Protein AF-0000000072236874 (afdb_homodimer)

Secondary structure (DSSP, 8-state):
-----------------------------S---GGGTTTTTTHHHHHHHHHHHHHHHHTT-SSHHHHHHHHHHHHHHHHHHHHHHHHHHTT--S---SHHHHHHHIIIIIHHHHHSS--SEEEEPTT-TTEEEEEESS-HHHHS----GGGTT--THHHHHHHHHHHHHHTT--EEEEEEEEEEEETTEEEEEEEEEEEEE-HHHHHHHHHHH-/-----------------------------S---GGGSSTTTTHHHHHHHHHHHHHHHHTT-SSHHHHHHHHHHHHHHHHHHHHHHHHHHTT--S---SHHHHHHHIIIIIHHHHHSS--SEEEEPTT-TTEEEEEESS-HHHHS----GGGTT--THHHHHHHHHHHHHHTT--EEEEEEEEEEEETTEEEEEEEEEEEEE-HHHHHHHHHHH-

Radius of gyration: 29.5 Å; Cα contacts (8 Å, |Δi|>4): 601; chains: 2; bounding box: 159×76×61 Å

InterPro domains:
  IPR007194 Transport protein particle (TRAPP) component [PF04051] (46-193)
  IPR016696 TRAPP I complex, subunit 5 [PIRSF017479] (12-213)
  IPR016696 TRAPP I complex, subunit 5 [PTHR20902] (12-213)
  IPR016696 TRAPP I complex, subunit 5 [cd14943] (43-202)
  IPR024096 NO signalling/Golgi transport ligand-binding domain superfamily [SSF111126] (39-211)

Solvent-accessible surface area (backbone atoms only — not comparable to full-atom values): 24025 Å² total; per-residue (Å²): 134,82,77,71,76,74,74,70,75,76,77,70,71,77,73,75,74,73,76,73,84,66,82,78,73,77,75,76,76,66,75,72,67,80,86,56,60,58,75,43,25,26,46,53,43,32,37,45,52,48,47,50,49,52,54,54,49,45,76,73,45,92,46,61,67,54,37,33,48,52,34,17,52,54,17,20,56,40,16,35,51,49,47,53,50,50,36,59,66,63,60,50,80,67,76,62,85,47,69,69,55,43,51,48,40,44,37,37,57,52,29,28,58,40,68,69,42,58,53,73,44,77,46,71,44,85,96,34,93,51,31,34,34,40,31,30,64,69,49,64,59,63,67,70,33,80,68,66,74,90,50,71,86,61,55,59,47,16,23,58,18,10,20,52,31,17,30,30,41,70,62,67,41,48,46,50,47,43,52,43,82,42,83,41,76,44,97,90,40,74,69,43,61,30,37,36,33,40,33,39,46,36,66,70,43,52,53,50,50,54,58,71,74,102,135,84,80,74,81,79,77,68,78,74,78,75,73,83,72,74,74,71,77,75,81,64,84,72,73,77,76,74,74,65,79,69,65,77,82,59,60,56,72,44,25,24,46,53,42,31,36,45,51,49,47,50,49,52,55,56,49,47,75,74,46,92,44,64,69,55,37,34,49,51,34,16,52,53,16,20,56,40,14,34,51,50,47,52,50,50,36,59,65,62,61,49,81,68,76,60,83,48,69,69,54,42,51,50,40,44,38,39,56,52,29,29,58,40,68,68,42,56,54,72,45,78,46,71,44,87,97,34,93,52,32,35,33,40,33,31,64,71,51,64,58,64,68,70,35,80,67,68,74,89,51,72,86,64,55,59,47,17,24,57,18,10,21,53,29,17,30,32,42,69,64,67,42,49,47,50,45,43,53,43,82,43,82,41,76,44,98,91,40,75,70,43,62,29,36,34,32,42,33,42,47,38,67,70,43,52,53,50,50,53,58,71,75,104

Structure (mmCIF, N/CA/C/O backbone):
data_AF-0000000072236874-model_v1
#
loop_
_entity.id
_entity.type
_entity.pdbx_description
1 polymer 'Trafficking protein particle complex subunit'
#
loop_
_atom_site.group_PDB
_atom_site.id
_atom_site.type_symbol
_atom_site.label_atom_id
_atom_site.label_alt_id
_atom_site.label_comp_id
_atom_site.label_asym_id
_atom_site.label_entity_id
_atom_site.label_seq_id
_atom_site.pdbx_PDB_ins_code
_atom_site.Cartn_x
_atom_site.Cartn_y
_atom_site.Cartn_z
_atom_site.occupancy
_atom_site.B_iso_or_equiv
_atom_site.auth_seq_id
_atom_site.auth_comp_id
_atom_site.auth_asym_id
_atom_site.auth_atom_id
_atom_site.pdbx_PDB_model_num
ATOM 1 N N . MET A 1 1 ? 79.5 -23.641 16.969 1 24.3 1 MET A N 1
ATOM 2 C CA . MET A 1 1 ? 78.188 -23.422 17.516 1 24.3 1 MET A CA 1
ATOM 3 C C . MET A 1 1 ? 77.562 -22.141 16.953 1 24.3 1 MET A C 1
ATOM 5 O O . MET A 1 1 ? 77.812 -21.047 17.453 1 24.3 1 MET A O 1
ATOM 9 N N . GLU A 1 2 ? 77.562 -21.953 15.617 1 26.39 2 GLU A N 1
ATOM 10 C CA . GLU A 1 2 ? 77.5 -20.719 14.844 1 26.39 2 GLU A CA 1
ATOM 11 C C . GLU A 1 2 ? 76.062 -20.125 14.938 1 26.39 2 GLU A C 1
ATOM 13 O O . GLU A 1 2 ? 75.062 -20.844 14.766 1 26.39 2 GLU A O 1
ATOM 18 N N . LEU A 1 3 ? 75.938 -19.156 15.844 1 23.89 3 LEU A N 1
ATOM 19 C CA . LEU A 1 3 ? 74.75 -18.422 16.312 1 23.89 3 LEU A CA 1
ATOM 20 C C . LEU A 1 3 ? 74.062 -17.719 15.156 1 23.89 3 LEU A C 1
ATOM 22 O O . LEU A 1 3 ? 74.625 -16.844 14.516 1 23.89 3 LEU A O 1
ATOM 26 N N . ARG A 1 4 ? 73.562 -18.469 14.172 1 23.72 4 ARG A N 1
ATOM 27 C CA . ARG A 1 4 ? 73.062 -17.906 12.93 1 23.72 4 ARG A CA 1
ATOM 28 C C . ARG A 1 4 ? 71.938 -16.875 13.211 1 23.72 4 ARG A C 1
ATOM 30 O O . ARG A 1 4 ? 71 -17.156 13.945 1 23.72 4 ARG A O 1
ATOM 37 N N . ARG A 1 5 ? 72.375 -15.602 13.242 1 25.36 5 ARG A N 1
ATOM 38 C CA . ARG A 1 5 ? 71.625 -14.406 13.547 1 25.36 5 ARG A CA 1
ATOM 39 C C . ARG A 1 5 ? 70.312 -14.359 12.727 1 25.36 5 ARG A C 1
ATOM 41 O O . ARG A 1 5 ? 70.375 -14.453 11.5 1 25.36 5 ARG A O 1
ATOM 48 N N . PHE A 1 6 ? 69.25 -15.047 13.117 1 25.78 6 PHE A N 1
ATOM 49 C CA . PHE A 1 6 ? 68 -15.203 12.391 1 25.78 6 PHE A CA 1
ATOM 50 C C . PHE A 1 6 ? 67.375 -13.852 12.039 1 25.78 6 PHE A C 1
ATOM 52 O O . PHE A 1 6 ? 67.125 -13.039 12.922 1 25.78 6 PHE A O 1
ATOM 59 N N . THR A 1 7 ? 68.062 -13.195 10.992 1 26.88 7 THR A N 1
ATOM 60 C CA . THR A 1 7 ? 67.688 -11.875 10.516 1 26.88 7 THR A CA 1
ATOM 61 C C . THR A 1 7 ? 66.188 -11.812 10.305 1 26.88 7 THR A C 1
ATOM 63 O O . THR A 1 7 ? 65.562 -12.688 9.672 1 26.88 7 THR A O 1
ATOM 66 N N . GLN A 1 8 ? 65.5 -11.367 11.352 1 28.08 8 GLN A N 1
ATOM 67 C CA . GLN A 1 8 ? 64.062 -11.258 11.445 1 28.08 8 GLN A CA 1
ATOM 68 C C . GLN A 1 8 ? 63.5 -10.539 10.227 1 28.08 8 GLN A C 1
ATOM 70 O O . GLN A 1 8 ? 63.969 -9.477 9.836 1 28.08 8 GLN A O 1
ATOM 75 N N . PRO A 1 9 ? 63.062 -11.297 9.234 1 29.31 9 PRO A N 1
ATOM 76 C CA . PRO A 1 9 ? 62.594 -10.68 7.992 1 29.31 9 PRO A CA 1
ATOM 77 C C . PRO A 1 9 ? 61.656 -9.492 8.242 1 29.31 9 PRO A C 1
ATOM 79 O O . PRO A 1 9 ? 61 -9.422 9.281 1 29.31 9 PRO A O 1
ATOM 82 N N . SER A 1 10 ? 62.094 -8.336 7.734 1 27.72 10 SER A N 1
ATOM 83 C CA . SER A 1 10 ? 61.5 -7.004 7.801 1 27.72 10 SER A CA 1
ATOM 84 C C . SER A 1 10 ? 60 -7.039 7.488 1 27.72 10 SER A C 1
ATOM 86 O O . SER A 1 10 ? 59.594 -7.633 6.492 1 27.72 10 SER A O 1
ATOM 88 N N . ALA A 1 11 ? 59.219 -6.957 8.523 1 27.38 11 ALA A N 1
ATOM 89 C CA . ALA A 1 11 ? 57.781 -6.957 8.578 1 27.38 11 ALA A CA 1
ATOM 90 C C . ALA A 1 11 ? 57.188 -5.992 7.547 1 27.38 11 ALA A C 1
ATOM 92 O O . ALA A 1 11 ? 57.438 -4.789 7.598 1 27.38 11 ALA A O 1
ATOM 93 N N . THR A 1 12 ? 57.344 -6.348 6.293 1 25.12 12 THR A N 1
ATOM 94 C CA . THR A 1 12 ? 56.812 -5.496 5.234 1 25.12 12 THR A CA 1
ATOM 95 C C . THR A 1 12 ? 55.406 -4.992 5.609 1 25.12 12 THR A C 1
ATOM 97 O O . THR A 1 12 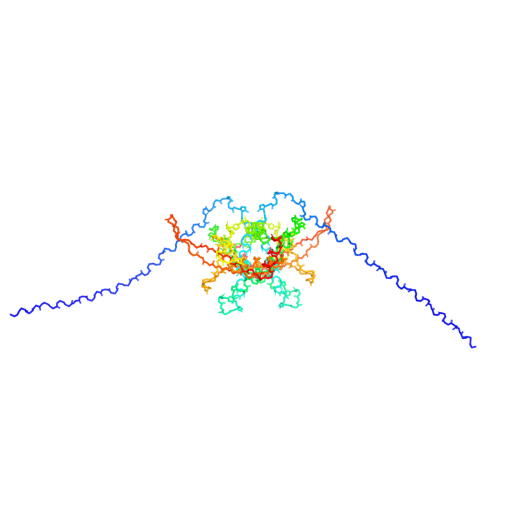? 54.562 -5.77 6.043 1 25.12 12 THR A O 1
ATOM 100 N N . LYS A 1 13 ? 55.406 -3.715 5.93 1 27.45 13 LYS A N 1
ATOM 101 C CA . LYS A 1 13 ? 54.25 -2.947 6.352 1 27.45 13 LYS A CA 1
ATOM 102 C C . LYS A 1 13 ? 53.031 -3.217 5.441 1 27.45 13 LYS A C 1
ATOM 104 O O . LYS A 1 13 ? 53.156 -3.139 4.219 1 27.45 13 LYS A O 1
ATOM 109 N N . PRO A 1 14 ? 52.125 -4.113 5.895 1 26.66 14 PRO A N 1
ATOM 110 C CA . PRO A 1 14 ? 51 -4.418 5.012 1 26.66 14 PRO A CA 1
ATOM 111 C C . PRO A 1 14 ? 50.375 -3.166 4.402 1 26.66 14 PRO A C 1
ATOM 113 O O . PRO A 1 14 ? 50.219 -2.145 5.082 1 26.66 14 PRO A O 1
ATOM 116 N N . THR A 1 15 ? 50.75 -2.816 3.145 1 26.78 15 THR A N 1
ATOM 117 C CA . THR A 1 15 ? 50.156 -1.715 2.381 1 26.78 15 THR A CA 1
ATOM 118 C C . THR A 1 15 ? 48.656 -1.707 2.508 1 26.78 15 THR A C 1
ATOM 120 O O . THR A 1 15 ? 48 -2.699 2.189 1 26.78 15 THR A O 1
ATOM 123 N N . HIS A 1 16 ? 48.156 -1.084 3.533 1 26.42 16 HIS A N 1
ATOM 124 C CA . HIS A 1 16 ? 46.75 -0.855 3.713 1 26.42 16 HIS A CA 1
ATOM 125 C C . HIS A 1 16 ? 46.094 -0.36 2.424 1 26.42 16 HIS A C 1
ATOM 127 O O . HIS A 1 16 ? 46.5 0.659 1.867 1 26.42 16 HIS A O 1
ATOM 133 N N . THR A 1 17 ? 45.875 -1.314 1.474 1 25.09 17 THR A N 1
ATOM 134 C CA . THR A 1 17 ? 45.094 -0.975 0.289 1 25.09 17 THR A CA 1
ATOM 135 C C . THR A 1 17 ? 43.875 -0.131 0.665 1 25.09 17 THR A C 1
ATOM 137 O O . THR A 1 17 ? 43.031 -0.572 1.438 1 25.09 17 THR A O 1
ATOM 140 N N . THR A 1 18 ? 44.094 1.19 0.667 1 25.75 18 THR A N 1
ATOM 141 C CA . THR A 1 18 ? 43.062 2.207 0.78 1 25.75 18 THR A CA 1
ATOM 142 C C . THR A 1 18 ? 41.875 1.878 -0.13 1 25.75 18 THR A C 1
ATOM 144 O O . THR A 1 18 ? 42.031 1.75 -1.345 1 25.75 18 THR A O 1
ATOM 147 N N . VAL A 1 19 ? 40.938 1.042 0.391 1 24.58 19 VAL A N 1
ATOM 148 C CA . VAL A 1 19 ? 39.625 0.829 -0.258 1 24.58 19 VAL A CA 1
ATOM 149 C C . VAL A 1 19 ? 39.062 2.162 -0.743 1 24.58 19 VAL A C 1
ATOM 151 O O . VAL A 1 19 ? 38.812 3.064 0.059 1 24.58 19 VAL A O 1
ATOM 154 N N . SER A 1 20 ? 39.625 2.617 -1.894 1 24.88 20 SER A N 1
ATOM 155 C CA . SER A 1 20 ? 39.062 3.791 -2.553 1 24.88 20 SER A CA 1
ATOM 156 C C . SER A 1 20 ? 37.531 3.721 -2.602 1 24.88 20 SER A C 1
ATOM 158 O O . SER A 1 20 ? 36.969 2.695 -2.982 1 24.88 20 SER A O 1
ATOM 160 N N . ASN A 1 21 ? 36.906 4.422 -1.679 1 24.38 21 ASN A N 1
ATOM 161 C CA . ASN A 1 21 ? 35.531 4.816 -1.458 1 24.38 21 ASN A CA 1
ATOM 162 C C . ASN A 1 21 ? 34.844 5.25 -2.756 1 24.38 21 ASN A C 1
ATOM 164 O O . ASN A 1 21 ? 34.688 6.445 -3.004 1 24.38 21 ASN A O 1
ATOM 168 N N . SER A 1 22 ? 35.375 4.812 -3.945 1 24.77 22 SER A N 1
ATOM 169 C CA . SER A 1 22 ? 35 5.465 -5.191 1 24.77 22 SER A CA 1
ATOM 170 C C . SER A 1 22 ? 33.469 5.566 -5.305 1 24.77 22 SER A C 1
ATOM 172 O O . SER A 1 22 ? 32.938 6.66 -5.5 1 24.77 22 SER A O 1
ATOM 174 N N . GLU A 1 23 ? 32.875 4.879 -6.449 1 25.84 23 GLU A N 1
ATOM 175 C CA . GLU A 1 23 ? 31.891 5.25 -7.445 1 25.84 23 GLU A CA 1
ATOM 176 C C . GLU A 1 23 ? 30.469 5.078 -6.898 1 25.84 23 GLU A C 1
ATOM 178 O O . GLU A 1 23 ? 29.969 3.955 -6.793 1 25.84 23 GLU A O 1
ATOM 183 N N . ILE A 1 24 ? 30.141 5.668 -5.809 1 27.59 24 ILE A N 1
ATOM 184 C CA . ILE A 1 24 ? 28.719 5.828 -5.535 1 27.59 24 ILE A CA 1
ATOM 185 C C . ILE A 1 24 ? 28 6.234 -6.816 1 27.59 24 ILE A C 1
ATOM 187 O O . ILE A 1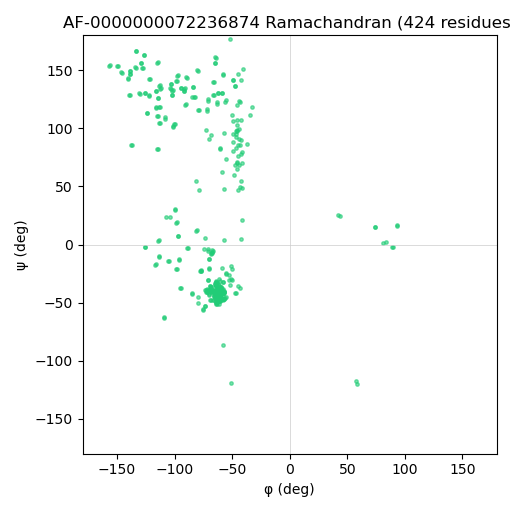 24 ? 28.219 7.324 -7.344 1 27.59 24 ILE A O 1
ATOM 191 N N . ALA A 1 25 ? 27.828 5.43 -7.848 1 27.64 25 ALA A N 1
ATOM 192 C CA . ALA A 1 25 ? 27.078 5.656 -9.078 1 27.64 25 ALA A CA 1
ATOM 193 C C . ALA A 1 25 ? 25.844 6.5 -8.82 1 27.64 25 ALA A C 1
ATOM 195 O O . ALA A 1 25 ? 25.078 6.227 -7.883 1 27.64 25 ALA A O 1
ATOM 196 N N . LYS A 1 26 ? 25.797 7.758 -9.312 1 29.33 26 LYS A N 1
ATOM 197 C CA . LYS A 1 26 ? 24.812 8.805 -9.578 1 29.33 26 LYS A CA 1
ATOM 198 C C . LYS A 1 26 ? 23.531 8.211 -10.172 1 29.33 26 LYS A C 1
ATOM 200 O O . LYS A 1 26 ? 23.484 7.871 -11.352 1 29.33 26 LYS A O 1
ATOM 205 N N . TRP A 1 27 ? 22.969 7.242 -9.68 1 29.14 27 TRP A N 1
ATOM 206 C CA . TRP A 1 27 ? 21.688 6.754 -10.18 1 29.14 27 TRP A CA 1
ATOM 207 C C . TRP A 1 27 ? 20.781 7.91 -10.594 1 29.14 27 TRP A C 1
ATOM 209 O O . TRP A 1 27 ? 20.469 8.789 -9.781 1 29.14 27 TRP A O 1
ATOM 219 N N . ASN A 1 28 ? 20.953 8.367 -11.922 1 29.38 28 ASN A N 1
ATOM 220 C CA . ASN A 1 28 ? 20.234 9.359 -12.719 1 29.38 28 ASN A CA 1
ATOM 221 C C . ASN A 1 28 ? 18.734 9.234 -12.547 1 29.38 28 ASN A C 1
ATOM 223 O O . ASN A 1 28 ? 18.078 8.438 -13.227 1 29.38 28 ASN A O 1
ATOM 227 N N . ILE A 1 29 ? 18.266 9.18 -11.484 1 31.78 29 ILE A N 1
ATOM 228 C CA . ILE A 1 29 ? 16.828 9.141 -11.203 1 31.78 29 ILE A CA 1
ATOM 229 C C . ILE A 1 29 ? 16.125 10.281 -11.945 1 31.78 29 ILE A C 1
ATOM 231 O O . ILE A 1 29 ? 14.898 10.32 -12.008 1 31.78 29 ILE A O 1
ATOM 235 N N . LEU A 1 30 ? 16.875 11.344 -12.398 1 29.45 30 LEU A N 1
ATOM 236 C CA . LEU A 1 30 ? 16.281 12.609 -12.797 1 29.45 30 LEU A CA 1
ATOM 237 C C . LEU A 1 30 ? 15.703 12.523 -14.211 1 29.45 30 LEU A C 1
ATOM 239 O O . LEU A 1 30 ? 14.898 13.367 -14.609 1 29.45 30 LEU A O 1
ATOM 243 N N . ASP A 1 31 ? 16.344 11.969 -15.234 1 32.03 31 ASP A N 1
ATOM 244 C CA . ASP A 1 31 ? 15.977 12.297 -16.609 1 32.03 31 ASP A CA 1
ATOM 245 C C . ASP A 1 31 ? 14.664 11.625 -17 1 32.03 31 ASP A C 1
ATOM 247 O O . ASP A 1 31 ? 14.445 11.305 -18.172 1 32.03 31 ASP A O 1
ATOM 251 N N . ARG A 1 32 ? 13.984 10.812 -16.266 1 35.91 32 ARG A N 1
ATOM 252 C CA . ARG A 1 32 ? 12.891 10.109 -16.938 1 35.91 32 ARG A CA 1
ATOM 253 C C . ARG A 1 32 ? 11.828 11.094 -17.422 1 35.91 32 ARG A C 1
ATOM 255 O O . ARG A 1 32 ? 11.406 11.984 -16.688 1 35.91 32 ARG A O 1
ATOM 262 N N . PRO A 1 33 ? 11.477 11.148 -18.812 1 33.91 33 PRO A N 1
ATOM 263 C CA . PRO A 1 33 ? 10.477 11.984 -19.484 1 33.91 33 PRO A CA 1
ATOM 264 C C . PRO A 1 33 ? 9.18 12.109 -18.688 1 33.91 33 PRO A C 1
ATOM 266 O O . PRO A 1 33 ? 8.859 11.234 -17.875 1 33.91 33 PRO A O 1
ATOM 269 N N . LEU A 1 34 ? 8.398 13.242 -18.812 1 36.16 34 LEU A N 1
ATOM 270 C CA . LEU A 1 34 ? 7.09 13.742 -18.406 1 36.16 34 LEU A CA 1
ATOM 271 C C . LEU A 1 34 ? 6.016 12.68 -18.641 1 36.16 34 LEU A C 1
ATOM 273 O O . LEU A 1 34 ? 4.895 12.805 -18.141 1 36.16 34 LEU A O 1
ATOM 277 N N . THR A 1 35 ? 5.992 11.82 -19.656 1 37.94 35 THR A N 1
ATOM 278 C CA . THR A 1 35 ? 5.07 10.734 -19.984 1 37.94 35 THR A CA 1
ATOM 279 C C . THR A 1 35 ? 4.91 9.797 -18.781 1 37.94 35 THR A C 1
ATOM 281 O O . THR A 1 35 ? 4.156 8.82 -18.844 1 37.94 35 THR A O 1
ATOM 284 N N . ARG A 1 36 ? 5.758 9.641 -17.906 1 43.16 36 ARG A N 1
ATOM 285 C CA . ARG A 1 36 ? 5.875 8.906 -16.641 1 43.16 36 ARG A CA 1
ATOM 286 C C . ARG A 1 36 ? 4.703 9.219 -15.719 1 43.16 36 ARG A C 1
ATOM 288 O O . ARG A 1 36 ? 4.555 8.594 -14.672 1 43.16 36 ARG A O 1
ATOM 295 N N . SER A 1 37 ? 4.125 10.359 -15.758 1 45.5 37 SER A N 1
ATOM 296 C CA . SER A 1 37 ? 3.271 11 -14.758 1 45.5 37 SER A CA 1
ATOM 297 C C . SER A 1 37 ? 2.045 10.141 -14.453 1 45.5 37 SER A C 1
ATOM 299 O O . SER A 1 37 ? 1.658 10 -13.289 1 45.5 37 SER A O 1
ATOM 301 N N . ARG A 1 38 ? 1.438 9.688 -15.523 1 49.81 38 ARG A N 1
ATOM 302 C CA . ARG A 1 38 ? 0.121 9.109 -15.266 1 49.81 38 ARG A CA 1
ATOM 303 C C . ARG A 1 38 ? 0.241 7.758 -14.57 1 49.81 38 ARG A C 1
ATOM 305 O O . ARG A 1 38 ? -0.604 7.402 -13.75 1 49.81 38 ARG A O 1
ATOM 312 N N . GLU A 1 39 ? 1.289 6.973 -15.047 1 49.69 39 GLU A N 1
ATOM 313 C CA . GLU A 1 39 ? 1.452 5.582 -14.633 1 49.69 39 GLU A CA 1
ATOM 314 C C . GLU A 1 39 ? 1.84 5.488 -13.164 1 49.69 39 GLU A C 1
ATOM 316 O O . GLU A 1 39 ? 1.732 4.422 -12.555 1 49.69 39 GLU A O 1
ATOM 321 N N . GLU A 1 40 ? 2.119 6.547 -12.562 1 59.09 40 GLU A N 1
ATOM 322 C CA . GLU A 1 40 ? 2.752 6.477 -11.25 1 59.09 40 GLU A CA 1
ATOM 323 C C . GLU A 1 40 ? 1.754 6.789 -10.141 1 59.09 40 GLU A C 1
ATOM 325 O O . GLU A 1 40 ? 2.139 6.949 -8.984 1 59.09 40 GLU A O 1
ATOM 330 N N . LEU A 1 41 ? 0.458 6.52 -10.641 1 68.56 41 LEU A N 1
ATOM 331 C CA . LEU A 1 41 ? -0.487 6.934 -9.609 1 68.56 41 LEU A CA 1
ATOM 332 C C . LEU A 1 41 ? -0.46 5.973 -8.43 1 68.56 41 LEU A C 1
ATOM 334 O O . LEU A 1 41 ? -0.564 4.758 -8.609 1 68.56 41 LEU A O 1
ATOM 338 N N . TYR A 1 42 ? -0.103 6.242 -7.332 1 80.88 42 TYR A N 1
ATOM 339 C CA . TYR A 1 42 ? -0.127 5.609 -6.016 1 80.88 42 TYR A CA 1
ATOM 340 C C . TYR A 1 42 ? 1.044 4.648 -5.852 1 80.88 42 TYR A C 1
ATOM 342 O O . TYR A 1 42 ? 1.111 3.904 -4.871 1 80.88 42 TYR A O 1
ATOM 350 N N . LEU A 1 43 ? 1.905 4.602 -6.934 1 85.19 43 LEU A N 1
ATOM 351 C CA . LEU A 1 43 ? 3.066 3.725 -6.828 1 85.19 43 LEU A CA 1
ATOM 352 C C . LEU A 1 43 ? 3.912 4.082 -5.613 1 85.19 43 LEU A C 1
ATOM 354 O O . LEU A 1 43 ? 4.391 3.197 -4.898 1 85.19 43 LEU A O 1
ATOM 358 N N . SER A 1 44 ? 4.082 5.301 -5.383 1 86.88 44 SER A N 1
ATOM 359 C CA . SER A 1 44 ? 4.902 5.754 -4.266 1 86.88 44 SER A CA 1
ATOM 360 C C . SER A 1 44 ? 4.301 5.328 -2.93 1 86.88 44 SER A C 1
ATOM 362 O O . SER A 1 44 ? 4.984 4.734 -2.096 1 86.88 44 SER A O 1
ATOM 364 N N . THR A 1 45 ? 3.01 5.641 -2.793 1 88.25 45 THR A N 1
ATOM 365 C CA . THR A 1 45 ? 2.346 5.312 -1.536 1 88.25 45 THR A CA 1
ATOM 366 C C . THR A 1 45 ? 2.365 3.809 -1.289 1 88.25 45 THR A C 1
ATOM 368 O O . THR A 1 45 ? 2.609 3.361 -0.166 1 88.25 45 THR A O 1
ATOM 371 N N . PHE A 1 46 ? 2.145 3.057 -2.301 1 90.19 46 PHE A N 1
ATOM 372 C CA . PHE A 1 46 ? 2.232 1.607 -2.172 1 90.19 46 PHE A CA 1
ATOM 373 C C . PHE A 1 46 ? 3.637 1.184 -1.764 1 90.19 46 PHE A C 1
ATOM 375 O O . PHE A 1 46 ? 3.807 0.385 -0.839 1 90.19 46 PHE A O 1
ATOM 382 N N . SER A 1 47 ? 4.574 1.712 -2.459 1 91 47 SER A N 1
ATOM 383 C CA . SER A 1 47 ? 5.961 1.348 -2.201 1 91 47 SER A CA 1
ATOM 384 C C . SER A 1 47 ? 6.352 1.638 -0.756 1 91 47 SER A C 1
ATOM 386 O O . SER A 1 47 ? 6.996 0.814 -0.105 1 91 47 SER A O 1
ATOM 388 N N . PHE A 1 48 ? 5.945 2.732 -0.22 1 90.88 48 PHE A N 1
ATOM 389 C CA . PHE A 1 48 ? 6.293 3.102 1.147 1 90.88 48 PHE A CA 1
ATOM 390 C C . PHE A 1 48 ? 5.582 2.199 2.148 1 90.88 48 PHE A C 1
ATOM 392 O O . PHE A 1 48 ? 6.176 1.776 3.143 1 90.88 48 PHE A O 1
ATOM 399 N N . LEU A 1 49 ? 4.328 1.959 1.86 1 91.38 49 LEU A N 1
ATOM 400 C CA . LEU A 1 49 ? 3.58 1.089 2.764 1 91.38 49 LEU A CA 1
ATOM 401 C C . LEU A 1 49 ? 4.152 -0.324 2.754 1 91.38 49 LEU A C 1
ATOM 403 O O . LEU A 1 49 ? 4.266 -0.96 3.805 1 91.38 49 LEU A O 1
ATOM 407 N N . PHE A 1 50 ? 4.473 -0.809 1.624 1 93.19 50 PHE A N 1
ATOM 408 C CA . PHE A 1 50 ? 5.059 -2.139 1.503 1 93.19 50 PHE A CA 1
ATOM 409 C C . PHE A 1 50 ? 6.398 -2.209 2.227 1 93.19 50 PHE A C 1
ATOM 411 O O . PHE A 1 50 ? 6.68 -3.184 2.926 1 93.19 50 PHE A O 1
ATOM 418 N N . ALA A 1 51 ? 7.172 -1.201 2.02 1 90.81 51 ALA A N 1
ATOM 419 C CA . ALA A 1 51 ? 8.445 -1.139 2.727 1 90.81 51 ALA A CA 1
ATOM 420 C C . ALA A 1 51 ? 8.242 -1.207 4.238 1 90.81 51 ALA A C 1
ATOM 422 O O . ALA A 1 51 ? 9 -1.873 4.945 1 90.81 51 ALA A O 1
ATOM 423 N N . GLU A 1 52 ? 7.223 -0.512 4.723 1 91.19 52 GLU A N 1
ATOM 424 C CA . GLU A 1 52 ? 6.906 -0.553 6.148 1 91.19 52 GLU A CA 1
ATOM 425 C C . GLU A 1 52 ? 6.469 -1.951 6.574 1 91.19 52 GLU A C 1
ATOM 427 O O . GLU A 1 52 ? 6.828 -2.414 7.66 1 91.19 52 GLU A O 1
ATOM 432 N N . ALA A 1 53 ? 5.715 -2.594 5.727 1 92.12 53 ALA A N 1
ATOM 433 C CA . ALA A 1 53 ? 5.289 -3.959 6.02 1 92.12 53 ALA A CA 1
ATOM 434 C C . ALA A 1 53 ? 6.488 -4.898 6.109 1 92.12 53 ALA A C 1
ATOM 436 O O . ALA A 1 53 ? 6.586 -5.707 7.035 1 92.12 53 ALA A O 1
ATOM 437 N N . VAL A 1 54 ? 7.375 -4.777 5.184 1 91.56 54 VAL A N 1
ATOM 438 C CA . VAL A 1 54 ? 8.578 -5.609 5.168 1 91.56 54 VAL A CA 1
ATOM 439 C C . VAL A 1 54 ? 9.391 -5.371 6.441 1 91.56 54 VAL A C 1
ATOM 441 O O . VAL A 1 54 ? 9.836 -6.32 7.082 1 91.56 54 VAL A O 1
ATOM 444 N N . GLN A 1 55 ? 9.562 -4.117 6.766 1 88 55 GLN A N 1
ATOM 445 C CA . GLN A 1 55 ? 10.328 -3.77 7.957 1 88 55 GLN A CA 1
ATOM 446 C C . GLN A 1 55 ? 9.68 -4.352 9.211 1 88 55 GLN A C 1
ATOM 448 O O . GLN A 1 55 ? 10.375 -4.902 10.07 1 88 55 GLN A O 1
ATOM 453 N N . TYR A 1 56 ? 8.453 -4.215 9.242 1 87.31 56 TYR A N 1
ATOM 454 C CA . TYR A 1 56 ? 7.719 -4.727 10.398 1 87.31 56 TYR A CA 1
ATOM 455 C C . TYR A 1 56 ? 7.848 -6.246 10.492 1 87.31 56 TYR A C 1
ATOM 457 O O . TYR A 1 56 ? 8.125 -6.785 11.562 1 87.31 56 TYR A O 1
ATOM 465 N N . LEU A 1 57 ? 7.613 -6.922 9.422 1 90.94 57 LEU A N 1
ATOM 466 C CA . LEU A 1 57 ? 7.664 -8.383 9.398 1 90.94 57 LEU A CA 1
ATOM 467 C C . LEU A 1 57 ? 9.078 -8.883 9.695 1 90.94 57 LEU A C 1
ATOM 469 O O . LEU A 1 57 ? 9.25 -9.945 10.289 1 90.94 57 LEU A O 1
ATOM 473 N N . GLN A 1 58 ? 9.961 -8.109 9.273 1 88.88 58 GLN A N 1
ATOM 474 C CA . GLN A 1 58 ? 11.359 -8.469 9.484 1 88.88 58 GLN A CA 1
ATOM 475 C C . GLN A 1 58 ? 11.695 -8.531 10.977 1 88.88 58 GLN A C 1
ATOM 477 O O . GLN A 1 58 ? 12.484 -9.367 11.406 1 88.88 58 GLN A O 1
ATOM 482 N N . THR A 1 59 ? 11.109 -7.641 11.734 1 88.44 59 THR A N 1
ATOM 483 C CA . THR A 1 59 ? 11.406 -7.586 13.164 1 88.44 59 THR A CA 1
ATOM 484 C C . THR A 1 59 ? 10.812 -8.789 13.883 1 88.44 59 THR A C 1
ATOM 486 O O . THR A 1 59 ? 11.125 -9.047 15.047 1 88.44 59 THR A O 1
ATOM 489 N N . ARG A 1 60 ? 10.117 -9.586 13.227 1 89.38 60 ARG A N 1
ATOM 490 C CA . ARG A 1 60 ? 9.383 -10.672 13.859 1 89.38 60 ARG A CA 1
ATOM 491 C C . ARG A 1 60 ? 9.93 -12.031 13.422 1 89.38 60 ARG A C 1
ATOM 493 O O . ARG A 1 60 ? 9.367 -13.07 13.758 1 89.38 60 ARG A O 1
ATOM 500 N N . VAL A 1 61 ? 10.93 -11.93 12.672 1 92.06 61 VAL A N 1
ATOM 501 C CA . VAL A 1 61 ? 11.484 -13.18 12.164 1 92.06 61 VAL A CA 1
ATOM 502 C C . VAL A 1 61 ? 13 -13.172 12.32 1 92.06 61 VAL A C 1
ATOM 504 O O . VAL A 1 61 ? 13.602 -12.125 12.57 1 92.06 61 VAL A O 1
ATOM 507 N N . GLN A 1 62 ? 13.609 -14.383 12.156 1 90.19 62 GLN A N 1
ATOM 508 C CA . GLN A 1 62 ? 15.047 -14.508 12.352 1 90.19 62 GLN A CA 1
ATOM 509 C C . GLN A 1 62 ? 15.75 -14.914 11.055 1 90.19 62 GLN A C 1
ATOM 511 O O . GLN A 1 62 ? 16.969 -14.766 10.93 1 90.19 62 GLN A O 1
ATOM 516 N N . GLN A 1 63 ? 14.945 -15.414 10.117 1 90.44 63 GLN A N 1
ATOM 517 C CA . GLN A 1 63 ? 15.523 -15.891 8.867 1 90.44 63 GLN A CA 1
ATOM 518 C C . GLN A 1 63 ? 14.805 -15.273 7.668 1 90.44 63 GLN A C 1
ATOM 520 O O . GLN A 1 63 ? 13.617 -14.945 7.746 1 90.44 63 GLN A O 1
ATOM 525 N N . VAL A 1 64 ? 15.555 -15.164 6.645 1 90.19 64 VAL A N 1
ATOM 526 C CA . VAL A 1 64 ? 15.031 -14.578 5.414 1 90.19 64 VAL A CA 1
ATOM 527 C C . VAL A 1 64 ? 13.875 -15.43 4.895 1 90.19 64 VAL A C 1
ATOM 529 O O . VAL A 1 64 ? 12.867 -14.891 4.414 1 90.19 64 VAL A O 1
ATOM 532 N N . SER A 1 65 ? 14.016 -16.734 4.977 1 92.56 65 SER A N 1
ATOM 533 C CA . SER A 1 65 ? 12.984 -17.641 4.488 1 92.56 65 SER A CA 1
ATOM 534 C C . SER A 1 65 ? 11.664 -17.422 5.23 1 92.56 65 SER A C 1
ATOM 536 O O . SER A 1 65 ? 10.594 -17.516 4.633 1 92.56 65 SER A O 1
ATOM 538 N N . GLU A 1 66 ? 11.758 -17.141 6.465 1 94.94 66 GLU A N 1
ATOM 539 C CA . GLU A 1 66 ? 10.555 -16.875 7.258 1 94.94 66 GLU A CA 1
ATOM 540 C C . GLU A 1 66 ? 9.914 -15.547 6.844 1 94.94 66 GLU A C 1
ATOM 542 O O . GLU A 1 66 ? 8.688 -15.43 6.836 1 94.94 66 GLU A O 1
ATOM 547 N N . LEU A 1 67 ? 10.75 -14.602 6.516 1 93.44 67 LEU A N 1
ATOM 548 C CA . LEU A 1 67 ? 10.234 -13.32 6.039 1 93.44 67 LEU A CA 1
ATOM 549 C C . LEU A 1 67 ? 9.477 -13.5 4.73 1 93.44 67 LEU A C 1
ATOM 551 O O . LEU A 1 67 ? 8.383 -12.953 4.562 1 93.44 67 LEU A O 1
ATOM 555 N N . GLU A 1 68 ? 10.07 -14.266 3.891 1 94.94 68 GLU A N 1
ATOM 556 C CA . GLU A 1 68 ? 9.414 -14.539 2.615 1 94.94 68 GLU A CA 1
ATOM 557 C C . GLU A 1 68 ? 8.078 -15.25 2.824 1 94.94 68 GLU A C 1
ATOM 559 O O . GLU A 1 68 ? 7.105 -14.969 2.119 1 94.94 68 GLU A O 1
ATOM 564 N N . GLU A 1 69 ? 8.055 -16.094 3.752 1 96.94 69 GLU A N 1
ATOM 565 C CA . GLU A 1 69 ? 6.809 -16.781 4.062 1 96.94 69 GLU A CA 1
ATOM 566 C C . GLU A 1 69 ? 5.754 -15.82 4.598 1 96.94 69 GLU A C 1
ATOM 568 O O . GLU A 1 69 ? 4.578 -15.922 4.238 1 96.94 69 GLU A O 1
ATOM 573 N N . LYS A 1 70 ? 6.168 -14.945 5.438 1 96.31 70 LYS A N 1
ATOM 574 C CA . LYS A 1 70 ? 5.238 -13.961 5.969 1 96.31 70 LYS A CA 1
ATOM 575 C C . LYS A 1 70 ? 4.727 -13.031 4.867 1 96.31 70 LYS A C 1
ATOM 577 O O . LYS A 1 70 ? 3.555 -12.656 4.863 1 96.31 70 LYS A O 1
ATOM 582 N N . LEU A 1 71 ? 5.59 -12.664 4.023 1 95.62 71 LEU A N 1
ATOM 583 C CA . LEU A 1 71 ? 5.18 -11.852 2.881 1 95.62 71 LEU A CA 1
ATOM 584 C C . LEU A 1 71 ? 4.191 -12.609 2.002 1 95.62 71 LEU A C 1
ATOM 586 O O . LEU A 1 71 ? 3.217 -12.031 1.517 1 95.62 71 LEU A O 1
ATOM 590 N N . ASN A 1 72 ? 4.484 -13.883 1.828 1 98.06 72 ASN A N 1
ATOM 591 C CA . ASN A 1 72 ? 3.568 -14.734 1.074 1 98.06 72 ASN A CA 1
ATOM 592 C C . ASN A 1 72 ? 2.188 -14.781 1.722 1 98.06 72 ASN A C 1
ATOM 594 O O . ASN A 1 72 ? 1.171 -14.672 1.035 1 98.06 72 ASN A O 1
ATOM 598 N N . GLN A 1 73 ? 2.191 -14.875 2.982 1 97.62 73 GLN A N 1
ATOM 599 C CA . GLN A 1 73 ? 0.932 -14.906 3.719 1 97.62 73 GLN A CA 1
ATOM 600 C C . GLN A 1 73 ? 0.181 -13.586 3.582 1 97.62 73 GLN A C 1
ATOM 602 O O . GLN A 1 73 ? -1.045 -13.57 3.449 1 97.62 73 GLN A O 1
ATOM 607 N N . LEU A 1 74 ? 0.921 -12.562 3.689 1 96.44 74 LEU A N 1
ATOM 608 C CA . LEU A 1 74 ? 0.322 -11.25 3.469 1 96.44 74 LEU A CA 1
ATOM 609 C C . LEU A 1 74 ? -0.291 -11.164 2.074 1 96.44 74 LEU A C 1
ATOM 611 O O . LEU A 1 74 ? -1.435 -10.727 1.921 1 96.44 74 LEU A O 1
ATOM 615 N N . GLY A 1 75 ? 0.458 -11.586 1.1 1 97.69 75 GLY A N 1
ATOM 616 C CA . GLY A 1 75 ? -0.039 -11.617 -0.267 1 97.69 75 GLY A CA 1
ATOM 617 C C . GLY A 1 75 ? -1.263 -12.5 -0.435 1 97.69 75 GLY A C 1
ATOM 618 O O . GLY A 1 75 ? -2.172 -12.172 -1.199 1 97.69 75 GLY A O 1
ATOM 619 N N . TYR A 1 76 ? -1.257 -13.562 0.286 1 98.25 76 TYR A N 1
ATOM 620 C CA . TYR A 1 76 ? -2.371 -14.5 0.238 1 98.25 76 TYR A CA 1
ATOM 621 C C . TYR A 1 76 ? -3.688 -13.805 0.557 1 98.25 76 TYR A C 1
ATOM 623 O O . TYR A 1 76 ? -4.668 -13.953 -0.176 1 98.25 76 TYR A O 1
ATOM 631 N N . ARG A 1 77 ? -3.695 -13.016 1.569 1 95.56 77 ARG A N 1
ATOM 632 C CA . ARG A 1 77 ? -4.898 -12.305 1.982 1 95.56 77 ARG A CA 1
ATOM 633 C C . ARG A 1 77 ? -5.293 -11.25 0.95 1 95.56 77 ARG A C 1
ATOM 635 O O . ARG A 1 77 ? -6.477 -11.07 0.665 1 95.56 77 ARG A O 1
ATOM 642 N N . VAL A 1 78 ? -4.348 -10.625 0.454 1 95.44 78 VAL A N 1
ATOM 643 C CA . VAL A 1 78 ? -4.594 -9.633 -0.585 1 95.44 78 VAL A CA 1
ATOM 644 C C . VAL A 1 78 ? -5.195 -10.312 -1.815 1 95.44 78 VAL A C 1
ATOM 646 O O . VAL A 1 78 ? -6.184 -9.828 -2.377 1 95.44 78 VAL A O 1
ATOM 649 N N . GLY A 1 79 ? -4.586 -11.43 -2.207 1 97.31 79 GLY A N 1
ATOM 650 C CA . GLY A 1 79 ? -5.051 -12.156 -3.381 1 97.31 79 GLY A CA 1
ATOM 651 C C . GLY A 1 79 ? -6.488 -12.617 -3.27 1 97.31 79 GLY A C 1
ATOM 652 O O . GLY A 1 79 ? -7.25 -12.539 -4.238 1 97.31 79 GLY A O 1
ATOM 653 N N . GLN A 1 80 ? -6.871 -13.055 -2.102 1 96.25 80 GLN A N 1
ATOM 654 C CA . GLN A 1 80 ? -8.242 -13.484 -1.868 1 96.25 80 GLN A CA 1
ATOM 655 C C . GLN A 1 80 ? -9.227 -12.336 -2.082 1 96.25 80 GLN A C 1
ATOM 657 O O . GLN A 1 80 ? -10.211 -12.484 -2.814 1 96.25 80 GLN A O 1
ATOM 662 N N . ARG A 1 81 ? -8.891 -11.25 -1.529 1 92.88 81 ARG A N 1
ATOM 663 C CA . ARG A 1 81 ? -9.773 -10.094 -1.579 1 92.88 81 ARG A CA 1
ATOM 664 C C . ARG A 1 81 ? -9.805 -9.477 -2.977 1 92.88 81 ARG A C 1
ATOM 666 O O . ARG A 1 81 ? -10.859 -9.07 -3.461 1 92.88 81 ARG A O 1
ATOM 673 N N . ALA A 1 82 ? -8.695 -9.422 -3.529 1 93.81 82 ALA A N 1
ATOM 674 C CA . ALA A 1 82 ? -8.586 -8.828 -4.855 1 93.81 82 ALA A CA 1
ATOM 675 C C . ALA A 1 82 ? -9.398 -9.609 -5.879 1 93.81 82 ALA A C 1
ATOM 677 O O . ALA A 1 82 ? -10.102 -9.023 -6.707 1 93.81 82 ALA A O 1
ATOM 678 N N . LEU A 1 83 ? -9.258 -10.93 -5.809 1 94.69 83 LEU A N 1
ATOM 679 C CA . LEU A 1 83 ? -10 -11.758 -6.754 1 94.69 83 LEU A CA 1
ATOM 680 C C . LEU A 1 83 ? -11.508 -11.578 -6.566 1 94.69 83 LEU A C 1
ATOM 682 O O . LEU A 1 83 ? -12.242 -11.438 -7.543 1 94.69 83 LEU A O 1
ATOM 686 N N . GLU A 1 84 ? -11.922 -11.562 -5.406 1 91.5 84 GLU A N 1
ATOM 687 C CA . GLU A 1 84 ? -13.344 -11.391 -5.098 1 91.5 84 GLU A CA 1
ATOM 688 C C . GLU A 1 84 ? -13.859 -10.055 -5.629 1 91.5 84 GLU A C 1
ATOM 690 O O . GLU A 1 84 ? -14.922 -9.992 -6.246 1 91.5 84 GLU A O 1
ATOM 695 N N . LEU A 1 85 ? -13.133 -9.047 -5.363 1 87.94 85 LEU A N 1
ATOM 696 C CA . LEU A 1 85 ? 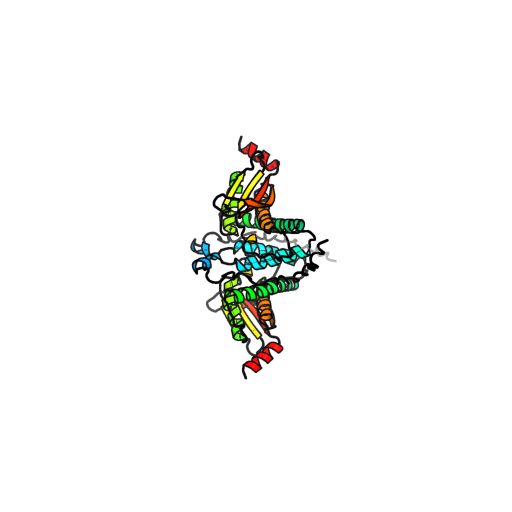-13.539 -7.719 -5.812 1 87.94 85 LEU A CA 1
ATOM 697 C C . LEU A 1 85 ? -13.586 -7.652 -7.332 1 87.94 85 LEU A C 1
ATOM 699 O O . LEU A 1 85 ? -14.539 -7.113 -7.902 1 87.94 85 LEU A O 1
ATOM 703 N N . LEU A 1 86 ? -12.578 -8.148 -7.895 1 89.19 86 LEU A N 1
ATOM 704 C CA . LEU A 1 86 ? -12.508 -8.117 -9.352 1 89.19 86 LEU A CA 1
ATOM 705 C C . LEU A 1 86 ? -13.664 -8.891 -9.969 1 89.19 86 LEU A C 1
ATOM 707 O O . LEU A 1 86 ? -14.25 -8.445 -10.961 1 89.19 86 LEU A O 1
ATOM 711 N N . CYS A 1 87 ? -13.945 -10.047 -9.453 1 88.06 87 CYS A N 1
ATOM 712 C CA . CYS A 1 87 ? -15.055 -10.844 -9.953 1 88.06 87 CYS A CA 1
ATOM 713 C C . CYS A 1 87 ? -16.391 -10.125 -9.758 1 88.06 87 CYS A C 1
ATOM 715 O O . CYS A 1 87 ? -17.266 -10.203 -10.609 1 88.06 87 CYS A O 1
ATOM 717 N N . PHE A 1 88 ? -16.484 -9.5 -8.688 1 83.75 88 PHE A N 1
ATOM 718 C CA . PHE A 1 88 ? -17.703 -8.742 -8.391 1 83.75 88 PHE A CA 1
ATOM 719 C C . PHE A 1 88 ? -17.875 -7.59 -9.367 1 83.75 88 PHE A C 1
ATOM 721 O O . PHE A 1 88 ? -18.969 -7.363 -9.883 1 83.75 88 PHE A O 1
ATOM 728 N N . ARG A 1 89 ? -16.859 -6.832 -9.57 1 82 89 ARG A N 1
ATOM 729 C CA . ARG A 1 89 ? -16.891 -5.652 -10.43 1 82 89 ARG A CA 1
ATOM 730 C C . ARG A 1 89 ? -17.172 -6.039 -11.883 1 82 89 ARG A C 1
ATOM 732 O O . ARG A 1 89 ? -17.875 -5.328 -12.594 1 82 89 ARG A O 1
ATOM 739 N N . GLU A 1 90 ? -16.5 -7.027 -12.273 1 79.19 90 GLU A N 1
ATOM 740 C CA . GLU A 1 90 ? -16.609 -7.434 -13.672 1 79.19 90 GLU A CA 1
ATOM 741 C C . GLU A 1 90 ? -17.859 -8.273 -13.906 1 79.19 90 GLU A C 1
ATOM 743 O O . GLU A 1 90 ? -18.125 -8.688 -15.039 1 79.19 90 GLU A O 1
ATOM 748 N N . LYS A 1 91 ? -18.75 -8.297 -12.953 1 70.81 91 LYS A N 1
ATOM 749 C CA . LYS A 1 91 ? -19.953 -9.117 -13.062 1 70.81 91 LYS A CA 1
ATOM 750 C C . LYS A 1 91 ? -19.641 -10.492 -13.648 1 70.81 91 LYS A C 1
ATOM 752 O O . LYS A 1 91 ? -20.344 -10.969 -14.531 1 70.81 91 LYS A O 1
ATOM 757 N N . LEU A 1 92 ? -18.422 -10.742 -13.391 1 61.25 92 LEU A N 1
ATOM 758 C CA . LEU A 1 92 ? -18.062 -12.062 -13.883 1 61.25 92 LEU A CA 1
ATOM 759 C C . LEU A 1 92 ? -18.922 -13.141 -13.219 1 61.25 92 LEU A C 1
ATOM 761 O O . LEU A 1 92 ? -18.875 -13.297 -11.992 1 61.25 92 LEU A O 1
ATOM 765 N N . ASN A 1 93 ? -20.078 -13.305 -13.766 1 58.19 93 ASN A N 1
ATOM 766 C CA . ASN A 1 93 ? -21.031 -14.289 -13.273 1 58.19 93 ASN A CA 1
ATOM 767 C C . ASN A 1 93 ? -20.422 -15.688 -13.234 1 58.19 93 ASN A C 1
ATOM 769 O O . ASN A 1 93 ? -20.891 -16.547 -12.484 1 58.19 93 ASN A O 1
ATOM 773 N N . ARG A 1 94 ? -19.406 -15.922 -14.078 1 64.25 94 ARG A N 1
ATOM 774 C CA . ARG A 1 94 ? -18.969 -17.312 -14.109 1 64.25 94 ARG A CA 1
ATOM 775 C C . ARG A 1 94 ? -17.531 -17.453 -13.594 1 64.25 94 ARG A C 1
ATOM 777 O O . ARG A 1 94 ? -16.625 -16.75 -14.055 1 64.25 94 ARG A O 1
ATOM 784 N N . ARG A 1 95 ? -17.469 -18.094 -12.391 1 73.94 95 ARG A N 1
ATOM 785 C CA . ARG A 1 95 ? -16.172 -18.469 -11.844 1 73.94 95 ARG A CA 1
ATOM 786 C C . ARG A 1 95 ? -15.43 -19.391 -12.797 1 73.94 95 ARG A C 1
ATOM 788 O O . ARG A 1 95 ? -16.047 -20.219 -13.477 1 73.94 95 ARG A O 1
ATOM 795 N N . GLU A 1 96 ? -14.148 -19.047 -13.07 1 81.69 96 GLU A N 1
ATOM 796 C CA . GLU A 1 96 ? -13.328 -19.938 -13.875 1 81.69 96 GLU A CA 1
ATOM 797 C C . GLU A 1 96 ? -13.273 -21.344 -13.266 1 81.69 96 GLU A C 1
ATOM 799 O O . GLU A 1 96 ? -12.922 -21.5 -12.094 1 81.69 96 GLU A O 1
ATOM 804 N N . ILE A 1 97 ? -13.672 -22.297 -14.055 1 87.06 97 ILE A N 1
ATOM 805 C CA . ILE A 1 97 ? -13.68 -23.656 -13.492 1 87.06 97 ILE A CA 1
ATOM 806 C C . ILE A 1 97 ? -12.5 -24.453 -14.047 1 87.06 97 ILE A C 1
ATOM 808 O O . ILE A 1 97 ? -12.172 -25.516 -13.531 1 87.06 97 ILE A O 1
ATOM 812 N N . ARG A 1 98 ? -11.914 -23.875 -15.125 1 93.56 98 ARG A N 1
ATOM 813 C CA . ARG A 1 98 ? -10.766 -24.562 -15.703 1 93.56 98 ARG A CA 1
ATOM 814 C C . ARG A 1 98 ? -9.461 -23.969 -15.188 1 93.56 98 ARG A C 1
ATOM 816 O O . ARG A 1 98 ? -9.344 -22.75 -15.023 1 93.56 98 ARG A O 1
ATOM 823 N N . LEU A 1 99 ? -8.453 -24.844 -15.039 1 94.5 99 LEU A N 1
ATOM 824 C CA . LEU A 1 99 ? -7.172 -24.469 -14.453 1 94.5 99 LEU A CA 1
ATOM 825 C C . LEU A 1 99 ? -6.477 -23.422 -15.312 1 94.5 99 LEU A C 1
ATOM 827 O O . LEU A 1 99 ? -6.07 -22.359 -14.805 1 94.5 99 LEU A O 1
ATOM 831 N N . VAL A 1 100 ? -6.355 -23.688 -16.594 1 93.88 100 VAL A N 1
ATOM 832 C CA . VAL A 1 100 ? -5.629 -22.781 -17.484 1 93.88 100 VAL A CA 1
ATOM 833 C C . VAL A 1 100 ? -6.352 -21.438 -17.547 1 93.88 100 VAL A C 1
ATOM 835 O O . VAL A 1 100 ? -5.707 -20.375 -17.609 1 93.88 100 VAL A O 1
ATOM 838 N N . SER A 1 101 ? -7.625 -21.469 -17.484 1 94.25 101 SER A N 1
ATOM 839 C CA . SER A 1 101 ? -8.422 -20.25 -17.547 1 94.25 101 SER A CA 1
ATOM 840 C C . SER A 1 101 ? -8.172 -19.359 -16.344 1 94.25 101 SER A C 1
ATOM 842 O O . SER A 1 101 ? -7.973 -18.156 -16.484 1 94.25 101 SER A O 1
ATOM 844 N N . ILE A 1 102 ? -8.172 -20 -15.148 1 96.19 102 ILE A N 1
ATOM 845 C CA . ILE A 1 102 ? -7.977 -19.203 -13.945 1 96.19 102 ILE A CA 1
ATOM 846 C C . ILE A 1 102 ? -6.543 -18.672 -13.898 1 96.19 102 ILE A C 1
ATOM 848 O O . ILE A 1 102 ? -6.305 -17.547 -13.461 1 96.19 102 ILE A O 1
ATOM 852 N N . LEU A 1 103 ? -5.602 -19.469 -14.367 1 97.19 103 LEU A N 1
ATOM 853 C CA . LEU A 1 103 ? -4.219 -19 -14.422 1 97.19 103 LEU A CA 1
ATOM 854 C C . LEU A 1 103 ? -4.07 -17.844 -15.398 1 97.19 103 LEU A C 1
ATOM 856 O O . LEU A 1 103 ? -3.373 -16.875 -15.109 1 97.19 103 LEU A O 1
ATOM 860 N N . GLY A 1 104 ? -4.711 -17.969 -16.469 1 96.19 104 GLY A N 1
ATOM 861 C CA . GLY A 1 104 ? -4.734 -16.875 -17.422 1 96.19 104 GLY A CA 1
ATOM 862 C C . GLY A 1 104 ? -5.367 -15.609 -16.875 1 96.19 104 GLY A C 1
ATOM 863 O O . GLY A 1 104 ? -4.852 -14.508 -17.094 1 96.19 104 GLY A O 1
ATOM 864 N N . PHE A 1 105 ? -6.41 -15.875 -16.234 1 95.31 105 PHE A N 1
ATOM 865 C CA . PHE A 1 105 ? -7.125 -14.758 -15.625 1 95.31 105 PHE A CA 1
ATOM 866 C C . PHE A 1 105 ? -6.242 -14.031 -14.617 1 95.31 105 PHE A C 1
ATOM 868 O O . PHE A 1 105 ? -6.219 -12.805 -14.57 1 95.31 105 PHE A O 1
ATOM 875 N N . ILE A 1 106 ? -5.535 -14.758 -13.82 1 96.81 106 ILE A N 1
ATOM 876 C CA . ILE A 1 106 ? -4.641 -14.195 -12.812 1 96.81 106 ILE A CA 1
ATOM 877 C C . ILE A 1 106 ? -3.492 -13.461 -13.5 1 96.81 106 ILE A C 1
ATOM 879 O O . ILE A 1 106 ? -3.176 -12.32 -13.148 1 96.81 106 ILE A O 1
ATOM 883 N N . ARG A 1 107 ? -2.936 -14.016 -14.469 1 96.75 107 ARG A N 1
ATOM 884 C CA . ARG A 1 107 ? -1.774 -13.477 -15.172 1 96.75 107 ARG A CA 1
ATOM 885 C C . ARG A 1 107 ? -2.111 -12.164 -15.859 1 96.75 107 ARG A C 1
ATOM 887 O O . ARG A 1 107 ? -1.269 -11.266 -15.945 1 96.75 107 ARG A O 1
ATOM 894 N N . VAL A 1 108 ? -3.344 -12.055 -16.297 1 95.5 108 VAL A N 1
ATOM 895 C CA . VAL A 1 108 ? -3.686 -10.906 -17.125 1 95.5 108 VAL A CA 1
ATOM 896 C C . VAL A 1 108 ? -4.586 -9.945 -16.359 1 95.5 108 VAL A C 1
ATOM 898 O O . VAL A 1 108 ? -4.148 -8.867 -15.945 1 95.5 108 VAL A O 1
ATOM 901 N N . GLN A 1 109 ? -5.77 -10.414 -15.977 1 93.5 109 GLN A N 1
ATOM 902 C CA . GLN A 1 109 ? -6.777 -9.516 -15.414 1 93.5 109 GLN A CA 1
ATOM 903 C C . GLN A 1 109 ? -6.414 -9.094 -13.992 1 93.5 109 GLN A C 1
ATOM 905 O O . GLN A 1 109 ? -6.402 -7.902 -13.68 1 93.5 109 GLN A O 1
ATOM 910 N N . LEU A 1 110 ? -6.168 -10.062 -13.172 1 95 110 LEU A N 1
ATOM 911 C CA . LEU A 1 110 ? -5.852 -9.75 -11.781 1 95 110 LEU A CA 1
ATOM 912 C C . LEU A 1 110 ? -4.555 -8.945 -11.688 1 95 110 LEU A C 1
ATOM 914 O O . LEU A 1 110 ? -4.461 -8 -10.906 1 95 110 LEU A O 1
ATOM 918 N N . TRP A 1 111 ? -3.578 -9.414 -12.484 1 95.12 111 TRP A N 1
ATOM 919 C CA . TRP A 1 111 ? -2.275 -8.75 -12.477 1 95.12 111 TRP A CA 1
ATOM 920 C C . TRP A 1 111 ? -2.396 -7.301 -12.922 1 95.12 111 TRP A C 1
ATOM 922 O O . TRP A 1 111 ? -1.81 -6.406 -12.305 1 95.12 111 TRP A O 1
ATOM 932 N N . LYS A 1 112 ? -3.184 -6.996 -13.891 1 92.12 112 LYS A N 1
ATOM 933 C CA . LYS A 1 112 ? -3.42 -5.637 -14.367 1 92.12 112 LYS A CA 1
ATOM 934 C C . LYS A 1 112 ? -4.172 -4.812 -13.328 1 92.12 112 LYS A C 1
ATOM 936 O O . LYS A 1 112 ? -3.891 -3.623 -13.148 1 92.12 112 LYS A O 1
ATOM 941 N N . PHE A 1 113 ? -5.066 -5.504 -12.805 1 90.94 113 PHE A N 1
ATOM 942 C CA . PHE A 1 113 ? -5.863 -4.852 -11.773 1 90.94 113 PHE A CA 1
ATOM 943 C C . PHE A 1 113 ? -4.98 -4.359 -10.633 1 90.94 113 PHE A C 1
ATOM 945 O O . PHE A 1 113 ? -5.188 -3.266 -10.109 1 90.94 113 PHE A O 1
ATOM 952 N N . LEU A 1 114 ? -3.992 -5.09 -10.266 1 92.56 114 LEU A N 1
ATOM 953 C CA . LEU A 1 114 ? -3.162 -4.793 -9.102 1 92.56 114 LEU A CA 1
ATOM 954 C C . LEU A 1 114 ? -1.914 -4.02 -9.508 1 92.56 114 LEU A C 1
ATOM 956 O O . LEU A 1 114 ? -1.451 -3.145 -8.773 1 92.56 114 LEU A O 1
ATOM 960 N N . PHE A 1 115 ? -1.341 -4.344 -10.656 1 89.62 115 PHE A N 1
ATOM 961 C CA . PHE A 1 115 ? -0.002 -3.852 -10.961 1 89.62 115 PHE A CA 1
ATOM 962 C C . PHE A 1 115 ? 0.021 -3.131 -12.297 1 89.62 115 PHE A C 1
ATOM 964 O O . PHE A 1 115 ? 1.072 -2.664 -12.742 1 89.62 115 PHE A O 1
ATOM 971 N N . LYS A 1 116 ? -0.985 -3.062 -12.977 1 86.06 116 LYS A N 1
ATOM 972 C CA . LYS A 1 116 ? -1.229 -2.271 -14.18 1 86.06 116 LYS A CA 1
ATOM 973 C C . LYS A 1 116 ? -0.501 -2.863 -15.383 1 86.06 116 LYS A C 1
ATOM 975 O O . LYS A 1 116 ? -0.298 -2.182 -16.391 1 86.06 116 LYS A O 1
ATOM 980 N N . LYS A 1 117 ? -0.063 -4.051 -15.258 1 88.94 117 LYS A N 1
ATOM 981 C CA . LYS A 1 117 ? 0.527 -4.805 -16.359 1 88.94 117 LYS A CA 1
ATOM 982 C C . LYS A 1 117 ? 0.28 -6.301 -16.203 1 88.94 117 LYS A C 1
ATOM 984 O O . LYS A 1 117 ? 0.066 -6.785 -15.086 1 88.94 117 LYS A O 1
ATOM 989 N N . SER A 1 118 ? 0.284 -6.949 -17.391 1 93.44 118 SER A N 1
ATOM 990 C CA . SER A 1 118 ? 0.206 -8.406 -17.344 1 93.44 118 SER A CA 1
ATOM 991 C C . SER A 1 118 ? 1.568 -9.023 -17.031 1 93.44 118 SER A C 1
ATOM 993 O O . SER A 1 118 ? 2.605 -8.422 -17.328 1 93.44 118 SER A O 1
ATOM 995 N N . ALA A 1 119 ? 1.503 -10.164 -16.359 1 93.88 119 ALA A N 1
ATOM 996 C CA . ALA A 1 119 ? 2.744 -10.93 -16.281 1 93.88 119 ALA A CA 1
ATOM 997 C C . ALA A 1 119 ? 3.191 -11.406 -17.656 1 93.88 119 ALA A C 1
ATOM 999 O O . ALA A 1 119 ? 2.387 -11.477 -18.594 1 93.88 119 ALA A O 1
ATOM 1000 N N . ASP A 1 120 ? 4.434 -11.742 -17.781 1 92.56 120 ASP A N 1
ATOM 1001 C CA . ASP A 1 120 ? 5.035 -11.945 -19.109 1 92.56 120 ASP A CA 1
ATOM 1002 C C . ASP A 1 120 ? 4.582 -13.266 -19.719 1 92.56 120 ASP A C 1
ATOM 1004 O O . ASP A 1 120 ? 4.105 -13.297 -20.859 1 92.56 120 ASP A O 1
ATOM 1008 N N . TYR A 1 121 ? 4.789 -14.375 -19 1 93.12 121 TYR A N 1
ATOM 1009 C CA . TYR A 1 121 ? 4.48 -15.68 -19.562 1 93.12 121 TYR A CA 1
ATOM 1010 C C . TYR A 1 121 ? 3.824 -16.578 -18.531 1 93.12 121 TYR A C 1
ATOM 1012 O O . TYR A 1 121 ? 4.035 -16.422 -17.328 1 93.12 121 TYR A O 1
ATOM 1020 N N . LEU A 1 122 ? 2.982 -17.375 -19.031 1 95.69 122 LEU A N 1
ATOM 1021 C CA . LEU A 1 122 ? 2.461 -18.531 -18.312 1 95.69 122 LEU A CA 1
ATOM 1022 C C . LEU A 1 122 ? 2.902 -19.828 -18.969 1 95.69 122 LEU A C 1
ATOM 1024 O O . LEU A 1 122 ? 2.709 -20.016 -20.172 1 95.69 122 LEU A O 1
ATOM 1028 N N . LYS A 1 123 ? 3.533 -20.734 -18.172 1 95.5 123 LYS A N 1
ATOM 1029 C CA . LYS A 1 123 ? 4.043 -21.969 -18.766 1 95.5 123 LYS A CA 1
ATOM 1030 C C . LYS A 1 123 ? 3.768 -23.172 -17.859 1 95.5 123 LYS A C 1
ATOM 1032 O O . LYS A 1 123 ? 3.68 -23.016 -16.641 1 95.5 123 LYS A O 1
ATOM 1037 N N . LYS A 1 124 ? 3.602 -24.234 -18.516 1 95.19 124 LYS A N 1
ATOM 1038 C CA . LYS A 1 124 ? 3.539 -25.516 -17.797 1 95.19 124 LYS A CA 1
ATOM 1039 C C . LYS A 1 124 ? 4.922 -26.156 -17.688 1 95.19 124 LYS A C 1
ATOM 1041 O O . LYS A 1 124 ? 5.695 -26.125 -18.656 1 95.19 124 LYS A O 1
ATOM 1046 N N . VAL A 1 125 ? 5.227 -26.625 -16.453 1 93.25 125 VAL A N 1
ATOM 1047 C CA . VAL A 1 125 ? 6.508 -27.312 -16.297 1 93.25 125 VAL A CA 1
ATOM 1048 C C . VAL A 1 125 ? 6.508 -28.609 -17.094 1 93.25 125 VAL A C 1
ATOM 1050 O O . VAL A 1 125 ? 5.543 -29.375 -17.047 1 93.25 125 VAL A O 1
ATOM 1053 N N . THR A 1 126 ? 7.719 -28.766 -17.672 1 89.88 126 THR A N 1
ATOM 1054 C CA . THR A 1 126 ? 7.844 -29.969 -18.484 1 89.88 126 THR A CA 1
ATOM 1055 C C . THR A 1 126 ? 7.879 -31.219 -17.594 1 89.88 126 THR A C 1
ATOM 1057 O O . THR A 1 126 ? 8.562 -31.234 -16.578 1 89.88 126 THR A O 1
ATOM 1060 N N . ASP A 1 127 ? 7.074 -32.219 -17.719 1 91.12 127 ASP A N 1
ATOM 1061 C CA . ASP A 1 127 ? 7.105 -33.531 -17.109 1 91.12 127 ASP A CA 1
ATOM 1062 C C . ASP A 1 127 ? 6.367 -33.531 -15.773 1 91.12 127 ASP A C 1
ATOM 1064 O O . ASP A 1 127 ? 6.445 -34.5 -15.023 1 91.12 127 ASP A O 1
ATOM 1068 N N . ARG A 1 128 ? 5.922 -32.406 -15.43 1 92.44 128 ARG A N 1
ATOM 1069 C CA . ARG A 1 128 ? 5.102 -32.344 -14.227 1 92.44 128 ARG A CA 1
ATOM 1070 C C . ARG A 1 128 ? 3.738 -31.719 -14.523 1 92.44 128 ARG A C 1
ATOM 1072 O O . ARG A 1 128 ? 3.625 -30.5 -14.711 1 92.44 128 ARG A O 1
ATOM 1079 N N . GLU A 1 129 ? 2.691 -32.469 -14.422 1 91.94 129 GLU A N 1
ATOM 1080 C CA . GLU A 1 129 ? 1.371 -32.031 -14.867 1 91.94 129 GLU A CA 1
ATOM 1081 C C . GLU A 1 129 ? 0.743 -31.078 -13.867 1 91.94 129 GLU A C 1
ATOM 1083 O O . GLU A 1 129 ? -0.144 -30.297 -14.219 1 91.94 129 GLU A O 1
ATOM 1088 N N . ASP A 1 130 ? 1.258 -31.172 -12.602 1 96.19 130 ASP A N 1
ATOM 1089 C CA . ASP A 1 130 ? 0.63 -30.375 -11.547 1 96.19 130 ASP A CA 1
ATOM 1090 C C . ASP A 1 130 ? 1.398 -29.078 -11.312 1 96.19 130 ASP A C 1
ATOM 1092 O O . ASP A 1 130 ? 1.124 -28.359 -10.352 1 96.19 130 ASP A O 1
ATOM 1096 N N . GLU A 1 131 ? 2.414 -28.75 -12.164 1 97.5 131 GLU A N 1
ATOM 1097 C CA . GLU A 1 131 ? 3.248 -27.578 -11.914 1 97.5 131 GLU A CA 1
ATOM 1098 C C . GLU A 1 131 ? 3.193 -26.609 -13.094 1 97.5 131 GLU A C 1
ATOM 1100 O O . GLU A 1 131 ? 3.322 -27.016 -14.25 1 97.5 131 GLU A O 1
ATOM 1105 N N . TYR A 1 132 ? 2.922 -25.438 -12.781 1 97.75 132 TYR A N 1
ATOM 1106 C CA . TYR A 1 132 ? 2.928 -24.297 -13.695 1 97.75 132 TYR A CA 1
ATOM 1107 C C . TYR A 1 132 ? 3.791 -23.172 -13.156 1 97.75 132 TYR A C 1
ATOM 1109 O O . TYR A 1 132 ? 4.156 -23.156 -11.977 1 97.75 132 TYR A O 1
ATOM 1117 N N . TYR A 1 133 ? 4.172 -22.219 -13.992 1 97.06 133 TYR A N 1
ATOM 1118 C CA . TYR A 1 133 ? 4.816 -21.031 -13.445 1 97.06 133 TYR A CA 1
ATOM 1119 C C . TYR A 1 133 ? 4.457 -19.797 -14.266 1 97.06 133 TYR A C 1
ATOM 1121 O O . TYR A 1 133 ? 4.152 -19.891 -15.453 1 97.06 133 TYR A O 1
ATOM 1129 N N . ILE A 1 134 ? 4.395 -18.703 -13.633 1 97.56 134 ILE A N 1
ATOM 1130 C CA . ILE A 1 134 ? 4.273 -17.375 -14.234 1 97.56 134 ILE A CA 1
ATOM 1131 C C . ILE A 1 134 ? 5.621 -16.672 -14.172 1 97.56 134 ILE A C 1
ATOM 1133 O O . ILE A 1 134 ? 6.312 -16.703 -13.156 1 97.56 134 ILE A O 1
ATOM 1137 N N . GLU A 1 135 ? 5.977 -16.078 -15.273 1 96.12 135 GLU A N 1
ATOM 1138 C CA . GLU A 1 135 ? 7.27 -15.406 -15.359 1 96.12 135 GLU A CA 1
ATOM 1139 C C . GLU A 1 135 ? 7.094 -13.898 -15.5 1 96.12 135 GLU A C 1
ATOM 1141 O O . GLU A 1 135 ? 6.211 -13.43 -16.219 1 96.12 135 GLU A O 1
ATOM 1146 N N . GLU A 1 136 ? 7.895 -13.266 -14.758 1 93.19 136 GLU A N 1
ATOM 1147 C CA . GLU A 1 136 ? 7.953 -11.805 -14.836 1 93.19 136 GLU A CA 1
ATOM 1148 C C . GLU A 1 136 ? 9.398 -11.312 -14.781 1 93.19 136 GLU A C 1
ATOM 1150 O O . GLU A 1 136 ? 10.156 -11.688 -13.891 1 93.19 136 GLU A O 1
ATOM 1155 N N . GLU A 1 137 ? 9.758 -10.5 -15.703 1 88.69 137 GLU A N 1
ATOM 1156 C CA . GLU A 1 137 ? 11.133 -10.023 -15.766 1 88.69 137 GLU A CA 1
ATOM 1157 C C . GLU A 1 137 ? 11.445 -9.094 -14.594 1 88.69 137 GLU A C 1
ATOM 1159 O O . GLU A 1 137 ? 12.477 -9.258 -13.93 1 88.69 137 GLU A O 1
ATOM 1164 N N . GLU A 1 138 ? 10.57 -8.141 -14.336 1 86.81 138 GLU A N 1
ATOM 1165 C CA . GLU A 1 138 ? 10.836 -7.191 -13.266 1 86.81 138 GLU A CA 1
ATOM 1166 C C . GLU A 1 138 ? 9.586 -6.926 -12.438 1 86.81 138 GLU A C 1
ATOM 1168 O O . GLU A 1 138 ? 8.867 -5.953 -12.68 1 86.81 138 GLU A O 1
ATOM 1173 N N . PRO A 1 139 ? 9.43 -7.859 -11.43 1 89.62 139 PRO A N 1
ATOM 1174 C CA . PRO A 1 139 ? 8.273 -7.598 -10.578 1 89.62 139 PRO A CA 1
ATOM 1175 C C . PRO A 1 139 ? 8.32 -6.219 -9.922 1 89.62 139 PRO A C 1
ATOM 1177 O O . PRO A 1 139 ? 9.398 -5.754 -9.539 1 89.62 139 PRO A O 1
ATOM 1180 N N . LEU A 1 140 ? 7.18 -5.617 -9.734 1 83.75 140 LEU A N 1
ATOM 1181 C CA . LEU A 1 140 ? 7.039 -4.262 -9.211 1 83.75 140 LEU A CA 1
ATOM 1182 C C . LEU A 1 140 ? 7.695 -4.137 -7.84 1 83.75 140 LEU A C 1
ATOM 1184 O O . LEU A 1 140 ? 8.391 -3.154 -7.566 1 83.75 140 LEU A O 1
ATOM 1188 N N . VAL A 1 141 ? 7.496 -5.125 -6.996 1 86.62 141 VAL A N 1
ATOM 1189 C CA . VAL A 1 141 ? 7.957 -5.074 -5.609 1 86.62 141 VAL A CA 1
ATOM 1190 C C . VAL A 1 141 ? 9.477 -5.156 -5.57 1 86.62 141 VAL A C 1
ATOM 1192 O O . VAL A 1 141 ? 10.102 -4.77 -4.578 1 86.62 141 VAL A O 1
ATOM 1195 N N . ASN A 1 142 ? 10.047 -5.652 -6.621 1 80.75 142 ASN A N 1
ATOM 1196 C CA . ASN A 1 142 ? 11.5 -5.766 -6.668 1 80.75 142 ASN A CA 1
ATOM 1197 C C . ASN A 1 142 ? 12.125 -4.609 -7.438 1 80.75 142 ASN A C 1
ATOM 1199 O O . ASN A 1 142 ? 13.312 -4.305 -7.254 1 80.75 142 ASN A O 1
ATOM 1203 N N . ARG A 1 143 ? 11.344 -4.02 -8.219 1 74.75 143 ARG A N 1
ATOM 1204 C CA . ARG A 1 143 ? 11.852 -2.953 -9.078 1 74.75 143 ARG A CA 1
ATOM 1205 C C . ARG A 1 143 ? 11.867 -1.618 -8.344 1 74.75 143 ARG A C 1
ATOM 1207 O O . ARG A 1 143 ? 12.836 -0.859 -8.445 1 74.75 143 ARG A O 1
ATOM 1214 N N . TYR A 1 144 ? 10.812 -1.402 -7.609 1 68.88 144 TYR A N 1
ATOM 1215 C CA . TYR A 1 144 ? 10.602 -0.046 -7.113 1 68.88 144 TYR A CA 1
ATOM 1216 C C . TYR A 1 144 ? 10.742 0.006 -5.598 1 68.88 144 TYR A C 1
ATOM 1218 O O . TYR A 1 144 ? 10.727 1.087 -5.004 1 68.88 144 TYR A O 1
ATOM 1226 N N . ILE A 1 145 ? 10.789 -1.127 -5.055 1 71.38 145 ILE A N 1
ATOM 1227 C CA . ILE A 1 145 ? 10.812 -1.146 -3.596 1 71.38 145 ILE A CA 1
ATOM 1228 C C . ILE A 1 145 ? 12.203 -1.562 -3.107 1 71.38 145 ILE A C 1
ATOM 1230 O O . ILE A 1 145 ? 12.68 -2.648 -3.439 1 71.38 145 ILE A O 1
ATOM 1234 N N . SER A 1 146 ? 12.906 -0.608 -2.578 1 62.75 146 SER A N 1
ATOM 1235 C CA . SER A 1 146 ? 14.242 -0.887 -2.064 1 62.75 146 SER A CA 1
ATOM 1236 C C . SER A 1 146 ? 14.18 -1.545 -0.69 1 62.75 146 SER A C 1
ATOM 1238 O O . SER A 1 146 ? 13.461 -1.081 0.194 1 62.75 146 SER A O 1
ATOM 1240 N N . VAL A 1 147 ? 14.648 -2.734 -0.671 1 64.81 147 VAL A N 1
ATOM 1241 C CA . VAL A 1 147 ? 14.758 -3.414 0.615 1 64.81 147 VAL A CA 1
ATOM 1242 C C . VAL A 1 147 ? 16.141 -3.172 1.208 1 64.81 147 VAL A C 1
ATOM 1244 O O . VAL A 1 147 ? 17.141 -3.16 0.484 1 64.81 147 VAL A O 1
ATOM 1247 N N . PRO A 1 148 ? 16.078 -2.779 2.533 1 61.09 148 PRO A N 1
ATOM 1248 C CA . PRO A 1 148 ? 17.391 -2.559 3.164 1 61.09 148 PRO A CA 1
ATOM 1249 C C . PRO A 1 148 ? 18.359 -3.697 2.9 1 61.09 148 PRO A C 1
ATOM 1251 O O . PRO A 1 148 ? 17.969 -4.863 2.844 1 61.09 148 PRO A O 1
ATOM 1254 N N . LYS A 1 149 ? 19.578 -3.273 2.594 1 60 149 LYS A N 1
ATOM 1255 C CA . LYS A 1 149 ? 20.688 -4.156 2.232 1 60 149 LYS A CA 1
ATOM 1256 C C . LYS A 1 149 ? 20.844 -5.273 3.258 1 60 149 LYS A C 1
ATOM 1258 O O . LYS A 1 149 ? 21.266 -6.383 2.912 1 60 149 LYS A O 1
ATOM 1263 N N . ASP A 1 150 ? 20.5 -4.941 4.426 1 63.69 150 ASP A N 1
ATOM 1264 C CA . ASP A 1 150 ? 20.75 -5.898 5.5 1 63.69 150 ASP A CA 1
ATOM 1265 C C . ASP A 1 150 ? 19.859 -7.133 5.344 1 63.69 150 ASP A C 1
ATOM 1267 O O . ASP A 1 150 ? 20.016 -8.109 6.082 1 63.69 150 ASP A O 1
ATOM 1271 N N . PHE A 1 151 ? 19.047 -6.926 4.32 1 65.88 151 PHE A N 1
ATOM 1272 C CA . PHE A 1 151 ? 18.125 -8.055 4.254 1 65.88 151 PHE A CA 1
ATOM 1273 C C . PHE A 1 151 ? 18.578 -9.07 3.219 1 65.88 151 PHE A C 1
ATOM 1275 O O . PHE A 1 151 ? 17.859 -10.031 2.922 1 65.88 151 PHE A O 1
ATOM 1282 N N . GLY A 1 152 ? 19.812 -8.961 2.885 1 63.44 152 GLY A N 1
ATOM 1283 C CA . GLY A 1 152 ? 20.484 -10.008 2.135 1 63.44 152 GLY A CA 1
ATOM 1284 C C . GLY A 1 152 ? 19.812 -10.305 0.802 1 63.44 152 GLY A C 1
ATOM 1285 O O . GLY A 1 152 ? 19.641 -9.398 -0.021 1 63.44 152 GLY A O 1
ATOM 1286 N N . GLN A 1 153 ? 19.391 -11.57 0.708 1 79.88 153 GLN A N 1
ATOM 1287 C CA . GLN A 1 153 ? 18.844 -12.242 -0.47 1 79.88 153 GLN A CA 1
ATOM 1288 C C . GLN A 1 153 ? 17.328 -12.289 -0.426 1 79.88 153 GLN A C 1
ATOM 1290 O O . GLN A 1 153 ? 16.719 -13.25 -0.889 1 79.88 153 GLN A O 1
ATOM 1295 N N . LEU A 1 154 ? 16.719 -11.297 0.192 1 87.19 154 LEU A N 1
ATOM 1296 C CA . LEU A 1 154 ? 15.258 -11.312 0.301 1 87.19 154 LEU A CA 1
ATOM 1297 C C . LEU A 1 154 ? 14.609 -11.156 -1.07 1 87.19 154 LEU A C 1
ATOM 1299 O O . LEU A 1 154 ? 15.023 -10.312 -1.867 1 87.19 154 LEU A O 1
ATOM 1303 N N . ASN A 1 155 ? 13.727 -12.023 -1.38 1 91.5 155 ASN A N 1
ATOM 1304 C CA . ASN A 1 155 ? 12.891 -11.891 -2.568 1 91.5 155 ASN A CA 1
ATOM 1305 C C . ASN A 1 155 ? 11.492 -11.383 -2.215 1 91.5 155 ASN A C 1
ATOM 1307 O O . ASN A 1 155 ? 10.617 -12.172 -1.861 1 91.5 155 ASN A O 1
ATOM 1311 N N . CYS A 1 156 ? 11.258 -10.156 -2.426 1 93.12 156 CYS A N 1
ATOM 1312 C CA . CYS A 1 156 ? 9.984 -9.547 -2.055 1 93.12 156 CYS A CA 1
ATOM 1313 C C . CYS A 1 156 ? 8.859 -10.047 -2.945 1 93.12 156 CYS A C 1
ATOM 1315 O O . CYS A 1 156 ? 7.68 -9.891 -2.609 1 93.12 156 CYS A O 1
ATOM 1317 N N . ALA A 1 157 ? 9.281 -10.711 -4.008 1 95.69 157 ALA A N 1
ATOM 1318 C CA . ALA A 1 157 ? 8.266 -11.258 -4.906 1 95.69 157 ALA A CA 1
ATOM 1319 C C . ALA A 1 157 ? 7.492 -12.383 -4.23 1 95.69 157 ALA A C 1
ATOM 1321 O O . ALA A 1 157 ? 6.453 -12.82 -4.734 1 95.69 157 ALA A O 1
ATOM 1322 N N . ALA A 1 158 ? 7.93 -12.781 -3.072 1 96.81 158 ALA A N 1
ATOM 1323 C CA . ALA A 1 158 ? 7.164 -13.727 -2.266 1 96.81 158 ALA A CA 1
ATOM 1324 C C . ALA A 1 158 ? 5.773 -13.188 -1.956 1 96.81 158 ALA A C 1
ATOM 1326 O O . ALA A 1 158 ? 4.809 -13.953 -1.865 1 96.81 158 ALA A O 1
ATOM 1327 N N . PHE A 1 159 ? 5.66 -11.906 -1.824 1 97.19 159 PHE A N 1
ATOM 1328 C CA . PHE A 1 159 ? 4.375 -11.234 -1.638 1 97.19 159 PHE A CA 1
ATOM 1329 C C . PHE A 1 159 ? 3.459 -11.484 -2.828 1 97.19 159 PHE A C 1
ATOM 1331 O O . PHE A 1 159 ? 2.285 -11.82 -2.654 1 97.19 159 PHE A O 1
ATOM 1338 N N . MET A 1 160 ? 3.955 -11.336 -3.967 1 97.56 160 MET A N 1
ATOM 1339 C CA . MET A 1 160 ? 3.189 -11.531 -5.191 1 97.56 160 MET A CA 1
ATOM 1340 C C . MET A 1 160 ? 2.828 -13.008 -5.383 1 97.56 160 MET A C 1
ATOM 1342 O O . MET A 1 160 ? 1.751 -13.328 -5.887 1 97.56 160 MET A O 1
ATOM 1346 N N . ALA A 1 161 ? 3.797 -13.859 -5.023 1 98.56 161 ALA A N 1
ATOM 1347 C CA . ALA A 1 161 ? 3.48 -15.289 -5.023 1 98.56 161 ALA A CA 1
ATOM 1348 C C . ALA A 1 161 ? 2.289 -15.586 -4.121 1 98.56 161 ALA A C 1
ATOM 1350 O O . ALA A 1 161 ? 1.424 -16.391 -4.469 1 98.56 161 ALA A O 1
ATOM 1351 N N . GLY A 1 162 ? 2.281 -14.945 -3.035 1 98.69 162 GLY A N 1
ATOM 1352 C CA . GLY A 1 162 ? 1.149 -15.078 -2.133 1 98.69 162 GLY A CA 1
ATOM 1353 C C . GLY A 1 162 ? -0.164 -14.633 -2.75 1 98.69 162 GLY A C 1
ATOM 1354 O O . GLY A 1 162 ? -1.205 -15.258 -2.52 1 98.69 162 GLY A O 1
ATOM 1355 N N . ILE A 1 163 ? -0.112 -13.594 -3.443 1 98.25 163 ILE A N 1
ATOM 1356 C CA . ILE A 1 163 ? -1.301 -13.094 -4.129 1 98.25 163 ILE A CA 1
ATOM 1357 C C . ILE A 1 163 ? -1.856 -14.172 -5.051 1 98.25 163 ILE A C 1
ATOM 1359 O O . ILE A 1 163 ? -3.059 -14.453 -5.039 1 98.25 163 ILE A O 1
ATOM 1363 N N . ILE A 1 164 ? -1.006 -14.789 -5.805 1 98.56 164 ILE A N 1
ATOM 1364 C CA . ILE A 1 164 ? -1.409 -15.859 -6.711 1 98.56 164 ILE A CA 1
ATOM 1365 C C . ILE A 1 164 ? -2.033 -17 -5.914 1 98.56 164 ILE A C 1
ATOM 1367 O O . ILE A 1 164 ? -3.109 -17.5 -6.262 1 98.56 164 ILE A O 1
ATOM 1371 N N . ARG A 1 165 ? -1.383 -17.391 -4.902 1 98.75 165 ARG A N 1
ATOM 1372 C CA . ARG A 1 165 ? -1.851 -18.484 -4.059 1 98.75 165 ARG A CA 1
ATOM 1373 C C . ARG A 1 165 ? -3.234 -18.172 -3.49 1 98.75 165 ARG A C 1
ATOM 1375 O O . ARG A 1 165 ? -4.129 -19.031 -3.541 1 98.75 165 ARG A O 1
ATOM 1382 N N . GLY A 1 166 ? -3.373 -16.984 -2.977 1 98.56 166 GLY A N 1
ATOM 1383 C CA . GLY A 1 166 ? -4.652 -16.578 -2.412 1 98.56 166 GLY A CA 1
ATOM 1384 C C . GLY A 1 166 ? -5.77 -16.531 -3.438 1 98.56 166 GLY A C 1
ATOM 1385 O O . GLY A 1 166 ? -6.891 -16.969 -3.162 1 98.56 166 GLY A O 1
ATOM 1386 N N . ALA A 1 167 ? -5.465 -15.984 -4.535 1 97.81 167 ALA A N 1
ATOM 1387 C CA . ALA A 1 167 ? -6.449 -15.93 -5.613 1 97.81 167 ALA A CA 1
ATOM 1388 C C . ALA A 1 167 ? -6.879 -17.328 -6.039 1 97.81 167 ALA A C 1
ATOM 1390 O O . ALA A 1 167 ? -8.07 -17.609 -6.191 1 97.81 167 ALA A O 1
ATOM 1391 N N . LEU A 1 168 ? -5.941 -18.234 -6.211 1 98.12 168 LEU A N 1
ATOM 1392 C CA . LEU A 1 168 ? -6.23 -19.609 -6.609 1 98.12 168 LEU A CA 1
ATOM 1393 C C . LEU A 1 168 ? -7.094 -20.297 -5.562 1 98.12 168 LEU A C 1
ATOM 1395 O O . LEU A 1 168 ? -8.078 -20.969 -5.91 1 98.12 168 LEU A O 1
ATOM 1399 N N . ASP A 1 169 ? -6.707 -20.125 -4.402 1 97.81 169 ASP A N 1
ATOM 1400 C CA . ASP A 1 169 ? -7.461 -20.75 -3.326 1 97.81 169 ASP A CA 1
ATOM 1401 C C . ASP A 1 169 ? -8.906 -20.25 -3.297 1 97.81 169 ASP A C 1
ATOM 1403 O O . ASP A 1 169 ? -9.836 -21.047 -3.131 1 97.81 169 ASP A O 1
ATOM 1407 N N . SER A 1 170 ? -9.062 -19 -3.436 1 95.81 170 SER A N 1
ATOM 1408 C CA . SER A 1 170 ? -10.398 -18.391 -3.447 1 95.81 170 SER A CA 1
ATOM 1409 C C . SER A 1 170 ? -11.234 -18.938 -4.602 1 95.81 170 SER A C 1
ATOM 1411 O O . SER A 1 170 ? -12.461 -19.016 -4.504 1 95.81 170 SER A O 1
ATOM 1413 N N . ALA A 1 171 ? -10.625 -19.266 -5.625 1 95.31 171 ALA A N 1
ATOM 1414 C CA . ALA A 1 171 ? -11.305 -19.781 -6.809 1 95.31 171 ALA A CA 1
ATOM 1415 C C . ALA A 1 171 ? -11.461 -21.297 -6.73 1 95.31 171 ALA A C 1
ATOM 1417 O O . ALA A 1 171 ? -12 -21.922 -7.648 1 95.31 171 ALA A O 1
ATOM 1418 N N . GLY A 1 172 ? -10.953 -21.906 -5.715 1 96 172 GLY A N 1
ATOM 1419 C CA . GLY A 1 172 ? -11.109 -23.328 -5.52 1 96 172 GLY A CA 1
ATOM 1420 C C . GLY A 1 172 ? -9.961 -24.141 -6.094 1 96 172 GLY A C 1
ATOM 1421 O O . GLY A 1 172 ? -10.102 -25.344 -6.332 1 96 172 GLY A O 1
ATOM 1422 N N . PHE A 1 173 ? -8.844 -23.531 -6.375 1 97.88 173 PHE A N 1
ATOM 1423 C CA . PHE A 1 173 ? -7.672 -24.219 -6.918 1 97.88 173 PHE A CA 1
ATOM 1424 C C . PHE A 1 173 ? -6.512 -24.172 -5.926 1 97.88 173 PHE A C 1
ATOM 1426 O O . PHE A 1 173 ? -5.547 -23.438 -6.121 1 97.88 173 PHE A O 1
ATOM 1433 N N . THR A 1 174 ? -6.559 -25.078 -4.988 1 98.12 174 THR A N 1
ATOM 1434 C CA . THR A 1 174 ? -5.539 -25.109 -3.943 1 98.12 174 THR A CA 1
ATOM 1435 C C . THR A 1 174 ? -4.164 -25.375 -4.543 1 98.12 174 THR A C 1
ATOM 1437 O O . THR A 1 174 ? -3.998 -26.297 -5.344 1 98.12 174 THR A O 1
ATOM 1440 N N . ALA A 1 175 ? -3.209 -24.547 -4.156 1 98.69 175 ALA A N 1
ATOM 1441 C CA . ALA A 1 175 ? -1.862 -24.656 -4.707 1 98.69 175 ALA A CA 1
ATOM 1442 C C . ALA A 1 175 ? -0.827 -24.047 -3.768 1 98.69 175 ALA A C 1
ATOM 1444 O O . ALA A 1 175 ? -1.161 -23.234 -2.914 1 98.69 175 ALA A O 1
ATOM 1445 N N . SER A 1 176 ? 0.362 -24.516 -3.85 1 98.44 176 SER A N 1
ATOM 1446 C CA . SER A 1 176 ? 1.517 -23.812 -3.291 1 98.44 176 SER A CA 1
ATOM 1447 C C . SER A 1 176 ? 2.197 -22.953 -4.344 1 98.44 176 SER A C 1
ATOM 1449 O O . SER A 1 176 ? 2.344 -23.359 -5.496 1 98.44 176 SER A O 1
ATOM 1451 N N . VAL A 1 177 ? 2.492 -21.766 -3.945 1 98.69 177 VAL A N 1
ATOM 1452 C CA . VAL A 1 177 ? 3.125 -20.844 -4.887 1 98.69 177 VAL A CA 1
ATOM 1453 C C . VAL A 1 177 ? 4.359 -20.219 -4.246 1 98.69 177 VAL A C 1
ATOM 1455 O O . VAL A 1 177 ? 4.301 -19.734 -3.111 1 98.69 177 VAL A O 1
ATOM 1458 N N . SER A 1 178 ? 5.5 -20.234 -4.91 1 97.94 178 SER A N 1
ATOM 1459 C CA . SER A 1 178 ? 6.75 -19.656 -4.422 1 97.94 178 SER A CA 1
ATOM 1460 C C . SER A 1 178 ? 7.434 -18.812 -5.5 1 97.94 178 SER A C 1
ATOM 1462 O O . SER A 1 178 ? 7.242 -19.062 -6.691 1 97.94 178 SER A O 1
ATOM 1464 N N . ALA A 1 179 ? 8.172 -17.859 -5.039 1 97.25 179 ALA A N 1
ATOM 1465 C CA . ALA A 1 179 ? 8.906 -16.984 -5.957 1 97.25 179 ALA A CA 1
ATOM 1466 C C . ALA A 1 179 ? 10.383 -17.359 -6 1 97.25 179 ALA A C 1
ATOM 1468 O O . ALA A 1 179 ? 10.992 -17.641 -4.965 1 97.25 179 ALA A O 1
ATOM 1469 N N . HIS A 1 180 ? 10.938 -17.344 -7.254 1 94.81 180 HIS A N 1
ATOM 1470 C CA . HIS A 1 180 ? 12.344 -17.672 -7.438 1 94.81 180 HIS A CA 1
ATOM 1471 C C . HIS A 1 180 ? 12.992 -16.781 -8.484 1 94.81 180 HIS A C 1
ATOM 1473 O O . HIS A 1 180 ? 12.344 -16.375 -9.453 1 94.81 180 HIS A O 1
ATOM 1479 N N . TYR A 1 181 ? 14.258 -16.453 -8.18 1 91.62 181 TYR A N 1
ATOM 1480 C CA . TYR A 1 181 ? 15.07 -15.781 -9.195 1 91.62 181 TYR A CA 1
ATOM 1481 C C . TYR A 1 181 ? 15.695 -16.797 -10.148 1 91.62 181 TYR A C 1
ATOM 1483 O O . TYR A 1 181 ? 16.188 -17.844 -9.711 1 91.62 181 TYR A O 1
ATOM 1491 N N . ILE A 1 182 ? 15.625 -16.469 -11.43 1 90.94 182 ILE A N 1
ATOM 1492 C CA . ILE A 1 182 ? 16.312 -17.281 -12.422 1 90.94 182 ILE A CA 1
ATOM 1493 C C . ILE A 1 182 ? 17.234 -16.391 -13.266 1 90.94 182 ILE A C 1
ATOM 1495 O O . ILE A 1 182 ? 16.812 -15.32 -13.727 1 90.94 182 ILE A O 1
ATOM 1499 N N . HIS A 1 183 ? 18.438 -16.844 -13.383 1 89.31 183 HIS A N 1
ATOM 1500 C CA . HIS A 1 183 ? 19.391 -16.125 -14.211 1 89.31 183 HIS A CA 1
ATOM 1501 C C . HIS A 1 183 ? 19.375 -16.625 -15.648 1 89.31 183 HIS A C 1
ATOM 1503 O O . HIS A 1 183 ? 19.422 -17.844 -15.891 1 89.31 183 HIS A O 1
ATOM 1509 N N . ARG A 1 184 ? 19.062 -15.641 -16.469 1 84.25 184 ARG A N 1
ATOM 1510 C CA . ARG A 1 184 ? 19.062 -15.977 -17.891 1 84.25 184 ARG A CA 1
ATOM 1511 C C . ARG A 1 184 ? 20.188 -15.266 -18.625 1 84.25 184 ARG A C 1
ATOM 1513 O O . ARG A 1 184 ? 20.531 -14.133 -18.297 1 84.25 184 ARG A O 1
ATOM 1520 N N . GLU A 1 185 ? 20.906 -16.016 -19.484 1 81.25 185 GLU A N 1
ATOM 1521 C CA . GLU A 1 185 ? 21.938 -15.477 -20.359 1 81.25 185 GLU A CA 1
ATOM 1522 C C . GLU A 1 185 ? 21.531 -15.594 -21.812 1 81.25 185 GLU A C 1
ATOM 1524 O O . GLU A 1 185 ? 21.078 -16.641 -22.266 1 81.25 185 GLU A O 1
ATOM 1529 N N . GLU A 1 186 ? 21.141 -14.422 -22.344 1 71.62 186 GLU A N 1
ATOM 1530 C CA . GLU A 1 186 ? 20.844 -14.445 -23.766 1 71.62 186 GLU A CA 1
ATOM 1531 C C . GLU A 1 186 ? 22.031 -13.938 -24.594 1 71.62 186 GLU A C 1
ATOM 1533 O O . GLU A 1 186 ? 22.797 -13.094 -24.125 1 71.62 186 GLU A O 1
ATOM 1538 N N . LYS A 1 187 ? 22.219 -14.672 -25.781 1 66.94 187 LYS A N 1
ATOM 1539 C CA . LYS A 1 187 ? 23.344 -14.359 -26.656 1 66.94 187 LYS A CA 1
ATOM 1540 C C . LYS A 1 187 ? 23.453 -12.859 -26.906 1 66.94 187 LYS A C 1
ATOM 1542 O O . LYS A 1 187 ? 24.547 -12.312 -26.984 1 66.94 187 LYS A O 1
ATOM 1547 N N . SER A 1 188 ? 22.453 -12.18 -27.109 1 66.62 188 SER A N 1
ATOM 1548 C CA . SER A 1 188 ? 22.469 -10.789 -27.531 1 66.62 188 SER A CA 1
ATOM 1549 C C . SER A 1 188 ? 22.328 -9.844 -26.344 1 66.62 188 SER A C 1
ATOM 1551 O O . SER A 1 188 ? 22.438 -8.625 -26.484 1 66.62 188 SER A O 1
ATOM 1553 N N . ARG A 1 189 ? 21.922 -10.562 -25.234 1 63.62 189 ARG A N 1
ATOM 1554 C CA . ARG A 1 189 ? 21.703 -9.656 -24.109 1 63.62 189 ARG A CA 1
ATOM 1555 C C . ARG A 1 189 ? 22.594 -10.031 -22.922 1 63.62 189 ARG A C 1
ATOM 1557 O O . ARG A 1 189 ? 22.953 -11.195 -22.766 1 63.62 189 ARG A O 1
ATOM 1564 N N . LEU A 1 190 ? 23.047 -9.102 -22.297 1 69.38 190 LEU A N 1
ATOM 1565 C CA . LEU A 1 190 ? 23.719 -9.273 -21.016 1 69.38 190 LEU A CA 1
ATOM 1566 C C . LEU A 1 190 ? 22.875 -10.141 -20.078 1 69.38 190 LEU A C 1
ATOM 1568 O O . LEU A 1 190 ? 21.641 -10.141 -20.172 1 69.38 190 LEU A O 1
ATOM 1572 N N . ALA A 1 191 ? 23.438 -10.938 -19.359 1 78.06 191 ALA A N 1
ATOM 1573 C CA . ALA A 1 191 ? 22.781 -11.75 -18.344 1 78.06 191 ALA A CA 1
ATOM 1574 C C . ALA A 1 191 ? 21.781 -10.93 -17.531 1 78.06 191 ALA A C 1
ATOM 1576 O O . ALA A 1 191 ? 22.047 -9.781 -17.188 1 78.06 191 ALA A O 1
ATOM 1577 N N . PHE A 1 192 ? 20.484 -11.547 -17.625 1 83.56 192 PHE A N 1
ATOM 1578 C CA . PHE A 1 192 ? 19.5 -10.836 -16.812 1 83.56 192 PHE A CA 1
ATOM 1579 C C . PHE A 1 192 ? 18.75 -11.805 -15.898 1 83.56 192 PHE A C 1
ATOM 1581 O O . PHE A 1 192 ? 18.812 -13.023 -16.094 1 83.56 192 PHE A O 1
ATOM 1588 N N . THR A 1 193 ? 18.25 -11.297 -14.867 1 87.5 193 THR A N 1
ATOM 1589 C CA . THR A 1 193 ? 17.531 -12.078 -13.875 1 87.5 193 THR A CA 1
ATOM 1590 C C . THR A 1 193 ? 16.016 -11.891 -14.031 1 87.5 193 THR A C 1
ATOM 1592 O O . THR A 1 193 ? 15.555 -10.781 -14.281 1 87.5 193 THR A O 1
ATOM 1595 N N . VAL A 1 194 ? 15.367 -13.031 -14.094 1 91.75 194 VAL A N 1
ATOM 1596 C CA . VAL A 1 194 ? 13.906 -12.984 -14.141 1 91.75 194 VAL A CA 1
ATOM 1597 C C . VAL A 1 194 ? 13.336 -13.625 -12.875 1 91.75 194 VAL A C 1
ATOM 1599 O O . VAL A 1 194 ? 14.023 -14.383 -12.188 1 91.75 194 VAL A O 1
ATOM 1602 N N . THR A 1 195 ? 12.125 -13.25 -12.539 1 94.75 195 THR A N 1
ATOM 1603 C CA . THR A 1 195 ? 11.406 -13.859 -11.422 1 94.75 195 THR A CA 1
ATOM 1604 C C . THR A 1 195 ? 10.375 -14.867 -11.922 1 94.75 195 THR A C 1
ATOM 1606 O O . THR A 1 195 ? 9.641 -14.586 -12.867 1 94.75 195 THR A O 1
ATOM 1609 N N . ILE A 1 196 ? 10.414 -16.031 -11.273 1 96.69 196 ILE A N 1
ATOM 1610 C CA . ILE A 1 196 ? 9.445 -17.078 -11.602 1 96.69 196 ILE A CA 1
ATOM 1611 C C . ILE A 1 196 ? 8.555 -17.344 -10.391 1 96.69 196 ILE A C 1
ATOM 1613 O O . ILE A 1 196 ? 9.055 -17.484 -9.266 1 96.69 196 ILE A O 1
ATOM 1617 N N . PHE A 1 197 ? 7.27 -17.391 -10.633 1 98.31 197 PHE A N 1
ATOM 1618 C CA . PHE A 1 197 ? 6.316 -17.844 -9.625 1 98.31 197 PHE A CA 1
ATOM 1619 C C . PHE A 1 197 ? 5.906 -19.297 -9.883 1 98.31 197 PHE A C 1
ATOM 1621 O O . PHE A 1 197 ? 5.07 -19.562 -10.75 1 98.31 197 PHE A O 1
ATOM 1628 N N . MET A 1 198 ? 6.457 -20.156 -9.086 1 98.31 198 MET A N 1
ATOM 1629 C CA . MET A 1 198 ? 6.199 -21.594 -9.25 1 98.31 198 MET A CA 1
ATOM 1630 C C . MET A 1 198 ? 4.891 -21.984 -8.57 1 98.31 198 MET A C 1
ATOM 1632 O O . MET A 1 198 ? 4.688 -21.688 -7.391 1 98.31 198 MET A O 1
ATOM 1636 N N . ILE A 1 199 ? 4.055 -22.625 -9.32 1 98.69 199 ILE A N 1
ATOM 1637 C CA . ILE A 1 199 ? 2.736 -23.047 -8.844 1 98.69 199 ILE A CA 1
ATOM 1638 C C . ILE A 1 199 ? 2.646 -24.562 -8.836 1 98.69 199 ILE A C 1
ATOM 1640 O O . ILE A 1 199 ? 2.781 -25.219 -9.883 1 98.69 199 ILE A O 1
ATOM 1644 N N . ARG A 1 200 ? 2.467 -25.109 -7.715 1 98.56 200 ARG A N 1
ATOM 1645 C CA . ARG A 1 200 ? 2.24 -26.547 -7.574 1 98.56 200 ARG A CA 1
ATOM 1646 C C . ARG A 1 200 ? 0.825 -26.828 -7.086 1 98.56 200 ARG A C 1
ATOM 1648 O O . ARG A 1 200 ? 0.472 -26.484 -5.953 1 98.56 200 ARG A O 1
ATOM 1655 N N . LEU A 1 201 ? 0.045 -27.547 -7.902 1 98.31 201 LEU A N 1
ATOM 1656 C CA . LEU A 1 201 ? -1.372 -27.75 -7.625 1 98.31 201 LEU A CA 1
ATOM 1657 C C . LEU A 1 201 ? -1.582 -29 -6.777 1 98.31 201 LEU A C 1
ATOM 1659 O O . LEU A 1 201 ? -0.882 -30 -6.957 1 98.31 201 LEU A O 1
ATOM 1663 N N . ASP A 1 202 ? -2.508 -28.812 -5.98 1 97.88 202 ASP A N 1
ATOM 1664 C CA . ASP A 1 202 ? -2.91 -29.969 -5.172 1 97.88 202 ASP A CA 1
ATOM 1665 C C . ASP A 1 202 ? -3.492 -31.078 -6.047 1 97.88 202 ASP A C 1
ATOM 1667 O O . ASP A 1 202 ? -4.102 -30.797 -7.082 1 97.88 202 ASP A O 1
ATOM 1671 N N . GLU A 1 203 ? -3.424 -32.25 -5.547 1 96.75 203 GLU A N 1
ATOM 1672 C CA . GLU A 1 203 ? -3.912 -33.406 -6.289 1 96.75 203 GLU A CA 1
ATOM 1673 C C . GLU A 1 203 ? -5.418 -33.344 -6.512 1 96.75 203 GLU A C 1
ATOM 1675 O O . GLU A 1 203 ? -5.926 -33.781 -7.543 1 96.75 203 GLU A O 1
ATOM 1680 N N . SER A 1 204 ? -6.074 -32.812 -5.582 1 96.44 204 SER A N 1
ATOM 1681 C CA . SER A 1 204 ? -7.523 -32.688 -5.699 1 96.44 204 SER A CA 1
ATOM 1682 C C . SER A 1 204 ? -7.91 -31.812 -6.891 1 96.44 204 SER A C 1
ATOM 1684 O O . SER A 1 204 ? -8.906 -32.094 -7.566 1 96.44 204 SER A O 1
ATOM 1686 N N . VAL A 1 205 ? -7.113 -30.844 -7.121 1 96.44 205 VAL A N 1
ATOM 1687 C CA . VAL A 1 205 ? -7.367 -29.953 -8.234 1 96.44 205 VAL A CA 1
ATOM 1688 C C . VAL A 1 205 ? -7.109 -30.672 -9.555 1 96.44 205 VAL A C 1
ATOM 1690 O O . VAL A 1 205 ? -7.902 -30.562 -10.5 1 96.44 205 VAL A O 1
ATOM 1693 N N . MET A 1 206 ? -6.066 -31.469 -9.562 1 95.81 206 MET A N 1
ATOM 1694 C CA . MET A 1 206 ? -5.707 -32.188 -10.781 1 95.81 206 MET A CA 1
ATOM 1695 C C . MET A 1 206 ? -6.758 -33.25 -11.109 1 95.81 206 MET A C 1
ATOM 1697 O O . MET A 1 206 ? -7.098 -33.438 -12.281 1 95.81 206 MET A O 1
ATOM 1701 N N . ASN A 1 207 ? -7.254 -33.875 -10.109 1 95.38 207 ASN A N 1
ATOM 1702 C CA . ASN A 1 207 ? -8.297 -34.875 -10.297 1 95.38 207 ASN A CA 1
ATOM 1703 C C . ASN A 1 207 ? -9.562 -34.281 -10.891 1 95.38 207 ASN A C 1
ATOM 1705 O O . ASN A 1 207 ? -10.172 -34.844 -11.797 1 95.38 207 ASN A O 1
ATOM 1709 N N . ARG A 1 208 ? -9.883 -33.156 -10.336 1 94.12 208 ARG A N 1
ATOM 1710 C CA . ARG A 1 208 ? -11.055 -32.438 -10.852 1 94.12 208 ARG A CA 1
ATOM 1711 C C . ARG A 1 208 ? -10.852 -32.031 -12.312 1 94.12 208 ARG A C 1
ATOM 1713 O O . ARG A 1 208 ? -11.758 -32.188 -13.133 1 94.12 208 ARG A O 1
ATOM 1720 N N . GLU A 1 209 ? -9.742 -31.578 -12.562 1 93.06 209 GLU A N 1
ATOM 1721 C CA . GLU A 1 209 ? -9.422 -31.141 -13.922 1 93.06 209 GLU A CA 1
ATOM 1722 C C . GLU A 1 209 ? -9.508 -32.312 -14.906 1 93.06 209 GLU A C 1
ATOM 1724 O O . GLU A 1 209 ? -10.008 -32.125 -16.031 1 93.06 209 GLU A O 1
ATOM 1729 N N . ARG A 1 210 ? -9.016 -33.469 -14.508 1 92.62 210 ARG A N 1
ATOM 1730 C CA . ARG A 1 210 ? -9.062 -34.656 -15.352 1 92.62 210 ARG A CA 1
ATOM 1731 C C . ARG A 1 210 ? -10.5 -35.094 -15.625 1 92.62 210 ARG A C 1
ATOM 1733 O O . ARG A 1 210 ? -10.828 -35.5 -16.734 1 92.62 210 ARG A O 1
ATOM 1740 N N . LYS A 1 211 ? -11.305 -34.875 -14.625 1 92.5 211 LYS A N 1
ATOM 1741 C CA . LYS A 1 211 ? -12.711 -35.25 -14.766 1 92.5 211 LYS A CA 1
ATOM 1742 C C . LYS A 1 211 ? -13.438 -34.312 -15.719 1 92.5 211 LYS A C 1
ATOM 1744 O O . LYS A 1 211 ? -14.312 -34.719 -16.484 1 92.5 211 LYS A O 1
ATOM 1749 N N . LEU A 1 212 ? -13.086 -33.125 -15.617 1 89.75 212 LEU A N 1
ATOM 1750 C CA . LEU A 1 212 ? -13.711 -32.125 -16.484 1 89.75 212 LEU A CA 1
ATOM 1751 C C . LEU A 1 212 ? -13.25 -32.281 -17.922 1 89.75 212 LEU A C 1
ATOM 1753 O O . LEU A 1 212 ? -14 -31.984 -18.859 1 89.75 212 LEU A O 1
ATOM 1757 N N . ALA A 1 213 ? -12.023 -32.75 -18.125 1 84.25 213 ALA A N 1
ATOM 1758 C CA . ALA A 1 213 ? -11.469 -32.906 -19.453 1 84.25 213 ALA A CA 1
ATOM 1759 C C . ALA A 1 213 ? -12.039 -34.188 -20.125 1 84.25 213 ALA A C 1
ATOM 1761 O O . ALA A 1 213 ? -12.039 -34.281 -21.359 1 84.25 213 ALA A O 1
ATOM 1762 N N . GLY A 1 214 ? -12.508 -35.156 -19.375 1 74.31 214 GLY A N 1
ATOM 1763 C CA . GLY A 1 214 ? -13.109 -36.375 -19.906 1 74.31 214 GLY A CA 1
ATOM 1764 C C . GLY A 1 214 ? -14.617 -36.281 -20.031 1 74.31 214 GLY A C 1
ATOM 1765 O O . GLY A 1 214 ? -15.18 -36.688 -21.062 1 74.31 214 GLY A O 1
ATOM 1766 N N . MET B 1 1 ? -82.375 3.299 32.719 1 25.27 1 MET B N 1
ATOM 1767 C CA . MET B 1 1 ? -81 3.023 33.156 1 25.27 1 MET B CA 1
ATOM 1768 C C . MET B 1 1 ? -80.312 2.178 32.094 1 25.27 1 MET B C 1
ATOM 1770 O O . MET B 1 1 ? -80.688 1.047 31.828 1 25.27 1 MET B O 1
ATOM 1774 N N . GLU B 1 2 ? -79.75 2.891 31 1 23.61 2 GLU B N 1
ATOM 1775 C CA . GLU B 1 2 ? -79.312 2.449 29.672 1 23.61 2 GLU B CA 1
ATOM 1776 C C . GLU B 1 2 ? -78.062 1.618 29.75 1 23.61 2 GLU B C 1
ATOM 1778 O O . GLU B 1 2 ? -77 2.055 30.312 1 23.61 2 GLU B O 1
ATOM 1783 N N . LEU B 1 3 ? -78.125 0.354 29.875 1 23.58 3 LEU B N 1
ATOM 1784 C CA . LEU B 1 3 ? -77.125 -0.683 30.031 1 23.58 3 LEU B CA 1
ATOM 1785 C C . LEU B 1 3 ? -76.125 -0.672 28.875 1 23.58 3 LEU B C 1
ATOM 1787 O O . LEU B 1 3 ? -76.5 -1.055 27.766 1 23.58 3 LEU B O 1
ATOM 1791 N N . ARG B 1 4 ? -75.625 0.537 28.578 1 22.2 4 ARG B N 1
ATOM 1792 C CA . ARG B 1 4 ? -74.938 0.51 27.281 1 22.2 4 ARG B CA 1
ATOM 1793 C C . ARG B 1 4 ? -73.938 -0.603 27.219 1 22.2 4 ARG B C 1
ATOM 1795 O O . ARG B 1 4 ? -73.5 -1.089 28.25 1 22.2 4 ARG B O 1
ATOM 1802 N N . ARG B 1 5 ? -73.312 -0.731 26.031 1 21.91 5 ARG B N 1
ATOM 1803 C CA . ARG B 1 5 ? -72.812 -1.638 25.016 1 21.91 5 ARG B CA 1
ATOM 1804 C C . ARG B 1 5 ? -71.375 -2.125 25.406 1 21.91 5 ARG B C 1
ATOM 1806 O O . ARG B 1 5 ? -70.625 -1.37 25.984 1 21.91 5 ARG B O 1
ATOM 1813 N N . PHE B 1 6 ? -71.125 -3.359 25.453 1 26.8 6 PHE B N 1
ATOM 1814 C CA . PHE B 1 6 ? -70.125 -4.352 25.797 1 26.8 6 PHE B CA 1
ATOM 1815 C C . PHE B 1 6 ? -68.812 -4.117 25.016 1 26.8 6 PHE B C 1
ATOM 1817 O O . PHE B 1 6 ? -67.812 -4.809 25.219 1 26.8 6 PHE B O 1
ATOM 1824 N N . THR B 1 7 ? -68.688 -3.002 24.188 1 25.22 7 THR B N 1
ATOM 1825 C CA . THR B 1 7 ? -67.875 -3.367 23.016 1 25.22 7 THR B CA 1
ATOM 1826 C C . THR B 1 7 ? -66.438 -3.627 23.391 1 25.22 7 THR B C 1
ATOM 1828 O O . THR B 1 7 ? -65.812 -2.816 24.078 1 25.22 7 THR B O 1
ATOM 1831 N N . GLN B 1 8 ? -66.188 -4.859 23.609 1 28.38 8 GLN B N 1
ATOM 1832 C CA . GLN B 1 8 ? -64.875 -5.422 23.938 1 28.38 8 GLN B CA 1
ATOM 1833 C C . GLN B 1 8 ? -63.781 -4.875 23 1 28.38 8 GLN B C 1
ATOM 1835 O O . GLN B 1 8 ? -63.969 -4.859 21.781 1 28.38 8 GLN B O 1
ATOM 1840 N N . PRO B 1 9 ? -63.094 -3.846 23.406 1 28.19 9 PRO B N 1
ATOM 1841 C CA . PRO B 1 9 ? -62.125 -3.223 22.484 1 28.19 9 PRO B CA 1
ATOM 1842 C C . PRO B 1 9 ? -61.188 -4.234 21.828 1 28.19 9 PRO B C 1
ATOM 1844 O O . PRO B 1 9 ? -60.781 -5.211 22.469 1 28.19 9 PRO B O 1
ATOM 1847 N N . SER B 1 10 ? -61.406 -4.508 20.562 1 25.92 10 SER B N 1
ATOM 1848 C CA . SER B 1 10 ? -60.75 -5.434 19.641 1 25.92 10 SER B CA 1
ATOM 1849 C C . SER B 1 10 ? -59.25 -5.348 19.719 1 25.92 10 SER B C 1
ATOM 1851 O O . SER B 1 10 ? -58.688 -4.254 19.781 1 25.92 10 SER B O 1
ATOM 1853 N N . ALA B 1 11 ? -58.719 -6.32 20.281 1 27.2 11 ALA B N 1
ATOM 1854 C CA . ALA B 1 11 ? -57.312 -6.641 20.469 1 27.2 11 ALA B CA 1
ATOM 1855 C C . ALA B 1 11 ? -56.5 -6.441 19.188 1 27.2 11 ALA B C 1
ATOM 1857 O O . ALA B 1 11 ? -56.719 -7.168 18.203 1 27.2 11 ALA B O 1
ATOM 1858 N N . THR B 1 12 ? -56.406 -5.246 18.734 1 24.8 12 THR B N 1
ATOM 1859 C CA . THR B 1 12 ? -55.75 -5.059 17.438 1 24.8 12 THR B CA 1
ATOM 1860 C C . THR B 1 12 ? -54.5 -5.926 17.328 1 24.8 12 THR B C 1
ATOM 1862 O O . THR B 1 12 ? -53.875 -6.234 18.344 1 24.8 12 THR B O 1
ATOM 1865 N N . LYS B 1 13 ? -54.344 -6.453 16.094 1 25.72 13 LYS B N 1
ATOM 1866 C CA . LYS B 1 13 ? -53.531 -7.371 15.297 1 25.72 13 LYS B CA 1
ATOM 1867 C C . LYS B 1 13 ? -52.031 -7.082 15.461 1 25.72 13 LYS B C 1
ATOM 1869 O O . LYS B 1 13 ? -51.625 -5.926 15.391 1 25.72 13 LYS B O 1
ATOM 1874 N N . PRO B 1 14 ? -51.281 -8 16.109 1 28.39 14 PRO B N 1
ATOM 1875 C CA . PRO B 1 14 ? -49.844 -7.902 16.297 1 28.39 14 PRO B CA 1
ATOM 1876 C C . PRO B 1 14 ? -49.094 -7.566 14.992 1 28.39 14 PRO B C 1
ATOM 1878 O O . PRO B 1 14 ? -49.156 -8.328 14.031 1 28.39 14 PRO B O 1
ATOM 1881 N N . THR B 1 15 ? -49.375 -6.438 14.359 1 26.14 15 THR B N 1
ATOM 1882 C CA . THR B 1 15 ? -48.812 -6.262 13.023 1 26.14 15 THR B CA 1
ATOM 1883 C C . THR B 1 15 ? -47.312 -6.562 13.016 1 26.14 15 THR B C 1
ATOM 1885 O O . THR B 1 15 ? -46.531 -5.949 13.766 1 26.14 15 THR B O 1
ATOM 1888 N N . HIS B 1 16 ? -47 -7.785 12.805 1 25.56 16 HIS B N 1
ATOM 1889 C CA . HIS B 1 16 ? -45.625 -8.258 12.508 1 25.56 16 HIS B CA 1
ATOM 1890 C C . HIS B 1 16 ? -44.969 -7.371 11.469 1 25.56 16 HIS B C 1
ATOM 1892 O O . HIS B 1 16 ? -45.438 -7.238 10.344 1 25.56 16 HIS B O 1
ATOM 1898 N N . THR B 1 17 ? -44.656 -6.148 11.883 1 25.73 17 THR B N 1
ATOM 1899 C CA . THR B 1 17 ? -43.938 -5.293 10.945 1 25.73 17 THR B CA 1
ATOM 1900 C C . THR B 1 17 ? -42.781 -6.055 10.305 1 25.73 17 THR B C 1
ATOM 1902 O O . THR B 1 17 ? -41.844 -6.496 11 1 25.73 17 THR B O 1
ATOM 1905 N N . THR B 1 18 ? -43.125 -6.82 9.266 1 25.91 18 THR B N 1
ATOM 1906 C CA . THR B 1 18 ? -42.188 -7.453 8.336 1 25.91 18 THR B CA 1
ATOM 1907 C C . THR B 1 18 ? -41.094 -6.48 7.934 1 25.91 18 THR B C 1
ATOM 1909 O O . THR B 1 18 ? -41.375 -5.395 7.422 1 25.91 18 THR B O 1
ATOM 1912 N N . VAL B 1 19 ? -39.969 -6.496 8.711 1 24.55 19 VAL B N 1
ATOM 1913 C CA . VAL B 1 19 ? -38.75 -5.812 8.375 1 24.55 19 VAL B CA 1
ATOM 1914 C C . VAL B 1 19 ? -38.375 -6.043 6.91 1 24.55 19 VAL B C 1
ATOM 1916 O O . VAL B 1 19 ? -38.125 -7.18 6.496 1 24.55 19 VAL B O 1
ATOM 1919 N N . SER B 1 20 ? -39.188 -5.406 6.016 1 25.03 20 SER B N 1
ATOM 1920 C CA . SER B 1 20 ? -38.844 -5.512 4.598 1 25.03 20 SER B CA 1
ATOM 1921 C C . SER B 1 20 ? -37.375 -5.25 4.359 1 25.03 20 SER B C 1
ATOM 1923 O O . SER B 1 20 ? -36.812 -4.246 4.828 1 25.03 20 SER B O 1
ATOM 1925 N N . ASN B 1 21 ? -36.594 -6.332 4.254 1 24.41 21 ASN B N 1
ATOM 1926 C CA . ASN B 1 21 ? -35.25 -6.621 3.84 1 24.41 21 ASN B CA 1
ATOM 1927 C C . ASN B 1 21 ? -34.844 -5.852 2.574 1 24.41 21 ASN B C 1
ATOM 1929 O O . ASN B 1 21 ? -33.906 -6.223 1.879 1 24.41 21 ASN B O 1
ATOM 1933 N N . SER B 1 22 ? -35.719 -4.965 2.084 1 25.05 22 SER B N 1
ATOM 1934 C CA . SER B 1 22 ? -35.625 -4.605 0.674 1 25.05 22 SER B CA 1
ATOM 1935 C C . SER B 1 22 ? -34.25 -4.035 0.357 1 25.05 22 SER B C 1
ATOM 1937 O O . SER B 1 22 ? -33.594 -4.438 -0.619 1 25.05 22 SER B O 1
ATOM 1939 N N . GLU B 1 23 ? -34.031 -2.707 0.549 1 26.17 23 GLU B N 1
ATOM 1940 C CA . GLU B 1 23 ? -33.375 -1.855 -0.42 1 26.17 23 GLU B CA 1
ATOM 1941 C C . GLU B 1 23 ? -31.844 -2.049 -0.357 1 26.17 23 GLU B C 1
ATOM 1943 O O . GLU B 1 23 ? -31.172 -1.478 0.505 1 26.17 23 GLU B O 1
ATOM 1948 N N . ILE B 1 24 ? -31.375 -3.256 -0.331 1 28.09 24 ILE B N 1
ATOM 1949 C CA . ILE B 1 24 ? -29.969 -3.441 -0.653 1 28.09 24 ILE B CA 1
ATOM 1950 C C . ILE B 1 24 ? -29.594 -2.598 -1.873 1 28.09 24 ILE B C 1
ATOM 1952 O O . ILE B 1 24 ? -30.094 -2.848 -2.977 1 28.09 24 ILE B O 1
ATOM 1956 N N . ALA B 1 25 ? -29.562 -1.267 -1.853 1 28.02 25 ALA B N 1
ATOM 1957 C CA . ALA B 1 25 ? -29.172 -0.318 -2.895 1 28.02 25 ALA B CA 1
ATOM 1958 C C . ALA B 1 25 ? -28.078 -0.892 -3.779 1 28.02 25 ALA B C 1
ATOM 1960 O O . ALA B 1 25 ? -27.125 -1.496 -3.281 1 28.02 25 ALA B O 1
ATOM 1961 N N . LYS B 1 26 ? -28.344 -1.06 -5.086 1 28.94 26 LYS B N 1
ATOM 1962 C CA . LYS B 1 26 ? -27.641 -1.348 -6.34 1 28.94 26 LYS B CA 1
ATOM 1963 C C . LYS B 1 26 ? -26.375 -0.512 -6.473 1 28.94 26 LYS B C 1
ATOM 1965 O O . LYS B 1 26 ? -26.438 0.67 -6.82 1 28.94 26 LYS B O 1
ATOM 1970 N N . TRP B 1 27 ? -25.547 -0.384 -5.57 1 29.7 27 TRP B N 1
ATOM 1971 C CA . TRP B 1 27 ? -24.297 0.349 -5.797 1 29.7 27 TRP B CA 1
ATOM 1972 C C . TRP B 1 27 ? -23.703 0.007 -7.16 1 29.7 27 TRP B C 1
ATOM 1974 O O . TRP B 1 27 ? -23.391 -1.152 -7.43 1 29.7 27 TRP B O 1
ATOM 1984 N N . ASN B 1 28 ? -24.312 0.692 -8.242 1 29.64 28 ASN B N 1
ATOM 1985 C CA . ASN B 1 28 ? -23.938 0.701 -9.656 1 29.64 28 ASN B CA 1
ATOM 1986 C C . ASN B 1 28 ? -22.422 0.811 -9.82 1 29.64 28 ASN B C 1
ATOM 1988 O O . ASN B 1 28 ? -21.859 1.909 -9.758 1 29.64 28 ASN B O 1
ATOM 1992 N N . ILE B 1 29 ? -21.719 0.065 -9.305 1 31.78 29 ILE B N 1
ATOM 1993 C CA . ILE B 1 29 ? -20.266 0.009 -9.445 1 31.78 29 ILE B CA 1
ATOM 1994 C C . ILE B 1 29 ? -19.891 0.018 -10.922 1 31.78 29 ILE B C 1
ATOM 1996 O O . ILE B 1 29 ? -18.719 0.196 -11.273 1 31.78 29 ILE B O 1
ATOM 2000 N N . LEU B 1 30 ? -20.812 -0.36 -11.828 1 30.2 30 LEU B N 1
ATOM 2001 C CA . LEU B 1 30 ? -20.484 -0.75 -13.188 1 30.2 30 LEU B CA 1
ATOM 2002 C C . LEU B 1 30 ? -20.25 0.477 -14.062 1 30.2 30 LEU B C 1
ATOM 2004 O O . LEU B 1 30 ? -19.562 0.394 -15.086 1 30.2 30 LEU B O 1
ATOM 2008 N N . ASP B 1 31 ? -21.094 1.484 -14.125 1 32.12 31 ASP B N 1
ATOM 2009 C CA . ASP B 1 31 ? -21.062 2.402 -15.258 1 32.12 31 ASP B CA 1
ATOM 2010 C C . ASP B 1 31 ? -19.844 3.326 -15.18 1 32.12 31 ASP B C 1
ATOM 2012 O O . ASP B 1 31 ? -19.969 4.539 -15.359 1 32.12 31 ASP B O 1
ATOM 2016 N N . ARG B 1 32 ? -18.906 3.23 -14.297 1 37.16 32 ARG B N 1
ATOM 2017 C CA . ARG B 1 32 ? -17.938 4.328 -14.25 1 37.16 32 ARG B CA 1
ATOM 2018 C C . ARG B 1 32 ? -17.156 4.418 -15.547 1 37.16 32 ARG B C 1
ATOM 2020 O O . ARG B 1 32 ? -16.609 3.42 -16.016 1 37.16 32 ARG B O 1
ATOM 2027 N N . PRO B 1 33 ? -17.141 5.59 -16.375 1 33.78 33 PRO B N 1
ATOM 2028 C CA . PRO B 1 33 ? -16.453 5.852 -17.641 1 33.78 33 PRO B CA 1
ATOM 2029 C C . PRO B 1 33 ? -15 5.383 -17.641 1 33.78 33 PRO B C 1
ATOM 2031 O O . PRO B 1 33 ? -14.383 5.312 -16.578 1 33.78 33 PRO B O 1
ATOM 2034 N N . LEU B 1 34 ? -14.438 4.91 -18.812 1 36.88 34 LEU B N 1
ATOM 2035 C CA . LEU B 1 34 ? -13.117 4.527 -19.281 1 36.88 34 LEU B CA 1
ATOM 2036 C C . LEU B 1 34 ? -12.055 5.527 -18.828 1 36.88 34 LEU B C 1
ATOM 2038 O O . LEU B 1 34 ? -10.867 5.203 -18.797 1 36.88 34 LEU B O 1
ATOM 2042 N N . THR B 1 35 ? -12.266 6.816 -18.766 1 38.59 35 THR B N 1
ATOM 2043 C CA . THR B 1 35 ? -11.422 7.926 -18.344 1 38.59 35 THR B CA 1
ATOM 2044 C C . THR B 1 35 ? -10.836 7.652 -16.953 1 38.59 35 THR B C 1
ATOM 2046 O O . THR B 1 35 ? -9.844 8.266 -16.562 1 38.59 35 THR B O 1
ATOM 2049 N N . ARG B 1 36 ? -11.539 7.012 -16.078 1 43.5 36 ARG B N 1
ATOM 2050 C CA . ARG B 1 36 ? -11.234 6.566 -14.727 1 43.5 36 ARG B CA 1
ATOM 2051 C C . ARG B 1 36 ? -10.031 5.629 -14.719 1 43.5 36 ARG B C 1
ATOM 2053 O O . ARG B 1 36 ? -9.516 5.285 -13.648 1 43.5 36 ARG B O 1
ATOM 2060 N N . SER B 1 37 ? -9.664 5.027 -15.766 1 45.88 37 SER B N 1
ATOM 2061 C CA . SER B 1 37 ? -8.742 3.91 -15.945 1 45.88 37 SER B CA 1
ATOM 2062 C C . SER B 1 37 ? -7.32 4.301 -15.562 1 45.88 37 SER B C 1
ATOM 2064 O O . SER B 1 37 ? -6.602 3.516 -14.938 1 45.88 37 SER B O 1
ATOM 2066 N N . ARG B 1 38 ? -6.961 5.484 -15.984 1 49.69 38 ARG B N 1
ATOM 2067 C CA . ARG B 1 38 ? -5.551 5.812 -15.805 1 49.69 38 ARG B CA 1
ATOM 2068 C C . ARG B 1 38 ? -5.238 6.105 -14.336 1 49.69 38 ARG B C 1
ATOM 2070 O O . ARG B 1 38 ? -4.141 5.816 -13.859 1 49.69 38 ARG B O 1
ATOM 2077 N N . GLU B 1 39 ? -6.266 6.824 -13.711 1 49.84 39 GLU B N 1
ATOM 2078 C CA . GLU B 1 39 ? -6.098 7.355 -12.359 1 49.84 39 GLU B CA 1
ATOM 2079 C C . GLU B 1 39 ? -6 6.234 -11.328 1 49.84 39 GLU B C 1
ATOM 2081 O O . GLU B 1 39 ? -5.559 6.457 -10.203 1 49.84 39 GLU B O 1
ATOM 2086 N N . GLU B 1 40 ? -6.172 5.066 -11.711 1 59.5 40 GLU B N 1
ATOM 2087 C CA . GLU B 1 40 ? -6.367 4.02 -10.719 1 59.5 40 GLU B CA 1
ATOM 2088 C C . GLU B 1 40 ? -5.145 3.113 -10.617 1 59.5 40 GLU B C 1
ATOM 2090 O O . GLU B 1 40 ? -5.191 2.066 -9.961 1 59.5 40 GLU B O 1
ATOM 2095 N N . LEU B 1 41 ? -4.023 3.846 -11.086 1 69.19 41 LEU B N 1
ATOM 2096 C CA . LEU B 1 41 ? -2.891 2.93 -11.094 1 69.19 41 LEU B CA 1
ATOM 2097 C C . LEU B 1 41 ? -2.426 2.627 -9.672 1 69.19 41 LEU B C 1
ATOM 2099 O O . LEU B 1 41 ? -2.211 3.545 -8.875 1 69.19 41 LEU B O 1
ATOM 2103 N N . TYR B 1 42 ? -2.459 1.548 -9.172 1 81 42 TYR B N 1
ATOM 2104 C CA . TYR B 1 42 ? -1.957 0.946 -7.941 1 81 42 TYR B CA 1
ATOM 2105 C C . TYR B 1 42 ? -2.873 1.261 -6.766 1 81 42 TYR B C 1
ATOM 2107 O O . TYR B 1 42 ? -2.539 0.973 -5.617 1 81 42 TYR B O 1
ATOM 2115 N N . LEU B 1 43 ? -3.998 2.006 -7.082 1 85.31 43 LEU B N 1
ATOM 2116 C CA . LEU B 1 43 ? -4.938 2.311 -6.008 1 85.31 43 LEU B CA 1
ATOM 2117 C C . LEU B 1 43 ? -5.434 1.033 -5.34 1 85.31 43 LEU B C 1
ATOM 2119 O O . LEU B 1 43 ? -5.551 0.976 -4.113 1 85.31 43 LEU B O 1
ATOM 2123 N N . SER B 1 44 ? -5.688 0.059 -6.098 1 86.88 44 SER B N 1
ATOM 2124 C CA . SER B 1 44 ? -6.199 -1.197 -5.562 1 86.88 44 SER B CA 1
ATOM 2125 C C . SER B 1 44 ? -5.18 -1.864 -4.645 1 86.88 44 SER B C 1
ATOM 2127 O O . SER B 1 44 ? -5.5 -2.227 -3.51 1 86.88 44 SER B O 1
ATOM 2129 N N . THR B 1 45 ? -3.965 -1.989 -5.172 1 88.31 45 THR B N 1
ATOM 2130 C CA . THR B 1 45 ? -2.924 -2.65 -4.395 1 88.31 45 THR B CA 1
ATOM 2131 C C . THR B 1 45 ? -2.656 -1.895 -3.096 1 88.31 45 THR B C 1
ATOM 2133 O O . THR B 1 45 ? -2.496 -2.506 -2.039 1 88.31 45 THR B O 1
ATOM 2136 N N . PHE B 1 46 ? -2.635 -0.617 -3.174 1 90.12 46 PHE B N 1
ATOM 2137 C CA . PHE B 1 46 ? -2.475 0.186 -1.967 1 90.12 46 PHE B CA 1
ATOM 2138 C C . PHE B 1 46 ? -3.621 -0.063 -0.995 1 90.12 46 PHE B C 1
ATOM 2140 O O . PHE B 1 46 ? -3.395 -0.284 0.197 1 90.12 46 PHE B O 1
ATOM 2147 N N . SER B 1 47 ? -4.785 -0.002 -1.526 1 90.94 47 SER B N 1
ATOM 2148 C CA . SER B 1 47 ? -5.969 -0.169 -0.691 1 90.94 47 SER B CA 1
ATOM 2149 C C . SER B 1 47 ? -5.949 -1.511 0.033 1 90.94 47 SER B C 1
ATOM 2151 O O . SER B 1 47 ? -6.254 -1.583 1.226 1 90.94 47 SER B O 1
ATOM 2153 N N . PHE B 1 48 ? -5.559 -2.547 -0.607 1 90.88 48 PHE B N 1
ATOM 2154 C CA . PHE B 1 48 ? -5.531 -3.871 0 1 90.88 48 PHE B CA 1
ATOM 2155 C C . PHE B 1 48 ? -4.434 -3.961 1.055 1 90.88 48 PHE B C 1
ATOM 2157 O O . PHE B 1 48 ? -4.641 -4.535 2.127 1 90.88 48 PHE B O 1
ATOM 2164 N N . LEU B 1 49 ? -3.303 -3.418 0.701 1 91.38 49 LEU B N 1
ATOM 2165 C CA . LEU B 1 49 ? -2.207 -3.447 1.664 1 91.38 49 LEU B CA 1
ATOM 2166 C C . LEU B 1 49 ? -2.555 -2.631 2.906 1 91.38 49 LEU B C 1
ATOM 2168 O O . LEU B 1 49 ? -2.256 -3.045 4.027 1 91.38 49 LEU B O 1
ATOM 2172 N N . PHE B 1 50 ? -3.127 -1.5 2.711 1 93.12 50 PHE B N 1
ATOM 2173 C CA . PHE B 1 50 ? -3.529 -0.654 3.828 1 93.12 50 PHE B CA 1
ATOM 2174 C C . PHE B 1 50 ? -4.566 -1.357 4.695 1 93.12 50 PHE B C 1
ATOM 2176 O O . PHE B 1 50 ? -4.492 -1.314 5.922 1 93.12 50 PHE B O 1
ATOM 2183 N N . ALA B 1 51 ? -5.488 -1.971 4.027 1 90.75 51 ALA B N 1
ATOM 2184 C CA . ALA B 1 51 ? -6.492 -2.734 4.766 1 90.75 51 ALA B CA 1
ATOM 2185 C C . ALA B 1 51 ? -5.836 -3.812 5.625 1 90.75 51 ALA B C 1
ATOM 2187 O O . ALA B 1 51 ? -6.246 -4.039 6.766 1 90.75 51 ALA B O 1
ATOM 2188 N N . GLU B 1 52 ? -4.84 -4.457 5.078 1 91.25 52 GLU B N 1
ATOM 2189 C CA . GLU B 1 52 ? -4.113 -5.469 5.836 1 91.25 52 GLU B CA 1
ATOM 2190 C C . GLU B 1 52 ? -3.375 -4.852 7.02 1 91.25 52 GLU B C 1
ATOM 2192 O O . GLU B 1 52 ? -3.326 -5.438 8.102 1 91.25 52 GLU B O 1
ATOM 2197 N N . ALA B 1 53 ? -2.816 -3.693 6.797 1 92.25 53 ALA B N 1
ATOM 2198 C CA . ALA B 1 53 ? -2.131 -2.994 7.879 1 92.25 53 ALA B CA 1
ATOM 2199 C C . ALA B 1 53 ? -3.102 -2.641 9 1 92.25 53 ALA B C 1
ATOM 2201 O O . ALA B 1 53 ? -2.803 -2.85 10.18 1 92.25 53 ALA B O 1
ATOM 2202 N N . VAL B 1 54 ? -4.242 -2.143 8.641 1 91.5 54 VAL B N 1
ATOM 2203 C CA . VAL B 1 54 ? -5.258 -1.781 9.617 1 91.5 54 VAL B CA 1
ATOM 2204 C C . VAL B 1 54 ? -5.68 -3.02 10.414 1 91.5 54 VAL B C 1
ATOM 2206 O O . VAL B 1 54 ? -5.777 -2.975 11.641 1 91.5 54 VAL B O 1
ATOM 2209 N N . GLN B 1 55 ? -5.91 -4.078 9.688 1 87.94 55 GLN B N 1
ATOM 2210 C CA . GLN B 1 55 ? -6.324 -5.32 10.336 1 87.94 55 GLN B CA 1
ATOM 2211 C C . GLN B 1 55 ? -5.258 -5.812 11.312 1 87.94 55 GLN B C 1
ATOM 2213 O O . GLN B 1 55 ? -5.574 -6.223 12.43 1 87.94 55 GLN B O 1
ATOM 2218 N N . TYR B 1 56 ? -4.117 -5.742 10.859 1 87.25 56 TYR B N 1
ATOM 2219 C CA . TYR B 1 56 ? -3.004 -6.184 11.695 1 87.25 56 TYR B CA 1
ATOM 2220 C C . TYR B 1 56 ? -2.879 -5.316 12.945 1 87.25 56 TYR B C 1
ATOM 2222 O O . TYR B 1 56 ? -2.74 -5.836 14.055 1 87.25 56 TYR B O 1
ATOM 2230 N N . LEU B 1 57 ? -2.883 -4.039 12.789 1 91.06 57 LEU B N 1
ATOM 2231 C CA . LEU B 1 57 ? -2.729 -3.111 13.906 1 91.06 57 LEU B CA 1
ATOM 2232 C C . LEU B 1 57 ? -3.902 -3.227 14.867 1 91.06 57 LEU B C 1
ATOM 2234 O O . LEU B 1 57 ? -3.738 -3.039 16.078 1 91.06 57 LEU B O 1
ATOM 2238 N N . GLN B 1 58 ? -4.973 -3.541 14.289 1 88.94 58 GLN B N 1
ATOM 2239 C CA . GLN B 1 58 ? -6.18 -3.676 15.102 1 88.94 58 GLN B CA 1
ATOM 2240 C C . GLN B 1 58 ? -6.043 -4.82 16.094 1 88.94 58 GLN B C 1
ATOM 2242 O O . GLN B 1 58 ? -6.543 -4.734 17.219 1 88.94 58 GLN B O 1
ATOM 2247 N N . THR B 1 59 ? -5.395 -5.863 15.703 1 88.44 59 THR B N 1
ATOM 2248 C CA . THR B 1 59 ? -5.254 -7.031 16.562 1 88.44 59 THR B CA 1
ATOM 2249 C C . THR B 1 59 ? -4.305 -6.734 17.734 1 88.44 59 THR B C 1
ATOM 2251 O O . THR B 1 59 ? -4.215 -7.516 18.672 1 88.44 59 THR B O 1
ATOM 2254 N N . ARG B 1 60 ? -3.73 -5.641 17.734 1 89.25 60 ARG B N 1
ATOM 2255 C CA . ARG B 1 60 ? -2.697 -5.332 18.719 1 89.25 60 ARG B CA 1
ATOM 2256 C C . ARG B 1 60 ? -3.15 -4.219 19.656 1 89.25 60 ARG B C 1
ATOM 2258 O O . ARG B 1 60 ? -2.375 -3.752 20.484 1 89.25 60 ARG B O 1
ATOM 2265 N N . VAL B 1 61 ? -4.324 -3.838 19.469 1 91.88 61 VAL B N 1
ATOM 2266 C CA . VAL B 1 61 ? -4.824 -2.748 20.297 1 91.88 61 VAL B CA 1
ATOM 2267 C C . VAL B 1 61 ? -6.215 -3.098 20.828 1 91.88 61 VAL B C 1
ATOM 2269 O O . VAL B 1 61 ? -6.855 -4.027 20.328 1 91.88 61 VAL B O 1
ATOM 2272 N N . GLN B 1 62 ? -6.656 -2.289 21.828 1 90 62 GLN B N 1
ATOM 2273 C CA . GLN B 1 62 ? -7.945 -2.572 22.453 1 90 62 GLN B CA 1
ATOM 2274 C C . GLN B 1 62 ? -8.93 -1.43 22.219 1 90 62 GLN B C 1
ATOM 2276 O O . GLN B 1 62 ? -10.141 -1.602 22.391 1 90 62 GLN B O 1
ATOM 2281 N N . GLN B 1 63 ? -8.367 -0.28 21.844 1 90.19 63 GLN B N 1
ATOM 2282 C CA . GLN B 1 63 ? -9.219 0.891 21.656 1 90.19 63 GLN B CA 1
ATOM 2283 C C . GLN B 1 63 ? -8.984 1.525 20.281 1 90.19 63 GLN B C 1
ATOM 2285 O O . GLN B 1 63 ? -7.891 1.436 19.734 1 90.19 63 GLN B O 1
ATOM 2290 N N . VAL B 1 64 ? -10.016 2.137 19.844 1 90.06 64 VAL B N 1
ATOM 2291 C CA . VAL B 1 64 ? -9.969 2.779 18.531 1 90.06 64 VAL B CA 1
ATOM 2292 C C . VAL B 1 64 ? -8.906 3.879 18.531 1 90.06 64 VAL B C 1
ATOM 2294 O O . VAL B 1 64 ? -8.18 4.055 17.562 1 90.06 64 VAL B O 1
ATOM 2297 N N . SER B 1 65 ? -8.828 4.621 19.625 1 92.38 65 SER B N 1
ATOM 2298 C CA . SER B 1 65 ? -7.863 5.711 19.719 1 92.38 65 SER B CA 1
ATOM 2299 C C . SER B 1 65 ? -6.434 5.199 19.594 1 92.38 65 SER B C 1
ATOM 2301 O O . SER B 1 65 ? -5.582 5.867 19 1 92.38 65 SER B O 1
ATOM 2303 N N . GLU B 1 66 ? -6.199 4.062 20.125 1 94.88 66 GLU B N 1
ATOM 2304 C CA . GLU B 1 66 ? -4.879 3.457 20.016 1 94.88 66 GLU B CA 1
ATOM 2305 C C . GLU B 1 66 ? -4.582 3.033 18.578 1 94.88 66 GLU B C 1
ATOM 2307 O O . GLU B 1 66 ? -3.445 3.139 18.109 1 94.88 66 GLU B O 1
ATOM 2312 N N . LEU B 1 67 ? -5.602 2.568 17.922 1 93.38 67 LEU B N 1
ATOM 2313 C CA . LEU B 1 67 ? -5.441 2.197 16.516 1 93.38 67 LEU B CA 1
ATOM 2314 C C . LEU B 1 67 ? -5.09 3.414 15.672 1 93.38 67 LEU B C 1
ATOM 2316 O O . LEU B 1 67 ? -4.184 3.354 14.836 1 93.38 67 LEU B O 1
ATOM 2320 N N . GLU B 1 68 ? -5.781 4.461 15.945 1 94.88 68 GLU B N 1
ATOM 2321 C CA . GLU B 1 68 ? -5.504 5.699 15.227 1 94.88 68 GLU B CA 1
ATOM 2322 C C . GLU B 1 68 ? -4.078 6.18 15.484 1 94.88 68 GLU B C 1
ATOM 2324 O O . GLU B 1 68 ? -3.41 6.68 14.578 1 94.88 68 GLU B O 1
ATOM 2329 N N . GLU B 1 69 ? -3.652 6.012 16.656 1 96.88 69 GLU B N 1
ATOM 2330 C CA . GLU B 1 69 ? -2.285 6.391 17 1 96.88 69 GLU B CA 1
ATOM 2331 C C . GLU B 1 69 ? -1.271 5.527 16.25 1 96.88 69 GLU B C 1
ATOM 2333 O O . GLU B 1 69 ? -0.251 6.027 15.773 1 96.88 69 GLU B O 1
ATOM 2338 N N . LYS B 1 70 ? -1.549 4.262 16.188 1 96.31 70 LYS B N 1
ATOM 2339 C CA . LYS B 1 70 ? -0.656 3.361 15.469 1 96.31 70 LYS B CA 1
ATOM 2340 C C . LYS B 1 70 ? -0.634 3.689 13.977 1 96.31 70 LYS B C 1
ATOM 2342 O O . LYS B 1 70 ? 0.417 3.621 13.336 1 96.31 70 LYS B O 1
ATOM 2347 N N . LEU B 1 71 ? -1.754 3.992 13.469 1 95.75 71 LEU B N 1
ATOM 2348 C CA . LEU B 1 71 ? -1.822 4.41 12.07 1 95.75 71 LEU B CA 1
ATOM 2349 C C . LEU B 1 71 ? -1.036 5.695 11.852 1 95.75 71 LEU B C 1
ATOM 2351 O O . LEU B 1 71 ? -0.343 5.84 10.844 1 95.75 71 LEU B O 1
ATOM 2355 N N . ASN B 1 72 ? -1.179 6.594 12.812 1 98.06 72 ASN B N 1
ATOM 2356 C CA . ASN B 1 72 ? -0.413 7.832 12.758 1 98.06 72 ASN B CA 1
ATOM 2357 C C . ASN B 1 72 ? 1.09 7.566 12.758 1 98.06 72 ASN B C 1
ATOM 2359 O O . ASN B 1 72 ? 1.832 8.164 11.977 1 98.06 72 ASN B O 1
ATOM 2363 N N . GLN B 1 73 ? 1.472 6.648 13.547 1 97.62 73 GLN B N 1
ATOM 2364 C CA . GLN B 1 73 ? 2.883 6.285 13.625 1 97.62 73 GLN B CA 1
ATOM 2365 C C . GLN B 1 73 ? 3.359 5.664 12.312 1 97.62 73 GLN B C 1
ATOM 2367 O O . GLN B 1 73 ? 4.473 5.934 11.859 1 97.62 73 GLN B O 1
ATOM 2372 N N . LEU B 1 74 ? 2.547 4.828 11.812 1 96.44 74 LEU B N 1
ATOM 2373 C CA . LEU B 1 74 ? 2.857 4.254 10.508 1 96.44 74 LEU B CA 1
ATOM 2374 C C . LEU B 1 74 ? 3.012 5.348 9.461 1 96.44 74 LEU B C 1
ATOM 2376 O O . LEU B 1 74 ? 3.984 5.355 8.703 1 96.44 74 LEU B O 1
ATOM 2380 N N . GLY B 1 75 ? 2.072 6.27 9.445 1 97.69 75 GLY B N 1
ATOM 2381 C CA . GLY B 1 75 ? 2.145 7.402 8.539 1 97.69 75 GLY B CA 1
ATOM 2382 C C . GLY B 1 75 ? 3.377 8.258 8.742 1 97.69 75 GLY B C 1
ATOM 2383 O O . GLY B 1 75 ? 3.965 8.758 7.781 1 97.69 75 GLY B O 1
ATOM 2384 N N . TYR B 1 76 ? 3.738 8.383 9.977 1 98.25 76 TYR B N 1
ATOM 2385 C CA . TYR B 1 76 ? 4.914 9.164 10.328 1 98.25 76 TYR B CA 1
ATOM 2386 C C . TYR B 1 76 ? 6.148 8.664 9.594 1 98.25 76 TYR B C 1
ATOM 2388 O O . TYR B 1 76 ? 6.883 9.453 8.992 1 98.25 76 TYR B O 1
ATOM 2396 N N . ARG B 1 77 ? 6.336 7.391 9.57 1 95.56 77 ARG B N 1
ATOM 2397 C CA . ARG B 1 77 ? 7.492 6.793 8.898 1 95.56 77 ARG B CA 1
ATOM 2398 C C . ARG B 1 77 ? 7.406 6.977 7.391 1 95.56 77 ARG B C 1
ATOM 2400 O O . ARG B 1 77 ? 8.414 7.242 6.734 1 95.56 77 ARG B O 1
ATOM 2407 N N . VAL B 1 78 ? 6.273 6.828 6.918 1 95.44 78 VAL B N 1
ATOM 2408 C CA . VAL B 1 78 ? 6.055 7.031 5.488 1 95.44 78 VAL B CA 1
ATOM 2409 C C . VAL B 1 78 ? 6.355 8.477 5.117 1 95.44 78 VAL B C 1
ATOM 2411 O O . VAL B 1 78 ? 7.047 8.742 4.133 1 95.44 78 VAL B O 1
ATOM 2414 N N . GLY B 1 79 ? 5.832 9.406 5.922 1 97.31 79 GLY B N 1
ATOM 2415 C CA . GLY B 1 79 ? 6.027 10.82 5.664 1 97.31 79 GLY B CA 1
ATOM 2416 C C . GLY B 1 79 ? 7.488 11.234 5.648 1 97.31 79 GLY B C 1
ATOM 2417 O O . GLY B 1 79 ? 7.906 12.031 4.812 1 97.31 79 GLY B O 1
ATOM 2418 N N . GLN B 1 80 ? 8.258 10.664 6.543 1 96.25 80 GLN B N 1
ATOM 2419 C CA . GLN B 1 80 ? 9.688 10.953 6.598 1 96.25 80 GLN B CA 1
ATOM 2420 C C . GLN B 1 80 ? 10.383 10.531 5.305 1 96.25 80 GLN B C 1
ATOM 2422 O O . GLN B 1 80 ? 11.117 11.32 4.703 1 96.25 80 GLN B O 1
ATOM 2427 N N . ARG B 1 81 ? 10.07 9.367 4.891 1 92.81 81 ARG B N 1
ATOM 2428 C CA . ARG B 1 81 ? 10.719 8.805 3.713 1 92.81 81 ARG B CA 1
ATOM 2429 C C . ARG B 1 81 ? 10.242 9.492 2.441 1 92.81 81 ARG B C 1
ATOM 2431 O O . ARG B 1 81 ? 11.031 9.75 1.531 1 92.81 81 ARG B O 1
ATOM 2438 N N . ALA B 1 82 ? 9.016 9.727 2.42 1 93.88 82 ALA B N 1
ATOM 2439 C CA . ALA B 1 82 ? 8.438 10.352 1.232 1 93.88 82 ALA B CA 1
ATOM 2440 C C . ALA B 1 82 ? 9.023 11.742 1.003 1 93.88 82 ALA B C 1
ATOM 2442 O O . ALA B 1 82 ? 9.359 12.102 -0.128 1 93.88 82 ALA B O 1
ATOM 2443 N N . LEU B 1 83 ? 9.102 12.5 2.092 1 94.56 83 LEU B N 1
ATOM 2444 C CA . LEU B 1 83 ? 9.656 13.844 1.958 1 94.56 83 LEU B CA 1
ATOM 2445 C C . LEU B 1 83 ? 11.102 13.797 1.477 1 94.56 83 LEU B C 1
ATOM 2447 O O . LEU B 1 83 ? 11.492 14.562 0.591 1 94.56 83 LEU B O 1
ATOM 2451 N N . GLU B 1 84 ? 11.836 12.945 2.01 1 91.56 84 GLU B N 1
ATOM 2452 C CA . GLU B 1 84 ? 13.234 12.789 1.628 1 91.56 84 GLU B CA 1
ATOM 2453 C C . GLU B 1 84 ? 13.367 12.43 0.151 1 91.56 84 GLU B C 1
ATOM 2455 O O . GLU B 1 84 ? 14.188 13.016 -0.564 1 91.56 84 GLU B O 1
ATOM 2460 N N . LEU B 1 85 ? 12.617 11.516 -0.246 1 87.94 85 LEU B N 1
ATOM 2461 C CA . LEU B 1 85 ? 12.672 11.078 -1.638 1 87.94 85 LEU B CA 1
ATOM 2462 C C . LEU B 1 85 ? 12.258 12.211 -2.576 1 87.94 85 LEU B C 1
ATOM 2464 O O . LEU B 1 85 ? 12.906 12.438 -3.6 1 87.94 85 LEU B O 1
ATOM 2468 N N . LEU B 1 86 ? 11.219 12.797 -2.217 1 89.19 86 LEU B N 1
ATOM 2469 C CA . LEU B 1 86 ? 10.719 13.883 -3.051 1 89.19 86 LEU B CA 1
ATOM 2470 C C . LEU B 1 86 ? 11.742 15.008 -3.164 1 89.19 86 LEU B C 1
ATOM 2472 O O . LEU B 1 86 ? 11.938 15.57 -4.246 1 89.19 86 LEU B O 1
ATOM 2476 N N . CYS B 1 87 ? 12.328 15.383 -2.064 1 87.94 87 CYS B N 1
ATOM 2477 C CA . CYS B 1 87 ? 13.352 16.422 -2.072 1 87.94 87 CYS B CA 1
ATOM 2478 C C . CYS B 1 87 ? 14.555 16 -2.908 1 87.94 87 CYS B C 1
ATOM 2480 O O . CYS B 1 87 ? 15.156 16.828 -3.6 1 87.94 87 CYS B O 1
ATOM 2482 N N . PHE B 1 88 ? 14.867 14.789 -2.811 1 83.81 88 PHE B N 1
ATOM 2483 C CA . PHE B 1 88 ? 15.984 14.258 -3.578 1 83.81 88 PHE B CA 1
ATOM 2484 C C . PHE B 1 88 ? 15.688 14.289 -5.07 1 83.81 88 PHE B C 1
ATOM 2486 O O . PHE B 1 88 ? 16.531 14.703 -5.867 1 83.81 88 PHE B O 1
ATOM 2493 N N . ARG B 1 89 ? 14.562 13.844 -5.465 1 82.12 89 ARG B N 1
ATOM 2494 C CA . ARG B 1 89 ? 14.164 13.766 -6.863 1 82.12 89 ARG B CA 1
ATOM 2495 C C . ARG B 1 89 ? 14.055 15.156 -7.484 1 82.12 89 ARG B C 1
ATOM 2497 O O . ARG B 1 89 ? 14.414 15.352 -8.648 1 82.12 89 ARG B O 1
ATOM 2504 N N . GLU B 1 90 ? 13.477 15.977 -6.758 1 79.25 90 GLU B N 1
ATOM 2505 C CA . GLU B 1 90 ? 13.234 17.312 -7.277 1 79.25 90 GLU B CA 1
ATOM 2506 C C . GLU B 1 90 ? 14.469 18.203 -7.145 1 79.25 90 GLU B C 1
ATOM 2508 O O . GLU B 1 90 ? 14.461 19.359 -7.559 1 79.25 90 GLU B O 1
ATOM 2513 N N . LYS B 1 91 ? 15.578 17.609 -6.828 1 70.62 91 LYS B N 1
ATOM 2514 C CA . LYS B 1 91 ? 16.812 18.375 -6.625 1 70.62 91 LYS B CA 1
ATOM 2515 C C . LYS B 1 91 ? 16.547 19.641 -5.812 1 70.62 91 LYS B C 1
ATOM 2517 O O . LYS B 1 91 ? 17.031 20.719 -6.16 1 70.62 91 LYS B O 1
ATOM 2522 N N . LEU B 1 92 ? 15.484 19.422 -5.121 1 61.06 92 LEU B N 1
ATOM 2523 C CA . LEU B 1 92 ? 15.203 20.594 -4.293 1 61.06 92 LEU B CA 1
ATOM 2524 C C . LEU B 1 92 ? 16.359 20.875 -3.334 1 61.06 92 LEU B C 1
ATOM 2526 O O . LEU B 1 92 ? 16.672 20.031 -2.484 1 61.06 92 LEU B O 1
ATOM 2530 N N . ASN B 1 93 ? 17.328 21.531 -3.855 1 58.16 93 ASN B N 1
ATOM 2531 C CA . ASN B 1 93 ? 18.516 21.906 -3.092 1 58.16 93 ASN B CA 1
ATOM 2532 C C . ASN B 1 93 ? 18.156 22.688 -1.837 1 58.16 93 ASN B C 1
ATOM 2534 O O . ASN B 1 93 ? 18.953 22.766 -0.896 1 58.16 93 ASN B O 1
ATOM 2538 N N . ARG B 1 94 ? 16.969 23.359 -1.848 1 64.31 94 ARG B N 1
ATOM 2539 C CA . ARG B 1 94 ? 16.75 24.203 -0.678 1 64.31 94 ARG B CA 1
ATOM 2540 C C . ARG B 1 94 ? 15.578 23.703 0.157 1 64.31 94 ARG B C 1
ATOM 2542 O O . ARG B 1 94 ? 14.484 23.484 -0.366 1 64.31 94 ARG B O 1
ATOM 2549 N N . ARG B 1 95 ? 15.961 23.188 1.345 1 73.75 95 ARG B N 1
ATOM 2550 C CA . ARG B 1 95 ? 14.953 22.828 2.34 1 73.75 95 ARG B CA 1
ATOM 2551 C C . ARG B 1 95 ? 14.109 24.031 2.717 1 73.75 95 ARG B C 1
ATOM 2553 O O . ARG B 1 95 ? 14.609 25.156 2.781 1 73.75 95 ARG B O 1
ATOM 2560 N N . GLU B 1 96 ? 12.766 23.844 2.678 1 82.06 96 GLU B N 1
ATOM 2561 C CA . GLU B 1 96 ? 11.883 24.906 3.143 1 82.06 96 GLU B CA 1
ATOM 2562 C C . GLU B 1 96 ? 12.227 25.312 4.574 1 82.06 96 GLU B C 1
ATOM 2564 O O . GLU B 1 96 ? 12.266 24.469 5.473 1 82.06 96 GLU B O 1
ATOM 2569 N N . ILE B 1 97 ? 12.484 26.578 4.734 1 86.94 97 ILE B N 1
ATOM 2570 C CA . ILE B 1 97 ? 12.859 27.016 6.078 1 86.94 97 ILE B CA 1
ATOM 2571 C C . ILE B 1 97 ? 11.703 27.766 6.719 1 86.94 97 ILE B C 1
ATOM 2573 O O . ILE B 1 97 ? 11.703 28.016 7.93 1 86.94 97 ILE B O 1
ATOM 2577 N N . ARG B 1 98 ? 10.727 28.141 5.863 1 93.44 98 ARG B N 1
ATOM 2578 C CA . ARG B 1 98 ? 9.562 28.859 6.391 1 93.44 98 ARG B CA 1
ATOM 2579 C C . ARG B 1 98 ? 8.398 27.906 6.625 1 93.44 98 ARG B C 1
ATOM 2581 O O . ARG B 1 98 ? 8.164 27 5.82 1 93.44 98 ARG B O 1
ATOM 2588 N N . LEU B 1 99 ? 7.645 28.188 7.68 1 94.44 99 LEU B N 1
ATOM 2589 C CA . LEU B 1 99 ? 6.551 27.328 8.102 1 94.44 99 LEU B CA 1
ATOM 2590 C C . LEU B 1 99 ? 5.48 27.219 7.02 1 94.44 99 LEU B C 1
ATOM 2592 O O . LEU B 1 99 ? 5.094 26.125 6.625 1 94.44 99 LEU B O 1
ATOM 2596 N N . VAL B 1 100 ? 5.039 28.359 6.523 1 93.81 100 VAL B N 1
ATOM 2597 C CA . VAL B 1 100 ? 3.957 28.375 5.543 1 93.81 100 VAL B CA 1
ATOM 2598 C C . VAL B 1 100 ? 4.418 27.688 4.258 1 93.81 100 VAL B C 1
ATOM 2600 O O . VAL B 1 100 ? 3.639 26.984 3.613 1 93.81 100 VAL B O 1
ATOM 2603 N N . SER B 1 101 ? 5.641 27.844 3.941 1 94.25 101 SER B N 1
ATOM 2604 C CA . SER B 1 101 ? 6.191 27.234 2.732 1 94.25 101 SER B CA 1
ATOM 2605 C C . SER B 1 101 ? 6.18 25.719 2.82 1 94.25 101 SER B C 1
ATOM 2607 O O . SER B 1 101 ? 5.773 25.031 1.876 1 94.25 101 SER B O 1
ATOM 2609 N N . ILE B 1 102 ? 6.637 25.203 3.986 1 96.19 102 ILE B N 1
ATOM 2610 C CA . ILE B 1 102 ? 6.691 23.75 4.125 1 96.19 102 ILE B CA 1
ATOM 2611 C C . ILE B 1 102 ? 5.277 23.188 4.172 1 96.19 102 ILE B C 1
ATOM 2613 O O . ILE B 1 102 ? 5.016 22.109 3.637 1 96.19 102 ILE B O 1
ATOM 2617 N N . LEU B 1 103 ? 4.371 23.906 4.793 1 97.19 103 LEU B N 1
ATOM 2618 C CA . LEU B 1 103 ? 2.984 23.469 4.824 1 97.19 103 LEU B CA 1
ATOM 2619 C C . LEU B 1 103 ? 2.383 23.453 3.424 1 97.19 103 LEU B C 1
ATOM 2621 O O . LEU B 1 103 ? 1.667 22.531 3.055 1 97.19 103 LEU B O 1
ATOM 2625 N N . GLY B 1 104 ? 2.674 24.453 2.717 1 96.25 104 GLY B N 1
ATOM 2626 C CA . GLY B 1 104 ? 2.252 24.5 1.326 1 96.25 104 GLY B CA 1
ATOM 2627 C C . GLY B 1 104 ? 2.83 23.375 0.486 1 96.25 104 GLY B C 1
ATOM 2628 O O . GLY B 1 104 ? 2.121 22.766 -0.318 1 96.25 104 GLY B O 1
ATOM 2629 N N . PHE B 1 105 ? 4.055 23.188 0.739 1 95.38 105 PHE B N 1
ATOM 2630 C CA . PHE B 1 105 ? 4.742 22.125 0.02 1 95.38 105 PHE B CA 1
ATOM 2631 C C . PHE B 1 105 ? 4.102 20.766 0.313 1 95.38 105 PHE B C 1
ATOM 2633 O O . PHE B 1 105 ? 3.908 19.969 -0.595 1 95.38 105 PHE B O 1
ATOM 2640 N N . ILE B 1 106 ? 3.781 20.516 1.535 1 96.81 106 ILE B N 1
ATOM 2641 C CA . ILE B 1 106 ? 3.15 19.266 1.942 1 96.81 106 ILE B CA 1
ATOM 2642 C C . ILE B 1 106 ? 1.757 19.156 1.325 1 96.81 106 ILE B C 1
ATOM 2644 O O . ILE B 1 106 ? 1.398 18.125 0.748 1 96.81 106 ILE B O 1
ATOM 2648 N N . ARG B 1 107 ? 1.035 20.172 1.366 1 96.81 107 ARG B N 1
ATOM 2649 C CA . ARG B 1 107 ? -0.348 20.219 0.9 1 96.81 107 ARG B CA 1
ATOM 2650 C C . ARG B 1 107 ? -0.426 19.953 -0.602 1 96.81 107 ARG B C 1
ATOM 2652 O O . ARG B 1 107 ? -1.377 19.344 -1.083 1 96.81 107 ARG B O 1
ATOM 2659 N N . VAL B 1 108 ? 0.583 20.391 -1.301 1 95.5 108 VAL B N 1
ATOM 2660 C CA . VAL B 1 108 ? 0.492 20.359 -2.758 1 95.5 108 VAL B CA 1
ATOM 2661 C C . VAL B 1 108 ? 1.433 19.281 -3.311 1 95.5 108 VAL B C 1
ATOM 2663 O O . VAL B 1 108 ? 0.984 18.234 -3.768 1 95.5 108 VAL B O 1
ATOM 2666 N N . GLN B 1 109 ? 2.734 19.453 -3.09 1 93.5 109 GLN B N 1
ATOM 2667 C CA . GLN B 1 109 ? 3.719 18.609 -3.756 1 93.5 109 GLN B CA 1
ATOM 2668 C C . GLN B 1 109 ? 3.736 17.203 -3.154 1 93.5 109 GLN B C 1
ATOM 2670 O O . GLN B 1 109 ? 3.643 16.203 -3.879 1 93.5 109 GLN B O 1
ATOM 2675 N N . LEU B 1 110 ? 3.887 17.141 -1.862 1 94.94 110 LEU B N 1
ATOM 2676 C CA . LEU B 1 110 ? 3.949 15.836 -1.216 1 94.94 110 LEU B CA 1
ATOM 2677 C C . LEU B 1 110 ? 2.639 15.078 -1.394 1 94.94 110 LEU B C 1
ATOM 2679 O O . LEU B 1 110 ? 2.643 13.875 -1.639 1 94.94 110 LEU B O 1
ATOM 2683 N N . TRP B 1 111 ? 1.55 15.844 -1.21 1 95.12 111 TRP B N 1
ATOM 2684 C CA . TRP B 1 111 ? 0.226 15.234 -1.323 1 95.12 111 TRP B CA 1
ATOM 2685 C C . TRP B 1 111 ? -0.001 14.68 -2.725 1 95.12 111 TRP B C 1
ATOM 2687 O O . TRP B 1 111 ? -0.504 13.562 -2.883 1 95.12 111 TRP B O 1
ATOM 2697 N N . LYS B 1 112 ? 0.4 15.352 -3.74 1 92.12 112 LYS B N 1
ATOM 2698 C CA . LYS B 1 112 ? 0.286 14.891 -5.121 1 92.12 112 LYS B CA 1
ATOM 2699 C C . LYS B 1 112 ? 1.184 13.688 -5.375 1 92.12 112 LYS B C 1
ATOM 2701 O O . LYS B 1 112 ? 0.803 12.766 -6.098 1 92.12 112 LYS B O 1
ATOM 2706 N N . PHE B 1 113 ? 2.281 13.844 -4.816 1 91.06 113 PHE B N 1
ATOM 2707 C CA . PHE B 1 113 ? 3.246 12.758 -4.961 1 91.06 113 PHE B CA 1
ATOM 2708 C C . PHE B 1 113 ? 2.68 11.453 -4.414 1 91.06 113 PHE B C 1
ATOM 2710 O O . PHE B 1 113 ? 2.867 10.391 -5.012 1 91.06 113 PHE B O 1
ATOM 2717 N N . LEU B 1 114 ? 1.964 11.484 -3.35 1 92.5 114 LEU B N 1
ATOM 2718 C CA . LEU B 1 114 ? 1.482 10.289 -2.664 1 92.5 114 LEU B CA 1
ATOM 2719 C C . LEU B 1 114 ? 0.071 9.93 -3.119 1 92.5 114 LEU B C 1
ATOM 2721 O O . LEU B 1 114 ? -0.272 8.75 -3.225 1 92.5 114 LEU B O 1
ATOM 2725 N N . PHE B 1 115 ? -0.763 10.93 -3.354 1 89.69 115 PHE B N 1
ATOM 2726 C CA . PHE B 1 115 ? -2.188 10.656 -3.502 1 89.69 115 PHE B CA 1
ATOM 2727 C C . PHE B 1 115 ? -2.713 11.227 -4.812 1 89.69 115 PHE B C 1
ATOM 2729 O O . PHE B 1 115 ? -3.906 11.125 -5.105 1 89.69 115 PHE B O 1
ATOM 2736 N N . LYS B 1 116 ? -1.969 11.859 -5.551 1 86.12 116 LYS B N 1
ATOM 2737 C CA . LYS B 1 116 ? -2.211 12.32 -6.918 1 86.12 116 LYS B CA 1
ATOM 2738 C C . LYS B 1 116 ? -3.166 13.508 -6.938 1 86.12 116 LYS B C 1
ATOM 2740 O O . LYS B 1 116 ? -3.76 13.82 -7.969 1 86.12 116 LYS B O 1
ATOM 2745 N N . LYS B 1 117 ? -3.365 14.094 -5.84 1 88.94 117 LYS B N 1
ATOM 2746 C CA . LYS B 1 117 ? -4.141 15.328 -5.719 1 88.94 117 LYS B CA 1
ATOM 2747 C C . LYS B 1 117 ? -3.641 16.172 -4.559 1 88.94 117 LYS B C 1
ATOM 2749 O O . LYS B 1 117 ? -3.051 15.656 -3.607 1 88.94 117 LYS B O 1
ATOM 2754 N N . SER B 1 118 ? -3.904 17.5 -4.742 1 93.44 118 SER B N 1
ATOM 2755 C CA . SER B 1 118 ? -3.605 18.375 -3.619 1 93.44 118 SER B CA 1
ATOM 2756 C C . SER B 1 118 ? -4.715 18.328 -2.574 1 93.44 118 SER B C 1
ATOM 2758 O O . SER B 1 118 ? -5.867 18.031 -2.895 1 93.44 118 SER B O 1
ATOM 2760 N N . ALA B 1 119 ? -4.293 18.547 -1.342 1 93.81 119 ALA B N 1
ATOM 2761 C CA . ALA B 1 119 ? -5.328 18.781 -0.34 1 93.81 119 ALA B CA 1
ATOM 2762 C C . ALA B 1 119 ? -6.09 20.078 -0.633 1 93.81 119 ALA B C 1
ATOM 2764 O O . ALA B 1 119 ? -5.598 20.953 -1.356 1 93.81 119 ALA B O 1
ATOM 2765 N N . ASP B 1 120 ? -7.234 20.219 -0.083 1 92.5 120 ASP B N 1
ATOM 2766 C CA . ASP B 1 120 ? -8.164 21.266 -0.503 1 92.5 120 ASP B CA 1
ATOM 2767 C C . ASP B 1 120 ? -7.715 22.641 0.015 1 92.5 120 ASP B C 1
ATOM 2769 O O . ASP B 1 120 ? -7.582 23.594 -0.759 1 92.5 120 ASP B O 1
ATOM 2773 N N . TYR B 1 121 ? -7.551 22.766 1.348 1 93 121 TYR B N 1
ATOM 2774 C CA . TYR B 1 121 ? -7.238 24.078 1.925 1 93 121 TYR B CA 1
ATOM 2775 C C . TYR B 1 121 ? -6.184 23.938 3.018 1 93 121 TYR B C 1
ATOM 2777 O O . TYR B 1 121 ? -6.055 22.891 3.645 1 93 121 TYR B O 1
ATOM 2785 N N . LEU B 1 122 ? -5.418 24.938 3.086 1 95.62 122 LEU B N 1
ATOM 2786 C CA . LEU B 1 122 ? -4.547 25.188 4.227 1 95.62 122 LEU B CA 1
ATOM 2787 C C . LEU B 1 122 ? -4.973 26.453 4.969 1 95.62 122 LEU B C 1
ATOM 2789 O O . LEU B 1 122 ? -5.117 27.516 4.363 1 95.62 122 LEU B O 1
ATOM 2793 N N . LYS B 1 123 ? -5.199 26.328 6.297 1 95.38 123 LYS B N 1
ATOM 2794 C CA . LYS B 1 123 ? -5.672 27.484 7.055 1 95.38 123 LYS B CA 1
ATOM 2795 C C . LYS B 1 123 ? -4.973 27.578 8.406 1 95.38 123 LYS B C 1
ATOM 2797 O O . LYS B 1 123 ? -4.559 26.562 8.969 1 95.38 123 LYS B O 1
ATOM 2802 N N . LYS B 1 124 ? -4.848 28.766 8.805 1 95.12 124 LYS B N 1
ATOM 2803 C CA . LYS B 1 124 ? -4.398 29.031 10.172 1 95.12 124 LYS B CA 1
ATOM 2804 C C . LYS B 1 124 ? -5.578 29.156 11.125 1 95.12 124 LYS B C 1
ATOM 2806 O O . LYS B 1 124 ? -6.598 29.766 10.789 1 95.12 124 LYS B O 1
ATOM 2811 N N . VAL B 1 125 ? -5.438 28.469 12.297 1 93.06 125 VAL B N 1
ATOM 2812 C CA . VAL B 1 125 ? -6.504 28.594 13.289 1 93.06 125 VAL B CA 1
ATOM 2813 C C . VAL B 1 125 ? -6.551 30.016 13.82 1 93.06 125 VAL B C 1
ATOM 2815 O O . VAL B 1 125 ? -5.516 30.609 14.156 1 93.06 125 VAL B O 1
ATOM 2818 N N . THR B 1 126 ? -7.855 30.391 13.961 1 89.19 126 THR B N 1
ATOM 2819 C CA . THR B 1 126 ? -8.039 31.75 14.461 1 89.19 126 THR B CA 1
ATOM 2820 C C . THR B 1 126 ? -7.633 31.844 15.93 1 89.19 126 THR B C 1
ATOM 2822 O O . THR B 1 126 ? -7.984 30.984 16.734 1 89.19 126 THR B O 1
ATOM 2825 N N . ASP B 1 127 ? -6.738 32.688 16.359 1 90.88 127 ASP B N 1
ATOM 2826 C CA . ASP B 1 127 ? -6.395 33.031 17.734 1 90.88 127 ASP B CA 1
ATOM 2827 C C . ASP B 1 127 ? -5.305 32.125 18.281 1 90.88 127 ASP B C 1
ATOM 2829 O O . ASP B 1 127 ? -5.016 32.156 19.484 1 90.88 127 ASP B O 1
ATOM 2833 N N . ARG B 1 128 ? -4.93 31.234 17.484 1 92.31 128 ARG B N 1
ATOM 2834 C CA . ARG B 1 128 ? -3.809 30.375 17.875 1 92.31 128 ARG B CA 1
ATOM 2835 C C . ARG B 1 128 ? -2.699 30.422 16.828 1 92.31 128 ARG B C 1
ATOM 2837 O O . ARG B 1 128 ? -2.822 29.812 15.758 1 92.31 128 ARG B O 1
ATOM 2844 N N . GLU B 1 129 ? -1.576 30.953 17.156 1 91.81 129 GLU B N 1
ATOM 2845 C CA . GLU B 1 129 ? -0.523 31.203 16.188 1 91.81 129 GLU B CA 1
ATOM 2846 C C . GLU B 1 129 ? 0.227 29.922 15.836 1 91.81 129 GLU B C 1
ATOM 2848 O O . GLU B 1 129 ? 0.85 29.828 14.773 1 91.81 129 GLU B O 1
ATOM 2853 N N . ASP B 1 130 ? 0.127 28.953 16.781 1 96.06 130 ASP B N 1
ATOM 2854 C CA . ASP B 1 130 ? 0.913 27.734 16.594 1 96.06 130 ASP B CA 1
ATOM 2855 C C . ASP B 1 130 ? 0.068 26.641 15.961 1 96.06 130 ASP B C 1
ATOM 2857 O O . ASP B 1 130 ? 0.504 25.484 15.875 1 96.06 130 ASP B O 1
ATOM 2861 N N . GLU B 1 131 ? -1.195 26.938 15.523 1 97.44 131 GLU B N 1
ATOM 2862 C CA . GLU B 1 131 ? -2.08 25.891 15.023 1 97.44 131 GLU B CA 1
ATOM 2863 C C . GLU B 1 131 ? -2.521 26.188 13.586 1 97.44 131 GLU B C 1
ATOM 2865 O O . GLU B 1 131 ? -2.928 27.312 13.281 1 97.44 131 GLU B O 1
ATOM 2870 N N . TYR B 1 132 ? -2.34 25.25 12.789 1 97.69 132 TYR B N 1
ATOM 2871 C CA . TYR B 1 132 ? -2.783 25.234 11.398 1 97.69 132 TYR B CA 1
ATOM 2872 C C . TYR B 1 132 ? -3.605 23.984 11.102 1 97.69 132 TYR B C 1
ATOM 2874 O O . TYR B 1 132 ? -3.6 23.031 11.883 1 97.69 132 TYR B O 1
ATOM 2882 N N . TYR B 1 133 ? -4.352 23.953 10.023 1 97 133 TYR B N 1
ATOM 2883 C CA . TYR B 1 133 ? -4.977 22.703 9.617 1 97 133 TYR B CA 1
ATOM 2884 C C . TYR B 1 133 ? -5.055 22.594 8.102 1 97 133 TYR B C 1
ATOM 2886 O O . TYR B 1 133 ? -5.102 23.609 7.402 1 97 133 TYR B O 1
ATOM 2894 N N . ILE B 1 134 ? -4.961 21.438 7.602 1 97.56 134 ILE B N 1
ATOM 2895 C CA . ILE B 1 134 ? -5.219 21.078 6.211 1 97.56 134 ILE B CA 1
ATOM 2896 C C . ILE B 1 134 ? -6.574 20.391 6.098 1 97.56 134 ILE B C 1
ATOM 2898 O O . ILE B 1 134 ? -6.922 19.547 6.926 1 97.56 134 ILE B O 1
ATOM 2902 N N . GLU B 1 135 ? -7.316 20.812 5.125 1 96.12 135 GLU B N 1
ATOM 2903 C CA . GLU B 1 135 ? -8.656 20.266 4.945 1 96.12 135 GLU B CA 1
ATOM 2904 C C . GLU B 1 135 ? -8.75 19.453 3.662 1 96.12 135 GLU B C 1
ATOM 2906 O O . GLU B 1 135 ? -8.203 19.844 2.629 1 96.12 135 GLU B O 1
ATOM 2911 N N . GLU B 1 136 ? -9.406 18.375 3.832 1 93.25 136 GLU B N 1
ATOM 2912 C CA . GLU B 1 136 ? -9.695 17.516 2.691 1 93.25 136 GLU B CA 1
ATOM 2913 C C . GLU B 1 136 ? -11.109 16.953 2.771 1 93.25 136 GLU B C 1
ATOM 2915 O O . GLU B 1 136 ? -11.5 16.391 3.797 1 93.25 136 GLU B O 1
ATOM 2920 N N . GLU B 1 137 ? -11.828 17.094 1.752 1 88.56 137 GLU B N 1
ATOM 2921 C CA . GLU B 1 137 ? -13.219 16.641 1.757 1 88.56 137 GLU B CA 1
ATOM 2922 C C . GLU B 1 137 ? -13.297 15.109 1.807 1 88.56 137 GLU B C 1
ATOM 2924 O O . GLU B 1 137 ? -14.047 14.555 2.611 1 88.56 137 GLU B O 1
ATOM 2929 N N . GLU B 1 138 ? -12.539 14.422 0.968 1 86.81 138 GLU B N 1
ATOM 2930 C CA . GLU B 1 138 ? -12.609 12.969 0.925 1 86.81 138 GLU B CA 1
ATOM 2931 C C . GLU B 1 138 ? -11.219 12.352 0.835 1 86.81 138 GLU B C 1
ATOM 2933 O O . GLU B 1 138 ? -10.742 12.023 -0.257 1 86.81 138 GLU B O 1
ATOM 2938 N N . PRO B 1 139 ? -10.656 12.188 2.076 1 89.88 139 PRO B N 1
ATOM 2939 C CA . PRO B 1 139 ? -9.344 11.539 2.031 1 89.88 139 PRO B CA 1
ATOM 2940 C C . PRO B 1 139 ? -9.391 10.156 1.373 1 89.88 139 PRO B C 1
ATOM 2942 O O . PRO B 1 139 ? -10.359 9.414 1.557 1 89.88 139 PRO B O 1
ATOM 2945 N N . LEU B 1 140 ? -8.352 9.805 0.691 1 83.94 140 LEU B N 1
ATOM 2946 C CA . LEU B 1 140 ? -8.258 8.578 -0.086 1 83.94 140 LEU B CA 1
ATOM 2947 C C . LEU B 1 140 ? -8.484 7.355 0.799 1 83.94 140 LEU B C 1
ATOM 2949 O O . LEU B 1 140 ? -9.195 6.43 0.41 1 83.94 140 LEU B O 1
ATOM 2953 N N . VAL B 1 141 ? -7.914 7.359 1.97 1 86.81 141 VAL B N 1
ATOM 2954 C CA . VAL B 1 141 ? -7.945 6.199 2.857 1 86.81 141 VAL B CA 1
ATOM 2955 C C . VAL B 1 141 ? -9.359 5.992 3.389 1 86.81 141 VAL B C 1
ATOM 2957 O O . VAL B 1 141 ? -9.711 4.898 3.838 1 86.81 141 VAL B O 1
ATOM 2960 N N . ASN B 1 142 ? -10.133 7.031 3.342 1 80.94 142 ASN B N 1
ATOM 2961 C CA . ASN B 1 142 ? -11.508 6.926 3.836 1 80.94 142 ASN B CA 1
ATOM 2962 C C . ASN B 1 142 ? -12.492 6.691 2.697 1 80.94 142 ASN B C 1
ATOM 2964 O O . ASN B 1 142 ? -13.602 6.203 2.922 1 80.94 142 ASN B O 1
ATOM 2968 N N . ARG B 1 143 ? -12.086 7.027 1.561 1 75 143 ARG B N 1
ATOM 2969 C CA . ARG B 1 143 ? -12.969 6.941 0.404 1 75 143 ARG B CA 1
ATOM 2970 C C . ARG B 1 143 ? -12.961 5.535 -0.192 1 75 143 ARG B C 1
ATOM 2972 O O . ARG B 1 143 ? -14.008 5 -0.55 1 75 143 ARG B O 1
ATOM 2979 N N . TYR B 1 144 ? -11.781 4.996 -0.262 1 69.06 144 TYR B N 1
ATOM 2980 C CA . TYR B 1 144 ? -11.633 3.797 -1.077 1 69.06 144 TYR B CA 1
ATOM 2981 C C . TYR B 1 144 ? -11.305 2.586 -0.21 1 69.06 144 TYR B C 1
ATOM 2983 O O . TYR B 1 144 ? -11.266 1.456 -0.702 1 69.06 144 TYR B O 1
ATOM 2991 N N . ILE B 1 145 ? -11.031 2.873 0.98 1 71.81 145 ILE B N 1
ATOM 2992 C CA . ILE B 1 145 ? -10.609 1.77 1.833 1 71.81 145 ILE B CA 1
ATOM 2993 C C . ILE B 1 145 ? -11.711 1.433 2.832 1 71.81 145 ILE B C 1
ATOM 2995 O O . ILE B 1 145 ? -12.148 2.293 3.604 1 71.81 145 ILE B O 1
ATOM 2999 N N . SER B 1 146 ? -12.336 0.295 2.631 1 63.12 146 SER B N 1
ATOM 3000 C CA . SER B 1 146 ? -13.406 -0.134 3.533 1 63.12 146 SER B CA 1
ATOM 3001 C C . SER B 1 146 ? -12.836 -0.735 4.812 1 63.12 146 SER B C 1
ATOM 3003 O O . SER B 1 146 ? -11.938 -1.578 4.766 1 63.12 146 SER B O 1
ATOM 3005 N N . VAL B 1 147 ? -13.117 -0.057 5.871 1 65 147 VAL B N 1
ATOM 3006 C CA . VAL B 1 147 ? -12.742 -0.608 7.168 1 65 147 VAL B CA 1
ATOM 3007 C C . VAL B 1 147 ? -13.898 -1.436 7.73 1 65 147 VAL B C 1
ATOM 3009 O O . VAL B 1 147 ? -15.062 -1.06 7.594 1 65 147 VAL B O 1
ATOM 3012 N N . PRO B 1 148 ? -13.461 -2.666 8.188 1 61.16 148 PRO B N 1
ATOM 3013 C CA . PRO B 1 148 ? -14.531 -3.486 8.773 1 61.16 148 PRO B CA 1
ATOM 3014 C C . PRO B 1 148 ? -15.391 -2.713 9.766 1 61.16 148 PRO B C 1
ATOM 3016 O O . PRO B 1 148 ? -14.883 -1.861 10.5 1 61.16 148 PRO B O 1
ATOM 3019 N N . LYS B 1 149 ? -16.672 -2.941 9.609 1 59.72 149 LYS B N 1
ATOM 3020 C CA . LYS B 1 149 ? -17.719 -2.271 10.383 1 59.72 149 LYS B CA 1
ATOM 3021 C C . LYS B 1 149 ? -17.438 -2.354 11.883 1 59.72 149 LYS B C 1
ATOM 3023 O O . LYS B 1 149 ? -17.781 -1.444 12.633 1 59.72 149 LYS B O 1
ATOM 3028 N N . ASP B 1 150 ? -16.797 -3.402 12.203 1 63.41 150 ASP B N 1
ATOM 3029 C CA . ASP B 1 150 ? -16.594 -3.643 13.625 1 63.41 150 ASP B CA 1
ATOM 3030 C C . ASP B 1 150 ? -15.664 -2.604 14.234 1 63.41 150 ASP B C 1
ATOM 3032 O O . ASP B 1 150 ? -15.477 -2.559 15.453 1 63.41 150 ASP B O 1
ATOM 3036 N N . PHE B 1 151 ? -15.188 -1.854 13.242 1 65.56 151 PHE B N 1
ATOM 3037 C CA . PHE B 1 151 ? -14.203 -0.942 13.812 1 65.56 151 PHE B CA 1
ATOM 3038 C C . PHE B 1 151 ? -14.82 0.424 14.078 1 65.56 151 PHE B C 1
ATOM 3040 O O . PHE B 1 151 ? -14.117 1.37 14.438 1 65.56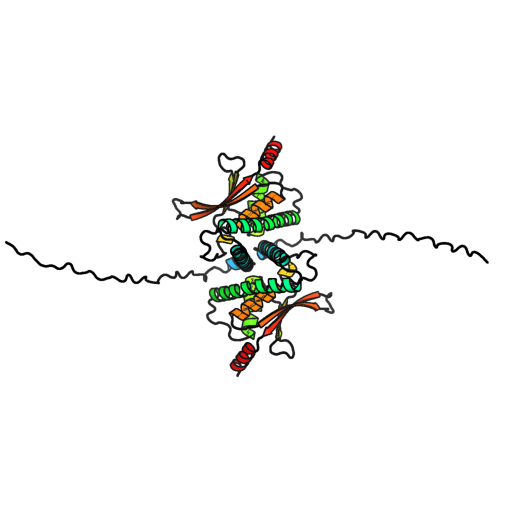 151 PHE B O 1
ATOM 3047 N N . GLY B 1 152 ? -16.078 0.449 14.141 1 63.16 152 GLY B N 1
ATOM 3048 C CA . GLY B 1 152 ? -16.812 1.581 14.688 1 63.16 152 GLY B CA 1
ATOM 3049 C C . GLY B 1 152 ? -16.516 2.883 13.969 1 63.16 152 GLY B C 1
ATOM 3050 O O . GLY B 1 152 ? -16.703 2.979 12.75 1 63.16 152 GLY B O 1
ATOM 3051 N N . GLN B 1 153 ? -15.945 3.83 14.773 1 79.38 153 GLN B N 1
ATOM 3052 C CA . GLN B 1 153 ? -15.68 5.23 14.469 1 79.38 153 GLN B CA 1
ATOM 3053 C C . GLN B 1 153 ? -14.219 5.445 14.078 1 79.38 153 GLN B C 1
ATOM 3055 O O . GLN B 1 153 ? -13.641 6.496 14.375 1 79.38 153 GLN B O 1
ATOM 3060 N N . LEU B 1 154 ? -13.594 4.457 13.508 1 87.06 154 LEU B N 1
ATOM 3061 C CA . LEU B 1 154 ? -12.188 4.59 13.148 1 87.06 154 LEU B CA 1
ATOM 3062 C C . LEU B 1 154 ? -12 5.637 12.062 1 87.06 154 LEU B C 1
ATOM 3064 O O . LEU B 1 154 ? -12.75 5.66 11.078 1 87.06 154 LEU B O 1
ATOM 3068 N N . ASN B 1 155 ? -11.125 6.551 12.289 1 91.44 155 ASN B N 1
ATOM 3069 C CA . ASN B 1 155 ? -10.703 7.492 11.258 1 91.44 155 ASN B CA 1
ATOM 3070 C C . ASN B 1 155 ? -9.352 7.098 10.656 1 91.44 155 ASN B C 1
ATOM 3072 O O . ASN B 1 155 ? -8.305 7.445 11.203 1 91.44 155 ASN B O 1
ATOM 3076 N N . CYS B 1 156 ? -9.367 6.527 9.531 1 93.06 156 CYS B N 1
ATOM 3077 C CA . CYS B 1 156 ? -8.148 6.035 8.898 1 93.06 156 CYS B CA 1
ATOM 3078 C C . CYS B 1 156 ? -7.27 7.188 8.438 1 93.06 156 CYS B C 1
ATOM 3080 O O . CYS B 1 156 ? -6.086 7 8.164 1 93.06 156 CYS B O 1
ATOM 3082 N N . ALA B 1 157 ? -7.895 8.367 8.461 1 95.75 157 ALA B N 1
ATOM 3083 C CA . ALA B 1 157 ? -7.121 9.531 8.062 1 95.75 157 ALA B CA 1
ATOM 3084 C C . ALA B 1 157 ? -6.023 9.844 9.078 1 95.75 157 ALA B C 1
ATOM 3086 O O . ALA B 1 157 ? -5.133 10.648 8.812 1 95.75 157 ALA B O 1
ATOM 3087 N N . ALA B 1 158 ? -6.039 9.148 10.172 1 96.88 158 ALA B N 1
ATOM 3088 C CA . ALA B 1 158 ? -4.941 9.234 11.133 1 96.88 158 ALA B CA 1
ATOM 3089 C C . ALA B 1 158 ? -3.613 8.852 10.484 1 96.88 158 ALA B C 1
ATOM 3091 O O . ALA B 1 158 ? -2.564 9.398 10.836 1 96.88 158 ALA B O 1
ATOM 3092 N N . PHE B 1 159 ? -3.652 7.957 9.547 1 97.06 159 PHE B N 1
ATOM 3093 C CA . PHE B 1 159 ? -2.484 7.578 8.766 1 97.06 159 PHE B CA 1
ATOM 3094 C C . PHE B 1 159 ? -1.935 8.781 8 1 97.06 159 PHE B C 1
ATOM 3096 O O . PHE B 1 159 ? -0.726 9.023 8 1 97.06 159 PHE B O 1
ATOM 3103 N N . MET B 1 160 ? -2.768 9.477 7.398 1 97.56 160 MET B N 1
ATOM 3104 C CA . MET B 1 160 ? -2.381 10.648 6.613 1 97.56 160 MET B CA 1
ATOM 3105 C C . MET B 1 160 ? -1.88 11.773 7.523 1 97.56 160 MET B C 1
ATOM 3107 O O . MET B 1 160 ? -0.963 12.508 7.156 1 97.56 160 MET B O 1
ATOM 3111 N N . ALA B 1 161 ? -2.559 11.906 8.664 1 98.56 161 ALA B N 1
ATOM 3112 C CA . ALA B 1 161 ? -2.055 12.852 9.664 1 98.56 161 ALA B CA 1
ATOM 3113 C C . ALA B 1 161 ? -0.617 12.516 10.055 1 98.56 161 ALA B C 1
ATOM 3115 O O . ALA B 1 161 ? 0.212 13.414 10.219 1 98.56 161 ALA B O 1
ATOM 3116 N N . GLY B 1 162 ? -0.383 11.273 10.172 1 98.69 162 GLY B N 1
ATOM 3117 C CA . GLY B 1 162 ? 0.972 10.836 10.461 1 98.69 162 GLY B CA 1
ATOM 3118 C C . GLY B 1 162 ? 1.965 11.211 9.375 1 98.69 162 GLY B C 1
ATOM 3119 O O . GLY B 1 162 ? 3.105 11.57 9.672 1 98.69 162 GLY B O 1
ATOM 3120 N N . ILE B 1 163 ? 1.561 11.078 8.203 1 98.25 163 ILE B N 1
ATOM 3121 C CA . ILE B 1 163 ? 2.41 11.453 7.074 1 98.25 163 ILE B CA 1
ATOM 3122 C C . ILE B 1 163 ? 2.82 12.922 7.207 1 98.25 163 ILE B C 1
ATOM 3124 O O . ILE B 1 163 ? 4 13.258 7.066 1 98.25 163 ILE B O 1
ATOM 3128 N N . ILE B 1 164 ? 1.877 13.773 7.496 1 98.56 164 ILE B N 1
ATOM 3129 C CA . ILE B 1 164 ? 2.145 15.195 7.672 1 98.56 164 ILE B CA 1
ATOM 3130 C C . ILE B 1 164 ? 3.135 15.398 8.82 1 98.56 164 ILE B C 1
ATOM 3132 O O . ILE B 1 164 ? 4.121 16.125 8.672 1 98.56 164 ILE B O 1
ATOM 3136 N N . ARG B 1 165 ? 2.889 14.766 9.883 1 98.75 165 ARG B N 1
ATOM 3137 C CA . ARG B 1 165 ? 3.74 14.867 11.062 1 98.75 165 ARG B CA 1
ATOM 3138 C C . ARG B 1 165 ? 5.168 14.438 10.742 1 98.75 165 ARG B C 1
ATOM 3140 O O . ARG B 1 165 ? 6.125 15.133 11.094 1 98.75 165 ARG B O 1
ATOM 3147 N N . GLY B 1 166 ? 5.27 13.32 10.078 1 98.5 166 GLY B N 1
ATOM 3148 C CA . GLY B 1 166 ? 6.586 12.82 9.719 1 98.5 166 GLY B CA 1
ATOM 3149 C C . GLY B 1 166 ? 7.332 13.727 8.758 1 98.5 166 GLY B C 1
ATOM 3150 O O . GLY B 1 166 ? 8.531 13.953 8.914 1 98.5 166 GLY B O 1
ATOM 3151 N N . ALA B 1 167 ? 6.637 14.18 7.812 1 97.75 167 ALA B N 1
ATOM 3152 C CA . ALA B 1 167 ? 7.242 15.109 6.859 1 97.75 167 ALA B CA 1
ATOM 3153 C C . ALA B 1 167 ? 7.727 16.375 7.555 1 97.75 167 ALA B C 1
ATOM 3155 O O . ALA B 1 167 ? 8.852 16.828 7.324 1 97.75 167 ALA B O 1
ATOM 3156 N N . LEU B 1 168 ? 6.918 16.938 8.414 1 98.06 168 LEU B N 1
ATOM 3157 C CA . LEU B 1 168 ? 7.27 18.156 9.148 1 98.06 168 LEU B CA 1
ATOM 3158 C C . LEU B 1 168 ? 8.5 17.922 10.023 1 98.06 168 LEU B C 1
ATOM 3160 O O . LEU B 1 168 ? 9.422 18.734 10.039 1 98.06 168 LEU B O 1
ATOM 3164 N N . ASP B 1 169 ? 8.461 16.859 10.656 1 97.81 169 ASP B N 1
ATOM 3165 C CA . ASP B 1 169 ? 9.586 16.547 11.531 1 97.81 169 ASP B CA 1
ATOM 3166 C C . ASP B 1 169 ? 10.883 16.406 10.734 1 97.81 169 ASP B C 1
ATOM 3168 O O . ASP B 1 169 ? 11.93 16.906 11.156 1 97.81 169 ASP B O 1
ATOM 3172 N N . SER B 1 170 ? 10.797 15.742 9.656 1 95.81 170 SER B N 1
ATOM 3173 C CA . SER B 1 170 ? 11.961 15.562 8.797 1 95.81 170 SER B CA 1
ATOM 3174 C C . SER B 1 170 ? 12.484 16.906 8.289 1 95.81 170 SER B C 1
ATOM 3176 O O . SER B 1 170 ? 13.68 17.047 8.039 1 95.81 170 SER B O 1
ATOM 3178 N N . ALA B 1 171 ? 11.656 17.812 8.156 1 95.25 171 ALA B N 1
ATOM 3179 C CA . ALA B 1 171 ? 12.023 19.141 7.668 1 95.25 171 ALA B CA 1
ATOM 3180 C C . ALA B 1 171 ? 12.422 20.062 8.82 1 95.25 171 ALA B C 1
ATOM 3182 O O . ALA B 1 171 ? 12.758 21.234 8.609 1 95.25 171 ALA B O 1
ATOM 3183 N N . GLY B 1 172 ? 12.328 19.578 10.023 1 96 172 GLY B N 1
ATOM 3184 C CA . GLY B 1 172 ? 12.742 20.359 11.18 1 96 172 GLY B CA 1
ATOM 3185 C C . GLY B 1 172 ? 11.609 21.141 11.812 1 96 172 GLY B C 1
ATOM 3186 O O . GLY B 1 172 ? 11.852 22.109 12.555 1 96 172 GLY B O 1
ATOM 3187 N N . PHE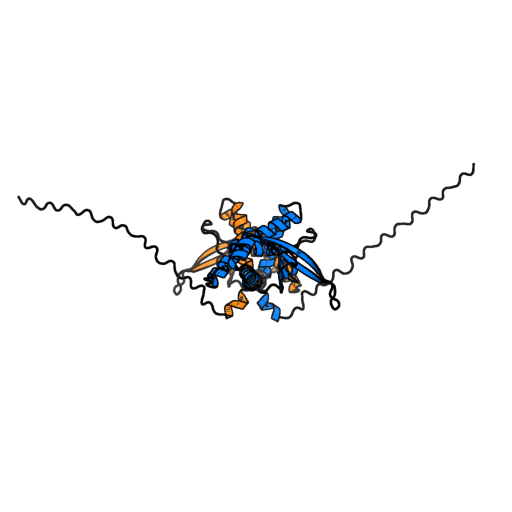 B 1 173 ? 10.383 20.828 11.516 1 97.81 173 PHE B N 1
ATOM 3188 C CA . PHE B 1 173 ? 9.211 21.5 12.078 1 97.81 173 PHE B CA 1
ATOM 3189 C C . PHE B 1 173 ? 8.406 20.547 12.953 1 97.81 173 PHE B C 1
ATOM 3191 O O . PHE B 1 173 ? 7.332 20.094 12.562 1 97.81 173 PHE B O 1
ATOM 3198 N N . THR B 1 174 ? 8.859 20.406 14.172 1 98.06 174 THR B N 1
ATOM 3199 C CA . THR B 1 174 ? 8.211 19.484 15.094 1 98.06 174 THR B CA 1
ATOM 3200 C C . THR B 1 174 ? 6.773 19.906 15.367 1 98.06 174 THR B C 1
ATOM 3202 O O . THR B 1 174 ? 6.516 21.078 15.664 1 98.06 174 THR B O 1
ATOM 3205 N N . ALA B 1 175 ? 5.867 18.938 15.234 1 98.69 175 ALA B N 1
ATOM 3206 C CA . ALA B 1 175 ? 4.449 19.25 15.406 1 98.69 175 ALA B CA 1
ATOM 3207 C C . ALA B 1 175 ? 3.66 18 15.797 1 98.69 175 ALA B C 1
ATOM 3209 O O . ALA B 1 175 ? 4.105 16.875 15.555 1 98.69 175 ALA B O 1
ATOM 3210 N N . SER B 1 176 ? 2.576 18.188 16.453 1 98.44 176 SER B N 1
ATOM 3211 C CA . SER B 1 176 ? 1.549 17.172 16.578 1 98.44 176 SER B CA 1
ATOM 3212 C C . SER B 1 176 ? 0.468 17.328 15.516 1 98.44 176 SER B C 1
ATOM 3214 O O . SER B 1 176 ? 0.049 18.438 15.211 1 98.44 176 SER B O 1
ATOM 3216 N N . VAL B 1 177 ? 0.132 16.234 14.938 1 98.69 177 VAL B N 1
ATOM 3217 C CA . VAL B 1 177 ? -0.878 16.281 13.883 1 98.69 177 VAL B CA 1
ATOM 3218 C C . VAL B 1 177 ? -1.945 15.219 14.141 1 98.69 177 VAL B C 1
ATOM 3220 O O . VAL B 1 177 ? -1.623 14.062 14.406 1 98.69 177 VAL B O 1
ATOM 3223 N N . SER B 1 178 ? -3.223 15.586 14.102 1 97.94 178 SER B N 1
ATOM 3224 C CA . SER B 1 178 ? -4.34 14.664 14.312 1 97.94 178 SER B CA 1
ATOM 3225 C C . SER B 1 178 ? -5.422 14.867 13.258 1 97.94 178 SER B C 1
ATOM 3227 O O . SER B 1 178 ? -5.559 15.961 12.695 1 97.94 178 SER B O 1
ATOM 3229 N N . ALA B 1 179 ? -6.133 13.797 13.008 1 97.19 179 ALA B N 1
ATOM 3230 C CA . ALA B 1 179 ? -7.223 13.844 12.031 1 97.19 179 ALA B CA 1
ATOM 3231 C C . ALA B 1 179 ? -8.578 13.906 12.734 1 97.19 179 ALA B C 1
ATOM 3233 O O . ALA B 1 179 ? -8.805 13.203 13.719 1 97.19 179 ALA B O 1
ATOM 3234 N N . HIS B 1 180 ? -9.453 14.766 12.164 1 94.88 180 HIS B N 1
ATOM 3235 C CA . HIS B 1 180 ? -10.789 14.922 12.734 1 94.88 180 HIS B CA 1
ATOM 3236 C C . HIS B 1 180 ? -11.844 15.062 11.641 1 94.88 180 HIS B C 1
ATOM 3238 O O . HIS B 1 180 ? -11.57 15.641 10.586 1 94.88 180 HIS B O 1
ATOM 3244 N N . TYR B 1 181 ? -13 14.445 11.93 1 91.56 181 TYR B N 1
ATOM 3245 C CA . TYR B 1 181 ? -14.164 14.688 11.078 1 91.56 181 TYR B CA 1
ATOM 3246 C C . TYR B 1 181 ? -14.891 15.961 11.492 1 91.56 181 TYR B C 1
ATOM 3248 O O . TYR B 1 181 ? -15.07 16.203 12.688 1 91.56 181 TYR B O 1
ATOM 3256 N N . ILE B 1 182 ? -15.242 16.75 10.492 1 90.69 182 ILE B N 1
ATOM 3257 C CA . ILE B 1 182 ? -16.078 17.922 10.75 1 90.69 182 ILE B CA 1
ATOM 3258 C C . ILE B 1 182 ? -17.312 17.875 9.844 1 90.69 182 ILE B C 1
ATOM 3260 O O . ILE B 1 182 ? -17.188 17.625 8.641 1 90.69 182 ILE B O 1
ATOM 3264 N N . HIS B 1 183 ? -18.406 18.062 10.461 1 89.25 183 HIS B N 1
ATOM 3265 C CA . HIS B 1 183 ? -19.656 18.109 9.719 1 89.25 183 HIS B CA 1
ATOM 3266 C C . HIS B 1 183 ? -19.984 19.531 9.273 1 89.25 183 HIS B C 1
ATOM 3268 O O . HIS B 1 183 ? -19.938 20.453 10.086 1 89.25 183 HIS B O 1
ATOM 3274 N N . ARG B 1 184 ? -20.094 19.594 7.969 1 84 184 ARG B N 1
ATOM 3275 C CA . ARG B 1 184 ? -20.453 20.891 7.41 1 84 184 ARG B CA 1
ATOM 3276 C C . ARG B 1 184 ? -21.844 20.844 6.781 1 84 184 ARG B C 1
ATOM 3278 O O . ARG B 1 184 ? -22.234 19.828 6.191 1 84 184 ARG B O 1
ATOM 3285 N N . GLU B 1 185 ? -22.656 21.844 7.078 1 80.5 185 GLU B N 1
ATOM 3286 C CA . GLU B 1 185 ? -23.969 22.031 6.469 1 80.5 185 GLU B CA 1
ATOM 3287 C C . GLU B 1 185 ? -24 23.281 5.598 1 80.5 185 GLU B C 1
ATOM 3289 O O . GLU B 1 185 ? -23.562 24.344 6.02 1 80.5 185 GLU B O 1
ATOM 3294 N N . GLU B 1 186 ? -23.969 23 4.285 1 71.19 186 GLU B N 1
ATOM 3295 C CA . GLU B 1 186 ? -24.109 24.156 3.406 1 71.19 186 GLU B CA 1
ATOM 3296 C C . GLU B 1 186 ? -25.531 24.297 2.895 1 71.19 186 GLU B C 1
ATOM 3298 O O . GLU B 1 186 ? -26.25 23.297 2.744 1 71.19 186 GLU B O 1
ATOM 3303 N N . LYS B 1 187 ? -26 25.625 2.83 1 66.5 187 LYS B N 1
ATOM 3304 C CA . LYS B 1 187 ? -27.359 25.938 2.416 1 66.5 187 LYS B CA 1
ATOM 3305 C C . LYS B 1 187 ? -27.734 25.172 1.15 1 66.5 187 LYS B C 1
ATOM 3307 O O . LYS B 1 187 ? -28.875 24.719 1.009 1 66.5 187 LYS B O 1
ATOM 3312 N N . SER B 1 188 ? -26.938 25.047 0.224 1 66.44 188 SER B N 1
ATOM 3313 C CA . SER B 1 188 ? -27.281 24.484 -1.08 1 66.44 188 SER B CA 1
ATOM 3314 C C . SER B 1 188 ? -26.922 23.016 -1.147 1 66.44 188 SER B C 1
ATOM 3316 O O . SER B 1 188 ? -27.25 22.328 -2.127 1 66.44 188 SER B O 1
ATOM 3318 N N . ARG B 1 189 ? -26.125 22.672 -0.083 1 63.84 189 ARG B N 1
ATOM 3319 C CA . ARG B 1 189 ? -25.719 21.281 -0.2 1 63.84 189 ARG B CA 1
ATOM 3320 C C . ARG B 1 189 ? -26.141 20.469 1.022 1 63.84 189 ARG B C 1
ATOM 3322 O O . ARG B 1 189 ? -26.281 21.016 2.119 1 63.84 189 ARG B O 1
ATOM 3329 N N . LEU B 1 190 ? -26.516 19.328 0.807 1 68.75 190 LEU B N 1
ATOM 3330 C CA . LEU B 1 190 ? -26.734 18.359 1.872 1 68.75 190 LEU B CA 1
ATOM 3331 C C . LEU B 1 190 ? -25.547 18.312 2.822 1 68.75 190 LEU B C 1
ATOM 3333 O O . LEU B 1 190 ? -24.406 18.578 2.414 1 68.75 190 LEU B O 1
ATOM 3337 N N . ALA B 1 191 ? -25.75 18.188 3.992 1 77.94 191 ALA B N 1
ATOM 3338 C CA . ALA B 1 191 ? -24.719 18.016 5.016 1 77.94 191 ALA B CA 1
ATOM 3339 C C . ALA B 1 191 ? -23.656 17.031 4.559 1 77.94 191 ALA B C 1
ATOM 3341 O O . ALA B 1 191 ? -23.969 15.992 3.963 1 77.94 191 ALA B O 1
ATOM 3342 N N . PHE B 1 192 ? -22.359 17.656 4.586 1 83.5 192 PHE B N 1
ATOM 3343 C CA . PHE B 1 192 ? -21.297 16.734 4.223 1 83.5 192 PHE B CA 1
ATOM 3344 C C . PHE B 1 192 ? -20.188 16.766 5.266 1 83.5 192 PHE B C 1
ATOM 3346 O O . PHE B 1 192 ? -20.125 17.656 6.109 1 83.5 192 PHE B O 1
ATOM 3353 N N . THR B 1 193 ? -19.469 15.734 5.336 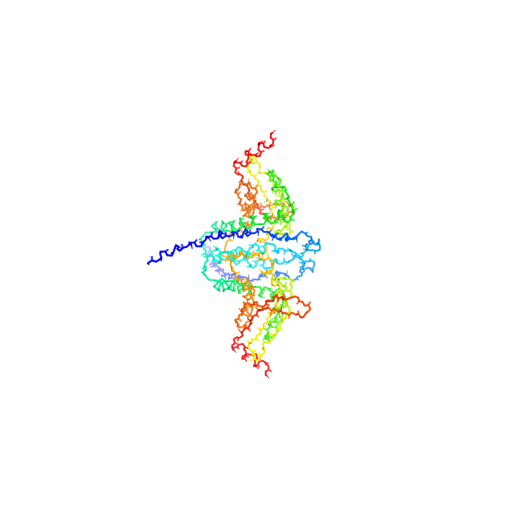1 87.44 193 THR B N 1
ATOM 3354 C CA . THR B 1 193 ? -18.391 15.57 6.289 1 87.44 193 THR B CA 1
ATOM 3355 C C . THR B 1 193 ? -17.031 15.789 5.613 1 87.44 193 THR B C 1
ATOM 3357 O O . THR B 1 193 ? -16.828 15.359 4.48 1 87.44 193 THR B O 1
ATOM 3360 N N . VAL B 1 194 ? -16.281 16.656 6.254 1 91.62 194 VAL B N 1
ATOM 3361 C CA . VAL B 1 194 ? -14.922 16.875 5.766 1 91.62 194 VAL B CA 1
ATOM 3362 C C . VAL B 1 194 ? -13.914 16.391 6.805 1 91.62 194 VAL B C 1
ATOM 3364 O O . VAL B 1 194 ? -14.25 16.25 7.984 1 91.62 194 VAL B O 1
ATOM 3367 N N . THR B 1 195 ? -12.719 16.078 6.359 1 94.75 195 THR B N 1
ATOM 3368 C CA . THR B 1 195 ? -11.625 15.703 7.254 1 94.75 195 THR B CA 1
ATOM 3369 C C . THR B 1 195 ? -10.656 16.875 7.43 1 94.75 195 THR B C 1
ATOM 3371 O O . THR B 1 195 ? -10.289 17.531 6.453 1 94.75 195 THR B O 1
ATOM 3374 N N . ILE B 1 196 ? -10.336 17.109 8.695 1 96.56 196 ILE B N 1
ATOM 3375 C CA . ILE B 1 196 ? -9.367 18.156 9.016 1 96.56 196 ILE B CA 1
ATOM 3376 C C . ILE B 1 196 ? -8.133 17.531 9.664 1 96.56 196 ILE B C 1
ATOM 3378 O O . ILE B 1 196 ? -8.25 16.688 10.555 1 96.56 196 ILE B O 1
ATOM 3382 N N . PHE B 1 197 ? -6.984 17.922 9.18 1 98.31 197 PHE B N 1
ATOM 3383 C CA . PHE B 1 197 ? -5.719 17.578 9.82 1 98.31 197 PHE B CA 1
ATOM 3384 C C . PHE B 1 197 ? -5.195 18.734 10.656 1 98.31 197 PHE B C 1
ATOM 3386 O O . PHE B 1 197 ? -4.629 19.688 10.117 1 98.31 197 PHE B O 1
ATOM 3393 N N . MET B 1 198 ? -5.359 18.594 11.93 1 98.31 198 MET B N 1
ATOM 3394 C CA . MET B 1 198 ? -4.957 19.656 12.852 1 98.31 198 MET B CA 1
ATOM 3395 C C . MET B 1 198 ? -3.465 19.578 13.156 1 98.31 198 MET B C 1
ATOM 3397 O O . MET B 1 198 ? -2.965 18.516 13.555 1 98.31 198 MET B O 1
ATOM 3401 N N . ILE B 1 199 ? -2.797 20.672 12.969 1 98.69 199 ILE B N 1
ATOM 3402 C CA . ILE B 1 199 ? -1.354 20.75 13.172 1 98.69 199 ILE B CA 1
ATOM 3403 C C . ILE B 1 199 ? -1.044 21.719 14.312 1 98.69 199 ILE B C 1
ATOM 3405 O O 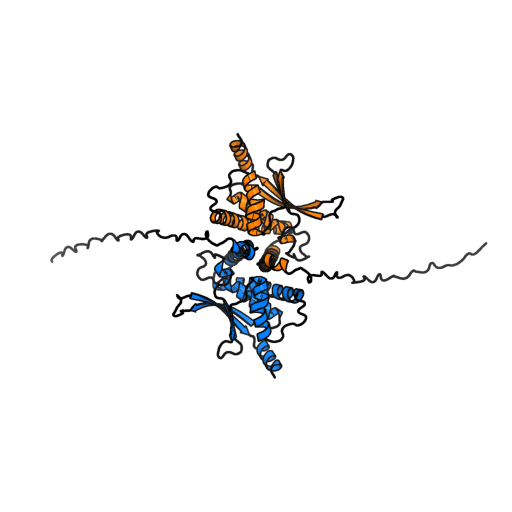. ILE B 1 199 ? -1.387 22.891 14.25 1 98.69 199 ILE B O 1
ATOM 3409 N N . ARG B 1 200 ? -0.46 21.234 15.305 1 98.5 200 ARG B N 1
ATOM 3410 C CA . ARG B 1 200 ? 0.005 22.062 16.406 1 98.5 200 ARG B CA 1
ATOM 3411 C C . ARG B 1 200 ? 1.528 22.062 16.484 1 98.5 200 ARG B C 1
ATOM 3413 O O . ARG B 1 200 ? 2.145 21.031 16.766 1 98.5 200 ARG B O 1
ATOM 3420 N N . LEU B 1 201 ? 2.137 23.234 16.328 1 98.25 201 LEU B N 1
ATOM 3421 C CA . LEU B 1 201 ? 3.588 23.359 16.234 1 98.25 201 LEU B CA 1
ATOM 3422 C C . LEU B 1 201 ? 4.215 23.531 17.609 1 98.25 201 LEU B C 1
ATOM 3424 O O . LEU B 1 201 ? 3.645 24.188 18.484 1 98.25 201 LEU B O 1
ATOM 3428 N N . ASP B 1 202 ? 5.297 22.938 17.656 1 97.88 202 ASP B N 1
ATOM 3429 C CA . ASP B 1 202 ? 6.082 23.109 18.875 1 97.88 202 ASP B CA 1
ATOM 3430 C C . ASP B 1 202 ? 6.535 24.562 19.031 1 97.88 202 ASP B C 1
ATOM 3432 O O . ASP B 1 202 ? 6.77 25.25 18.047 1 97.88 202 ASP B O 1
ATOM 3436 N N . GLU B 1 203 ? 6.793 24.906 20.25 1 96.69 203 GLU B N 1
ATOM 3437 C CA . GLU B 1 203 ? 7.203 26.281 20.562 1 96.69 203 GLU B CA 1
ATOM 3438 C C . GLU B 1 203 ? 8.547 26.609 19.938 1 96.69 203 GLU B C 1
ATOM 3440 O O . GLU B 1 203 ? 8.789 27.75 19.531 1 96.69 203 GLU B O 1
ATOM 3445 N N . SER B 1 204 ? 9.367 25.656 19.859 1 96.31 204 SER B N 1
ATOM 3446 C CA . SER B 1 204 ? 10.68 25.875 19.266 1 96.31 204 SER B CA 1
ATOM 3447 C C . SER B 1 204 ? 10.562 26.281 17.812 1 96.31 204 SER B C 1
ATOM 3449 O O . SER B 1 204 ? 11.352 27.109 17.328 1 96.31 204 SER B O 1
ATOM 3451 N N . VAL B 1 205 ? 9.594 25.75 17.188 1 96.44 205 VAL B N 1
ATOM 3452 C CA . VAL B 1 205 ? 9.375 26.062 15.773 1 96.44 205 VAL B CA 1
ATOM 3453 C C . VAL B 1 205 ? 8.852 27.5 15.648 1 96.44 205 VAL B C 1
ATOM 3455 O O . VAL B 1 205 ? 9.297 28.25 14.789 1 96.44 205 VAL B O 1
ATOM 3458 N N . MET B 1 206 ? 7.98 27.828 16.562 1 95.62 206 MET B N 1
ATOM 3459 C CA . MET B 1 206 ? 7.391 29.172 16.531 1 95.62 206 MET B CA 1
ATOM 3460 C C . MET B 1 206 ? 8.438 30.234 16.828 1 95.62 206 MET B C 1
ATOM 3462 O O . MET B 1 206 ? 8.445 31.297 16.203 1 95.62 206 MET B O 1
ATOM 3466 N N . ASN B 1 207 ? 9.289 29.953 17.734 1 95.31 207 ASN B N 1
ATOM 3467 C CA . ASN B 1 207 ? 10.367 30.875 18.078 1 95.31 207 ASN B CA 1
ATOM 3468 C C . ASN B 1 207 ? 11.297 31.125 16.906 1 95.31 207 ASN B C 1
ATOM 3470 O O . ASN B 1 207 ? 11.688 32.25 16.625 1 95.31 207 ASN B O 1
ATOM 3474 N N . ARG B 1 208 ? 11.602 30.031 16.266 1 94 208 ARG B N 1
ATOM 3475 C CA . ARG B 1 208 ? 12.445 30.141 15.078 1 94 208 ARG B CA 1
ATOM 3476 C C . ARG B 1 208 ? 11.766 30.984 14 1 94 208 ARG B C 1
ATOM 3478 O O . ARG B 1 208 ? 12.398 31.828 13.367 1 94 208 ARG B O 1
ATOM 3485 N N . GLU B 1 209 ? 10.562 30.734 13.836 1 93 209 GLU B N 1
ATOM 3486 C CA . GLU B 1 209 ? 9.797 31.453 12.82 1 93 209 GLU B CA 1
ATOM 3487 C C . GLU B 1 209 ? 9.758 32.938 13.117 1 93 209 GLU B C 1
ATOM 3489 O O . GLU B 1 209 ? 9.867 33.781 12.211 1 93 209 GLU B O 1
ATOM 3494 N N . ARG B 1 210 ? 9.578 33.312 14.375 1 92.5 210 ARG B N 1
ATOM 3495 C CA . ARG B 1 210 ? 9.539 34.719 14.789 1 92.5 210 ARG B CA 1
ATOM 3496 C C . ARG B 1 210 ? 10.883 35.406 14.531 1 92.5 210 ARG B C 1
ATOM 3498 O O . ARG B 1 210 ? 10.922 36.562 14.125 1 92.5 210 ARG B O 1
ATOM 3505 N N . LYS B 1 211 ? 11.922 34.625 14.719 1 92.31 211 LYS B N 1
ATOM 3506 C CA . LYS B 1 211 ? 13.258 35.156 14.508 1 92.31 211 LYS B CA 1
ATOM 3507 C C . LYS B 1 211 ? 13.523 35.406 13.023 1 92.31 211 LYS B C 1
ATOM 3509 O O . LYS B 1 211 ? 14.188 36.375 12.656 1 92.31 211 LYS B O 1
ATOM 3514 N N . LEU B 1 212 ? 13.047 34.531 12.273 1 89.62 212 LEU B N 1
ATOM 3515 C CA . LEU B 1 212 ? 13.227 34.656 10.836 1 89.62 212 LEU B CA 1
ATOM 3516 C C . LEU B 1 212 ? 12.391 35.781 10.273 1 89.62 212 LEU B C 1
ATOM 3518 O O . LEU B 1 212 ? 12.781 36.438 9.289 1 89.62 212 LEU B O 1
ATOM 3522 N N . ALA B 1 213 ? 11.234 36.062 10.875 1 83.88 213 ALA B N 1
ATOM 3523 C CA . ALA B 1 213 ? 10.344 37.125 10.406 1 83.88 213 ALA B CA 1
ATOM 3524 C C . ALA B 1 213 ? 10.859 38.5 10.812 1 83.88 213 ALA B C 1
ATOM 3526 O O . ALA B 1 213 ? 10.508 39.5 10.203 1 83.88 213 ALA B O 1
ATOM 3527 N N . GLY B 1 214 ? 11.688 38.625 11.859 1 73.94 214 GLY B N 1
ATOM 3528 C CA . GLY B 1 214 ? 12.258 39.875 12.305 1 73.94 214 GLY B CA 1
ATOM 3529 C C . GLY B 1 214 ? 13.633 40.156 11.719 1 73.94 214 GLY B C 1
ATOM 353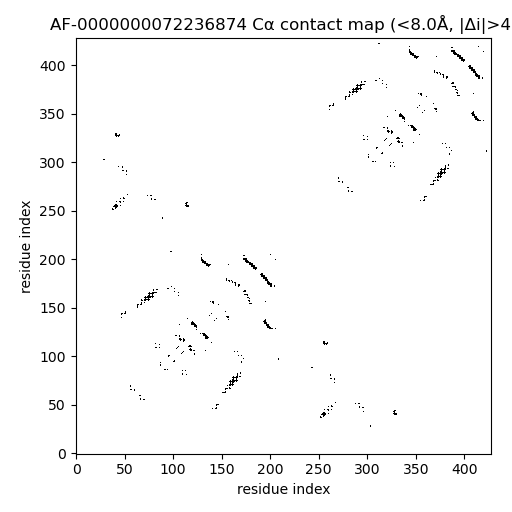0 O O . GLY B 1 214 ? 13.922 41.281 11.289 1 73.94 214 GLY B O 1
#

Foldseek 3Di:
DPPPPPPPPDPPDPPPPPPPPDDPDPPCPDPDDPVVPPLCVCLVVVLVVLLVVLVVLVVVDDALVSSLVVLLQLLLVVLQVLLVVQCVVVVVVDQDLADVVLVVCCQQVSCCVVNVGGFDDKADDPPDRQKIKTKHQADSNRNPHDHPCVSPPHDSCSNVQSSSQNNCVNSPWHWHKGKDWDWDDDPVDHIGIMIMIMIGTDPVSVVSNVVVVD/DDPDDPPPPPPDDPPPPPPPPDCPPPPCPDPDDPVVVVLCVCLVVVLVVLLVVLVVLVVVDDALVSSLVVLLQLLLVVLQVLLVVQCVVVVVVDQDLADVVLVVCCQQVSCCVVNVGGFDDKADDPPDRQKIKTKHQDDSNRNPHDHPCVSPPHDSCSNVQSSSQNNCVSSPWHWHKGKDWDWDDDPVDHIGIMIMIMIGTDPVSVVSNVVVVD

Nearest PDB structures (foldseek):
  2j3w-assembly2_B  TM=8.900E-01  e=1.035E-14  Danio rerio
  7b70-assembly1_F  TM=9.113E-01  e=1.534E-13  Drosophila melanogaster
  2j3r-assembly1_B  TM=8.970E-01  e=1.437E-12  Danio rerio
  3cue-assembly3_N  TM=8.568E-01  e=6.436E-13  unclassified
  6aq3-assembly1_A  TM=7.773E-01  e=1.460E-07  Naegleria fowleri

Organism: Galdieria sulphuraria (NCBI:txid130081)

Sequence (428 aa):
MELRRFTQPSATKPTHTTVSNSEIAKWNILDRPLTRSREELYLSTFSFLFAEAVQYLQTRVQQVSELEEKLNQLGYRVGQRALELLCFREKLNRREIRLVSILGFIRVQLWKFLFKKSADYLKKVTDREDEYYIEEEEPLVNRYISVPKDFGQLNCAAFMAGIIRGALDSAGFTASVSAHYIHREEKSRLAFTVTIFMIRLDESVMNRERKLAGMELRRFTQPSATKPTHTTVSNSEIAKWNILDRPLTRSREELYLSTFSFLFAEAVQYLQTRVQQVSELEEKLNQLGYRVGQRALELLCFREKLNRREIRLVSILGFIRVQLWKFLFKKSADYLKKVTDREDEYYIEEEEPLVNRYISVPKDFGQLNCAAFMAGIIRGALDSAGFTASVSAHYIHREEKSRLAFTVTIFMIRLDESVMNRERKLAG

pLDDT: mean 78.48, std 24.94, range [21.91, 98.75]